Protein AF-0000000082275392 (afdb_homodimer)

InterPro domains:
  IPR000866 Alkyl hydroperoxide reductase subunit C/ Thiol specific antioxidant [PF00578] (64-199)
  IPR013766 Thioredoxin domain [PS51352] (62-224)
  IPR019479 Peroxiredoxin, C-terminal [PF10417] (221-253)

Solvent-accessible surface area (backbone atoms only — not comparable to full-atom values): 30926 Å² total; per-residue (Å²): 130,77,73,44,49,56,41,78,91,54,47,28,45,36,74,51,81,48,86,84,43,68,40,50,37,68,38,56,48,104,84,33,74,37,72,40,53,65,84,61,50,49,34,45,43,51,49,73,78,54,58,68,92,59,73,74,65,68,50,32,33,75,53,73,69,33,66,55,80,77,52,74,36,31,24,53,86,40,74,79,37,42,47,61,71,73,40,48,81,26,27,34,39,42,37,35,38,47,51,78,79,34,44,39,52,40,45,37,57,28,49,53,46,71,41,42,63,65,33,49,76,67,44,36,42,61,32,40,33,31,48,46,49,34,68,56,46,52,55,40,49,53,30,24,26,61,72,59,71,41,92,69,77,88,58,52,39,38,38,28,65,84,39,60,62,41,55,61,48,54,37,61,28,82,88,41,55,46,97,86,64,44,61,23,40,42,35,34,37,37,34,27,39,45,87,38,24,26,52,32,40,38,35,38,42,89,45,42,36,58,47,63,66,56,53,52,45,49,48,55,43,52,55,49,37,71,75,37,77,33,25,32,31,42,59,52,52,97,88,48,67,27,27,48,34,65,89,46,36,49,68,53,42,31,71,73,49,36,80,83,42,50,44,77,61,83,41,70,88,55,60,96,56,94,63,70,51,71,46,42,29,40,29,66,80,128,129,75,72,42,49,56,42,78,91,54,49,29,45,36,73,51,80,47,86,82,39,68,38,50,37,69,36,56,48,103,84,32,75,36,71,40,54,62,83,62,51,52,34,46,43,52,48,74,78,55,59,70,92,57,75,73,64,68,50,34,33,75,53,73,69,32,66,56,80,77,52,74,37,31,24,52,86,40,72,78,38,44,48,61,71,73,41,47,80,27,25,34,39,41,35,35,37,48,53,78,79,33,43,39,53,39,45,36,57,28,48,54,47,72,42,43,65,65,33,49,76,65,46,36,44,60,33,40,35,31,48,46,49,34,68,56,46,52,57,37,48,53,30,25,26,61,72,58,71,40,93,70,78,90,58,52,39,39,36,29,66,84,39,60,63,41,56,63,47,54,37,61,28,83,88,41,54,46,99,86,64,44,60,23,40,42,34,34,36,37,33,27,40,46,85,39,23,25,53,30,40,39,36,38,41,88,46,40,37,59,46,64,67,58,54,52,44,49,48,54,44,52,56,49,36,71,76,37,78,33,25,30,31,42,58,51,52,95,88,48,67,25,27,49,33,66,89,46,36,49,67,53,42,30,72,73,49,35,81,81,40,50,44,76,61,84,41,69,86,54,63,97,56,92,65,70,51,69,46,42,28,39,27,66,80,128

Organism: NCBI:txid303405

pLDDT: mean 81.28, std 25.78, range [17.98, 98.81]

Nearest PDB structures (foldseek):
  2v41-assembly4_H  TM=9.540E-01  e=2.635E-28  Arenicola marina
  1xcc-assembly2_D  TM=9.421E-01  e=9.466E-27  Plasmodium yoelii
  5b6n-assembly2_C  TM=9.238E-01  e=1.724E-25  Homo sapiens
  5b6m-assembly2_C  TM=9.276E-01  e=5.146E-24  Homo sapiens
  6khx-assembly1_G  TM=8.912E-01  e=1.013E-16  Akkermansia muciniphila

Radius of gyration: 25.39 Å; Cα contacts (8 Å, |Δi|>4): 1184; chains: 2; bounding box: 51×71×68 Å

Structure (mmCIF, N/CA/C/O backbone):
data_AF-0000000082275392-model_v1
#
loop_
_entity.id
_entity.type
_entity.pdbx_description
1 polymer Peroxiredoxin
#
loop_
_atom_site.group_PDB
_atom_site.id
_atom_site.type_symbol
_atom_site.label_atom_id
_atom_site.label_alt_id
_atom_site.label_comp_id
_atom_site.label_asym_id
_atom_site.label_entity_id
_atom_site.label_seq_id
_atom_site.pdbx_PDB_ins_code
_atom_site.Cartn_x
_atom_site.Cartn_y
_atom_site.Cartn_z
_atom_site.occupancy
_atom_site.B_iso_or_equiv
_atom_site.auth_seq_id
_atom_site.auth_comp_id
_atom_site.auth_asym_id
_atom_site.auth_atom_id
_atom_site.pdbx_PDB_model_num
ATOM 1 N N . MET A 1 1 ? -6.953 32.812 -28.406 1 18.11 1 MET A N 1
ATOM 2 C CA . MET A 1 1 ? -5.754 32.406 -27.688 1 18.11 1 MET A CA 1
ATOM 3 C C . MET A 1 1 ? -5.938 31.031 -27.062 1 18.11 1 MET A C 1
ATOM 5 O O . MET A 1 1 ? -6.77 30.844 -26.172 1 18.11 1 MET A O 1
ATOM 9 N N . SER A 1 2 ? -6 30.031 -27.938 1 22.34 2 SER A N 1
ATOM 10 C CA . SER A 1 2 ? -6.359 28.672 -27.516 1 22.34 2 SER A CA 1
ATOM 11 C C . SER A 1 2 ? -5.395 28.141 -26.469 1 22.34 2 SER A C 1
ATOM 13 O O . SER A 1 2 ? -4.176 28.281 -26.609 1 22.34 2 SER A O 1
ATOM 15 N N . VAL A 1 3 ? -5.734 28.328 -25.25 1 22.66 3 VAL A N 1
ATOM 16 C CA . VAL A 1 3 ? -4.961 28 -24.047 1 22.66 3 VAL A CA 1
ATOM 17 C C . VAL A 1 3 ? -4.688 26.5 -24.016 1 22.66 3 VAL A C 1
ATOM 19 O O . VAL A 1 3 ? -5.609 25.688 -24.172 1 22.66 3 VAL A O 1
ATOM 22 N N . ALA A 1 4 ? -3.715 26.062 -24.828 1 26.61 4 ALA A N 1
ATOM 23 C CA . ALA A 1 4 ? -3.152 24.75 -24.531 1 26.61 4 ALA A CA 1
ATOM 24 C C . ALA A 1 4 ? -3.033 24.531 -23.016 1 26.61 4 ALA A C 1
ATOM 26 O O . ALA A 1 4 ? -2.604 25.422 -22.281 1 26.61 4 ALA A O 1
ATOM 27 N N . LEU A 1 5 ? -4.051 24.062 -22.547 1 26.11 5 LEU A N 1
ATOM 28 C CA . LEU A 1 5 ? -3.916 23.781 -21.125 1 26.11 5 LEU A CA 1
ATOM 29 C C . LEU A 1 5 ? -2.738 22.859 -20.859 1 26.11 5 LEU A C 1
ATOM 31 O O . LEU A 1 5 ? -2.617 21.797 -21.484 1 26.11 5 LEU A O 1
ATOM 35 N N . CYS A 1 6 ? -1.593 23.516 -20.891 1 27.19 6 CYS A N 1
ATOM 36 C CA . CYS A 1 6 ? -0.41 22.859 -20.359 1 27.19 6 CYS A CA 1
ATOM 37 C C . CYS A 1 6 ? -0.767 22 -19.141 1 27.19 6 CYS A C 1
ATOM 39 O O . CYS A 1 6 ? -1.114 22.516 -18.094 1 27.19 6 CYS A O 1
ATOM 41 N N . TYR A 1 7 ? -1.688 21.062 -19.609 1 27.59 7 TYR A N 1
ATOM 42 C CA . TYR A 1 7 ? -1.779 20.125 -18.5 1 27.59 7 TYR A CA 1
ATOM 43 C C . TYR A 1 7 ? -0.447 19.422 -18.266 1 27.59 7 TYR A C 1
ATOM 45 O O . TYR A 1 7 ? 0.31 19.188 -19.219 1 27.59 7 TYR A O 1
ATOM 53 N N . TYR A 1 8 ? 0.046 19.297 -16.922 1 29.41 8 TYR A N 1
ATOM 54 C CA . TYR A 1 8 ? 1.116 18.922 -16.016 1 29.41 8 TYR A CA 1
ATOM 55 C C . TYR A 1 8 ? 2.461 18.891 -16.734 1 29.41 8 TYR A C 1
ATOM 57 O O . TYR A 1 8 ? 2.906 17.828 -17.172 1 29.41 8 TYR A O 1
ATOM 65 N N . HIS A 1 9 ? 3.021 20.062 -17.094 1 31.81 9 HIS A N 1
ATOM 66 C CA . HIS A 1 9 ? 4.297 20.578 -17.562 1 31.81 9 HIS A CA 1
ATOM 67 C C . HIS A 1 9 ? 4.891 19.688 -18.656 1 31.81 9 HIS A C 1
ATOM 69 O O . HIS A 1 9 ? 5.863 20.078 -19.312 1 31.81 9 HIS A O 1
ATOM 75 N N . SER A 1 10 ? 4.598 18.406 -18.562 1 31.31 10 SER A N 1
ATOM 76 C CA . SER A 1 10 ? 5.254 17.625 -19.594 1 31.31 10 SER A CA 1
ATOM 77 C C . SER A 1 10 ? 4.336 17.406 -20.797 1 31.31 10 SER A C 1
ATOM 79 O O . SER A 1 10 ? 4.809 17.188 -21.922 1 31.31 10 SER A O 1
ATOM 81 N N . ILE A 1 11 ? 3.117 16.906 -20.562 1 32.47 11 ILE A N 1
ATOM 82 C CA . ILE A 1 11 ? 2.227 16.641 -21.672 1 32.47 11 ILE A CA 1
ATOM 83 C C . ILE A 1 11 ? 1.263 17.812 -21.859 1 32.47 11 ILE A C 1
ATOM 85 O O . ILE A 1 11 ? 0.572 18.203 -20.922 1 32.47 11 ILE A O 1
ATOM 89 N N . CYS A 1 12 ? 1.662 18.703 -22.703 1 31.09 12 CYS A N 1
ATOM 90 C CA . CYS A 1 12 ? 0.673 19.688 -23.141 1 31.09 12 CYS A CA 1
ATOM 91 C C . CYS A 1 12 ? -0.321 19.062 -24.109 1 31.09 12 CYS A C 1
ATOM 93 O O . CYS A 1 12 ? 0.074 18.5 -25.141 1 31.09 12 CYS A O 1
ATOM 95 N N . ILE A 1 13 ? -1.403 18.469 -23.5 1 32.94 13 ILE A N 1
ATOM 96 C CA . ILE A 1 13 ? -2.465 17.969 -24.359 1 32.94 13 ILE A CA 1
ATOM 97 C C . ILE A 1 13 ? -3.242 19.141 -24.953 1 32.94 13 ILE A C 1
ATOM 99 O O . ILE A 1 13 ? -3.758 19.984 -24.234 1 32.94 13 ILE A O 1
ATOM 103 N N . LEU A 1 14 ? -2.848 19.469 -26.047 1 30.66 14 LEU A N 1
ATOM 104 C CA . LEU A 1 14 ? -3.691 20.422 -26.766 1 30.66 14 LEU A CA 1
ATOM 105 C C . LEU A 1 14 ? -4.996 19.766 -27.203 1 30.66 14 LEU A C 1
ATOM 107 O O . LEU A 1 14 ? -4.984 18.688 -27.812 1 30.66 14 LEU A O 1
ATOM 111 N N . HIS A 1 15 ? -6.02 19.922 -26.281 1 31.3 15 HIS A N 1
ATOM 112 C CA . HIS A 1 15 ? -7.371 19.547 -26.672 1 31.3 15 HIS A CA 1
ATOM 113 C C . HIS A 1 15 ? -7.891 20.438 -27.797 1 31.3 15 HIS A C 1
ATOM 115 O O . HIS A 1 15 ? -7.902 21.672 -27.656 1 31.3 15 HIS A O 1
ATOM 121 N N . THR A 1 16 ? -7.703 19.969 -28.922 1 30.66 16 THR A N 1
ATOM 122 C CA . THR A 1 16 ? -8.25 20.719 -30.047 1 30.66 16 THR A CA 1
ATOM 123 C C . THR A 1 16 ? -9.758 20.547 -30.125 1 30.66 16 THR A C 1
ATOM 125 O O . THR A 1 16 ? -10.383 20.969 -31.109 1 30.66 16 THR A O 1
ATOM 128 N N . SER A 1 17 ? -10.43 19.844 -29.266 1 30.77 17 SER A N 1
ATOM 129 C CA . SER A 1 17 ? -11.844 19.812 -29.641 1 30.77 17 SER A CA 1
ATOM 130 C C . SER A 1 17 ? -12.484 21.188 -29.531 1 30.77 17 SER A C 1
ATOM 132 O O . SER A 1 17 ? -13.711 21.312 -29.578 1 30.77 17 SER A O 1
ATOM 134 N N . PHE A 1 18 ? -11.703 22.203 -29.188 1 30.88 18 PHE A N 1
ATOM 135 C CA . PHE A 1 18 ? -12.516 23.406 -29.25 1 30.88 18 PHE A CA 1
ATOM 136 C C . PHE A 1 18 ? -12.844 23.75 -30.703 1 30.88 18 PHE A C 1
ATOM 138 O O . PHE A 1 18 ? -12 23.625 -31.578 1 30.88 18 PHE A O 1
ATOM 145 N N . PRO A 1 19 ? -14.133 23.766 -31 1 32.78 19 PRO A N 1
ATOM 146 C CA . PRO A 1 19 ? -14.57 24.125 -32.344 1 32.78 19 PRO A CA 1
ATOM 147 C C . PRO A 1 19 ? -13.602 25.094 -33.031 1 32.78 19 PRO A C 1
ATOM 149 O O . PRO A 1 19 ? -13.398 25 -34.25 1 32.78 19 PRO A O 1
ATOM 152 N N . ASN A 1 20 ? -13.406 26.203 -32.438 1 32.78 20 ASN A N 1
ATOM 153 C CA . ASN A 1 20 ? -12.695 27.328 -33.062 1 32.78 20 ASN A CA 1
ATOM 154 C C . ASN A 1 20 ? -11.188 27.219 -32.844 1 32.78 20 ASN A C 1
ATOM 156 O O . ASN A 1 20 ? -10.5 28.219 -32.688 1 32.78 20 ASN A O 1
ATOM 160 N N . PHE A 1 21 ? -10.766 25.984 -32.5 1 37.31 21 PHE A N 1
ATOM 161 C CA . PHE A 1 21 ? -9.32 25.938 -32.344 1 37.31 21 PHE A CA 1
ATOM 162 C C . PHE A 1 21 ? -8.617 26.062 -33.688 1 37.31 21 PHE A C 1
ATOM 164 O O . PHE A 1 21 ? -9.047 25.453 -34.688 1 37.31 21 PHE A O 1
ATOM 171 N N . PRO A 1 22 ? -7.828 27.031 -33.812 1 37.31 22 PRO A N 1
ATOM 172 C CA . PRO A 1 22 ? -7.18 27.219 -35.125 1 37.31 22 PRO A CA 1
ATOM 173 C C . PRO A 1 22 ? -6.516 25.938 -35.625 1 37.31 22 PRO A C 1
ATOM 175 O O . PRO A 1 22 ? -6.066 25.109 -34.844 1 37.31 22 PRO A O 1
ATOM 178 N N . THR A 1 23 ? -6.934 25.328 -36.812 1 44.19 23 THR A N 1
ATOM 179 C CA . THR A 1 23 ? -6.453 24.172 -37.531 1 44.19 23 THR A CA 1
ATOM 180 C C . THR A 1 23 ? -4.926 24.141 -37.562 1 44.19 23 THR A C 1
ATOM 182 O O . THR A 1 23 ? -4.328 23.125 -37.906 1 44.19 23 THR A O 1
ATOM 185 N N . THR A 1 24 ? -4.359 25.219 -37.562 1 43.75 24 THR A N 1
ATOM 186 C CA . THR A 1 24 ? -2.914 25.422 -37.562 1 43.75 24 THR A CA 1
ATOM 187 C C . THR A 1 24 ? -2.529 26.469 -36.5 1 43.75 24 THR A C 1
ATOM 189 O O . THR A 1 24 ? -3.336 27.328 -36.156 1 43.75 24 THR A O 1
ATOM 192 N N . GLY A 1 25 ? -1.854 26.172 -35.531 1 42.88 25 GLY A N 1
ATOM 193 C CA . GLY A 1 25 ? -1.38 27.219 -34.625 1 42.88 25 GLY A CA 1
ATOM 194 C C . GLY A 1 25 ? -0.19 26.812 -33.781 1 42.88 25 GLY A C 1
ATOM 195 O O . GLY A 1 25 ? 0.342 25.703 -33.969 1 42.88 25 GLY A O 1
ATOM 196 N N . VAL A 1 26 ? 0.495 27.734 -33.344 1 40.91 26 VAL A N 1
ATOM 197 C CA . VAL A 1 26 ? 1.631 27.609 -32.438 1 40.91 26 VAL A CA 1
ATOM 198 C C . VAL A 1 26 ? 1.142 27.594 -30.984 1 40.91 26 VAL A C 1
ATOM 200 O O . VAL A 1 26 ? 0.245 28.359 -30.625 1 40.91 26 VAL A O 1
ATOM 203 N N . GLY A 1 27 ? 1.058 26.438 -30.422 1 38.78 27 GLY A N 1
ATOM 204 C CA . GLY A 1 27 ? 0.803 26.422 -28.984 1 38.78 27 GLY A CA 1
ATOM 205 C C . GLY A 1 27 ? 2.07 26.484 -28.156 1 38.78 27 GLY A C 1
ATOM 206 O O . GLY A 1 27 ? 3.158 26.188 -28.641 1 38.78 27 GLY A O 1
ATOM 207 N N . SER A 1 28 ? 2.156 27.375 -27.234 1 35.78 28 SER A N 1
ATOM 208 C CA . SER A 1 28 ? 3.334 27.531 -26.391 1 35.78 28 SER A CA 1
ATOM 209 C C . SER A 1 28 ? 3.008 27.25 -24.922 1 35.78 28 SER A C 1
ATOM 211 O O . SER A 1 28 ? 1.862 27.406 -24.5 1 35.78 28 SER A O 1
ATOM 213 N N . CYS A 1 29 ? 3.637 26.234 -24.453 1 36.38 29 CYS A N 1
ATOM 214 C CA . CYS A 1 29 ? 3.604 26.219 -23 1 36.38 29 CYS A CA 1
ATOM 215 C C . CYS A 1 29 ? 4.824 26.922 -22.422 1 36.38 29 CYS A C 1
ATOM 217 O O . CYS A 1 29 ? 5.613 27.516 -23.156 1 36.38 29 CYS A O 1
ATOM 219 N N . ASN A 1 30 ? 4.895 27.078 -21.047 1 35.62 30 ASN A N 1
ATOM 220 C CA . ASN A 1 30 ? 5.992 27.844 -20.469 1 35.62 30 ASN A CA 1
ATOM 221 C C . ASN A 1 30 ? 7.344 27.391 -21.016 1 35.62 30 ASN A C 1
ATOM 223 O O . ASN A 1 30 ? 8.359 28.047 -20.812 1 35.62 30 ASN A O 1
ATOM 227 N N . HIS A 1 31 ? 7.352 26.156 -21.641 1 33.5 31 HIS A N 1
ATOM 228 C CA . HIS A 1 31 ? 8.641 25.625 -22.062 1 33.5 31 HIS A CA 1
ATOM 229 C C . HIS A 1 31 ? 8.727 25.516 -23.578 1 33.5 31 HIS A C 1
ATOM 231 O O . HIS A 1 31 ? 9.82 25.547 -24.156 1 33.5 31 HIS A O 1
ATOM 237 N N . CYS A 1 32 ? 7.613 25.172 -24.234 1 35.31 32 CYS A N 1
ATOM 238 C CA . CYS A 1 32 ? 7.746 24.953 -25.656 1 35.31 32 CYS A CA 1
ATOM 239 C C . CYS A 1 32 ? 6.629 25.656 -26.422 1 35.31 32 CYS A C 1
ATOM 241 O O . CYS A 1 32 ? 5.59 25.984 -25.859 1 35.31 32 CYS A O 1
ATOM 243 N N . THR A 1 33 ? 6.957 26.297 -27.484 1 40.44 33 THR A N 1
ATOM 244 C CA . THR A 1 33 ? 6.031 26.828 -28.469 1 40.44 33 THR A CA 1
ATOM 245 C C . THR A 1 33 ? 5.754 25.797 -29.562 1 40.44 33 THR A C 1
ATOM 247 O O . THR A 1 33 ? 6.672 25.125 -30.047 1 40.44 33 THR A O 1
ATOM 250 N N . PHE A 1 34 ? 4.566 25.203 -29.594 1 40.16 34 PHE A N 1
ATOM 251 C CA . PHE A 1 34 ? 4.305 24.234 -30.641 1 40.16 34 PHE A CA 1
ATOM 252 C C . PHE A 1 34 ? 3.334 24.797 -31.672 1 40.16 34 PHE A C 1
ATOM 254 O O . PHE A 1 34 ? 2.518 25.656 -31.359 1 40.16 34 PHE A O 1
ATOM 261 N N . THR A 1 35 ? 3.627 24.609 -32.938 1 39.91 35 THR A N 1
ATOM 262 C CA . THR A 1 35 ? 2.764 24.938 -34.062 1 39.91 35 THR A CA 1
ATOM 263 C C . THR A 1 35 ? 1.892 23.75 -34.438 1 39.91 35 THR A C 1
ATOM 265 O O . THR A 1 35 ? 2.359 22.609 -34.469 1 39.91 35 THR A O 1
ATOM 268 N N . PHE A 1 36 ? 0.624 23.844 -34.094 1 40.62 36 PHE A N 1
ATOM 269 C CA . PHE A 1 36 ? -0.261 22.766 -34.531 1 40.62 36 PHE A CA 1
ATOM 270 C C . PHE A 1 36 ? -0.987 23.141 -35.812 1 40.62 36 PHE A C 1
ATOM 272 O O . PHE A 1 36 ? -1.207 24.312 -36.094 1 40.62 36 PHE A O 1
ATOM 279 N N . GLY A 1 37 ? -0.854 22.25 -36.844 1 33.59 37 GLY A N 1
ATOM 280 C CA . GLY A 1 37 ? -1.638 22.375 -38.062 1 33.59 37 GLY A CA 1
ATOM 281 C C . GLY A 1 37 ? -3.002 21.719 -37.969 1 33.59 37 GLY A C 1
ATOM 282 O O . GLY A 1 37 ? -3.363 21.172 -36.938 1 33.59 37 GLY A O 1
ATOM 283 N N . SER A 1 38 ? -3.621 21.422 -39.188 1 33.91 38 SER A N 1
ATOM 284 C CA . SER A 1 38 ? -5.039 21.125 -39.344 1 33.91 38 SER A CA 1
ATOM 285 C C . SER A 1 38 ? -5.504 20.062 -38.344 1 33.91 38 SER A C 1
ATOM 287 O O . SER A 1 38 ? -6.496 20.266 -37.656 1 33.91 38 SER A O 1
ATOM 289 N N . SER A 1 39 ? -5.617 18.844 -38.844 1 32.53 39 SER A N 1
ATOM 290 C CA . SER A 1 39 ? -6.574 17.844 -38.375 1 32.53 39 SER A CA 1
ATOM 291 C C . SER A 1 39 ? -6.18 17.281 -37 1 32.53 39 SER A C 1
ATOM 293 O O . SER A 1 39 ? -6.879 16.438 -36.438 1 32.53 39 SER A O 1
ATOM 295 N N . PHE A 1 40 ? -4.84 17.078 -36.781 1 32 40 PHE A N 1
ATOM 296 C CA . PHE A 1 40 ? -4.547 16.047 -35.781 1 32 40 PHE A CA 1
ATOM 297 C C . PHE A 1 40 ? -4.438 16.656 -34.375 1 32 40 PHE A C 1
ATOM 299 O O . PHE A 1 40 ? -4.086 17.828 -34.25 1 32 40 PHE A O 1
ATOM 306 N N . ILE A 1 41 ? -5.312 16.344 -33.531 1 33.09 41 ILE A N 1
ATOM 307 C CA . ILE A 1 41 ? -5.086 16.609 -32.125 1 33.09 41 ILE A CA 1
ATOM 308 C C . ILE A 1 41 ? -3.684 16.156 -31.719 1 33.09 41 ILE A C 1
ATOM 310 O O . ILE A 1 41 ? -3.355 14.977 -31.828 1 33.09 41 ILE A O 1
ATOM 314 N N . SER A 1 42 ? -2.619 16.922 -32.094 1 30.88 42 SER A N 1
ATOM 315 C CA . SER A 1 42 ? -1.24 16.641 -31.719 1 30.88 42 SER A CA 1
ATOM 316 C C . SER A 1 42 ? -1.026 16.875 -30.219 1 30.88 42 SER A C 1
ATOM 318 O O . SER A 1 42 ? -1.461 17.891 -29.688 1 30.88 42 SER A O 1
ATOM 320 N N . LEU A 1 43 ? -1.264 15.875 -29.406 1 33.44 43 LEU A N 1
ATOM 321 C CA . LEU A 1 43 ? -0.613 15.977 -28.094 1 33.44 43 LEU A CA 1
ATOM 322 C C . LEU A 1 43 ? 0.856 16.359 -28.25 1 33.44 43 LEU A C 1
AT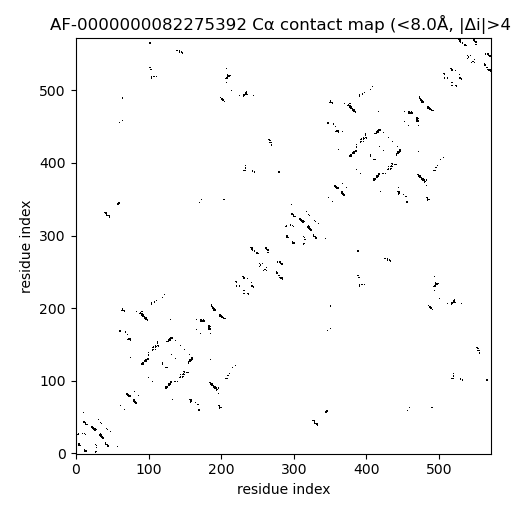OM 324 O O . LEU A 1 43 ? 1.617 15.648 -28.922 1 33.44 43 LEU A O 1
ATOM 328 N N . LEU A 1 44 ? 1.231 17.547 -28.375 1 31.5 44 LEU A N 1
ATOM 329 C CA . LEU A 1 44 ? 2.576 18.109 -28.5 1 31.5 44 LEU A CA 1
ATOM 330 C C . LEU A 1 44 ? 3.363 17.906 -27.203 1 31.5 44 LEU A C 1
ATOM 332 O O . LEU A 1 44 ? 2.9 18.297 -26.125 1 31.5 44 LEU A O 1
ATOM 336 N N . PHE A 1 45 ? 4.059 16.75 -27.172 1 32.25 45 PHE A N 1
ATOM 337 C CA . PHE A 1 45 ? 5.094 16.672 -26.156 1 32.25 45 PHE A CA 1
ATOM 338 C C . PHE A 1 45 ? 6.156 17.75 -26.375 1 32.25 45 PHE A C 1
ATOM 340 O O . PHE A 1 45 ? 6.48 18.078 -27.516 1 32.25 45 PHE A O 1
ATOM 347 N N . CYS A 1 46 ? 6.207 18.703 -25.531 1 29.23 46 CYS A N 1
ATOM 348 C CA . CYS A 1 46 ? 7.352 19.609 -25.609 1 29.23 46 CYS A CA 1
ATOM 349 C C . CYS A 1 46 ? 8.648 18.828 -25.812 1 29.23 46 CYS A C 1
ATOM 351 O O . CYS A 1 46 ? 9.008 17.984 -24.984 1 29.23 46 CYS A O 1
ATOM 353 N N . THR A 1 47 ? 9.023 18.344 -26.969 1 29.75 47 THR A N 1
ATOM 354 C CA . THR A 1 47 ? 10.258 17.688 -27.359 1 29.75 47 THR A CA 1
ATOM 355 C C . THR A 1 47 ? 11.461 18.344 -26.688 1 29.75 47 THR A C 1
ATOM 357 O O . THR A 1 47 ? 12.586 17.828 -26.781 1 29.75 47 THR A O 1
ATOM 360 N N . GLN A 1 48 ? 11.461 19.625 -26.531 1 29.03 48 GLN A N 1
ATOM 361 C CA . GLN A 1 48 ? 12.766 20.094 -26.062 1 29.03 48 GLN A CA 1
ATOM 362 C C . GLN A 1 48 ? 13.211 19.312 -24.828 1 29.03 48 GLN A C 1
ATOM 364 O O . GLN A 1 48 ? 14.406 19.266 -24.516 1 29.03 48 GLN A O 1
ATOM 369 N N . TYR A 1 49 ? 12.289 19.203 -23.938 1 29.28 49 TYR A N 1
ATOM 370 C CA . TYR A 1 49 ? 12.844 18.547 -22.75 1 29.28 49 TYR A CA 1
ATOM 371 C C . TYR A 1 49 ? 13.188 17.094 -23.047 1 29.28 49 TYR A C 1
ATOM 373 O O . TYR A 1 49 ? 13.547 16.328 -22.141 1 29.28 49 TYR A O 1
ATOM 381 N N . LEU A 1 50 ? 12.648 16.516 -24.156 1 30.86 50 LEU A N 1
ATOM 382 C CA . LEU A 1 50 ? 13.18 15.188 -24.438 1 30.86 50 LEU A CA 1
ATOM 383 C C . LEU A 1 50 ? 14.68 15.242 -24.703 1 30.86 50 LEU A C 1
ATOM 385 O O . LEU A 1 50 ? 15.117 15.273 -25.859 1 30.86 50 LEU A O 1
ATOM 389 N N . SER A 1 51 ? 15.336 16.297 -24.328 1 27.75 51 SER A N 1
ATOM 390 C CA . SER A 1 51 ? 16.75 16.047 -24.562 1 27.75 51 SER A CA 1
ATOM 391 C C . SER A 1 51 ? 17.109 14.594 -24.297 1 27.75 51 SER A C 1
ATOM 393 O O . SER A 1 51 ? 17.625 13.906 -25.188 1 27.75 51 SER A O 1
ATOM 395 N N . SER A 1 52 ? 18.281 14.453 -23.453 1 26.62 52 SER A N 1
ATOM 396 C CA . SER A 1 52 ? 19.031 13.25 -23.094 1 26.62 52 SER A CA 1
ATOM 397 C C . SER A 1 52 ? 18.094 12.117 -22.703 1 26.62 52 SER A C 1
ATOM 399 O O . SER A 1 52 ? 16.891 12.344 -22.5 1 26.62 52 SER A O 1
ATOM 401 N N . ASN A 1 53 ? 18.688 10.961 -22.125 1 28.36 53 ASN A N 1
ATOM 402 C CA . ASN A 1 53 ? 18.344 9.641 -21.594 1 28.36 53 ASN A CA 1
ATOM 403 C C . ASN A 1 53 ? 17.094 9.703 -20.719 1 28.36 53 ASN A C 1
ATOM 405 O O . ASN A 1 53 ? 16.875 8.812 -19.891 1 28.36 53 ASN A O 1
ATOM 409 N N . ASN A 1 54 ? 16.578 10.898 -20.703 1 27.84 54 ASN A N 1
ATOM 410 C CA . ASN A 1 54 ? 15.555 10.844 -19.672 1 27.84 54 ASN A CA 1
ATOM 411 C C . ASN A 1 54 ? 14.25 10.25 -20.188 1 27.84 54 ASN A C 1
ATOM 413 O O . ASN A 1 54 ? 13.68 10.75 -21.156 1 27.84 54 ASN A O 1
ATOM 417 N N . VAL A 1 55 ? 14.039 8.93 -20.25 1 28.78 55 VAL A N 1
ATOM 418 C CA . VAL A 1 55 ? 12.789 8.203 -20.453 1 28.78 55 VAL A CA 1
ATOM 419 C C . VAL A 1 55 ? 11.617 9.008 -19.891 1 28.78 55 VAL A C 1
ATOM 421 O O . VAL A 1 55 ? 11.672 9.469 -18.75 1 28.78 55 VAL A O 1
AT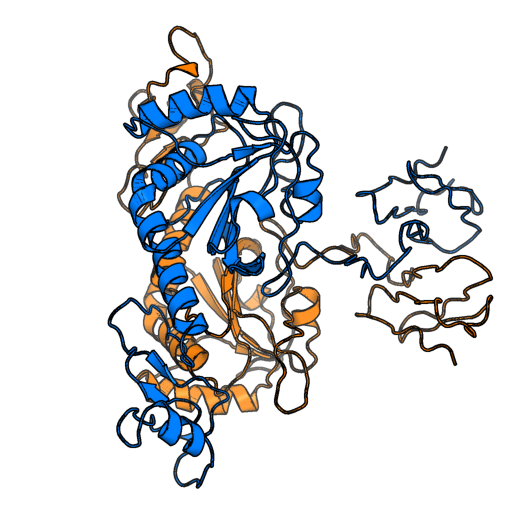OM 424 N N . ILE A 1 56 ? 11.164 9.984 -20.703 1 31.3 56 ILE A N 1
ATOM 425 C CA . ILE A 1 56 ? 9.922 10.609 -20.266 1 31.3 56 ILE A CA 1
ATOM 426 C C . ILE A 1 56 ? 8.961 9.539 -19.75 1 31.3 56 ILE A C 1
ATOM 428 O O . ILE A 1 56 ? 8.562 8.641 -20.5 1 31.3 56 ILE A O 1
ATOM 432 N N . ASN A 1 57 ? 9.195 9.18 -18.641 1 32.16 57 ASN A N 1
ATOM 433 C CA . ASN A 1 57 ? 8.164 8.336 -18.047 1 32.16 57 ASN A CA 1
ATOM 434 C C . ASN A 1 57 ? 6.785 8.984 -18.125 1 32.16 57 ASN A C 1
ATOM 436 O O . ASN A 1 57 ? 6.512 9.961 -17.438 1 32.16 57 ASN A O 1
ATOM 440 N N . ILE A 1 58 ? 6.387 9.414 -19.359 1 38.38 58 ILE A N 1
ATOM 441 C CA . ILE A 1 58 ? 5.02 9.898 -19.547 1 38.38 58 ILE A CA 1
ATOM 442 C C . ILE A 1 58 ? 4.102 9.266 -18.5 1 38.38 58 ILE A C 1
ATOM 444 O O . ILE A 1 58 ? 2.971 9.719 -18.312 1 38.38 58 ILE A O 1
ATOM 448 N N . MET A 1 59 ? 4.531 8.047 -18.172 1 41.62 59 MET A N 1
ATOM 449 C CA . MET A 1 59 ? 3.646 7.219 -17.359 1 41.62 59 MET A CA 1
ATOM 450 C C . MET A 1 59 ? 3.475 7.816 -15.969 1 41.62 59 MET A C 1
ATOM 452 O O . MET A 1 59 ? 4.246 8.688 -15.562 1 41.62 59 MET A O 1
ATOM 456 N N . GLY A 1 60 ? 2.531 7.336 -15.242 1 54.88 60 GLY A N 1
ATOM 457 C CA . GLY A 1 60 ? 2.115 7.301 -13.852 1 54.88 60 GLY A CA 1
ATOM 458 C C . GLY A 1 60 ? 3.273 7.434 -12.875 1 54.88 60 GLY A C 1
ATOM 459 O O . GLY A 1 60 ? 4.418 7.625 -13.289 1 54.88 60 GLY A O 1
ATOM 460 N N . GLY A 1 61 ? 3.186 7.906 -11.602 1 67.81 61 GLY A N 1
ATOM 461 C CA . GLY A 1 61 ? 4.156 7.891 -10.523 1 67.81 61 GLY A CA 1
ATOM 462 C C . GLY A 1 61 ? 5.055 6.668 -10.547 1 67.81 61 GLY A C 1
ATOM 463 O O . GLY A 1 61 ? 4.836 5.746 -11.328 1 67.81 61 GLY A O 1
ATOM 464 N N . PRO A 1 62 ? 6.211 6.73 -9.953 1 82.69 62 PRO A N 1
ATOM 465 C CA . PRO A 1 62 ? 7.129 5.594 -9.875 1 82.69 62 PRO A CA 1
ATOM 466 C C . PRO A 1 62 ? 6.473 4.34 -9.305 1 82.69 62 PRO A C 1
ATOM 468 O O . PRO A 1 62 ? 5.48 4.434 -8.578 1 82.69 62 PRO A O 1
ATOM 471 N N . SER A 1 63 ? 6.988 3.189 -9.789 1 83.94 63 SER A N 1
ATOM 472 C CA . SER A 1 63 ? 6.547 1.894 -9.281 1 83.94 63 SER A CA 1
ATOM 473 C C . SER A 1 63 ? 7.66 1.19 -8.523 1 83.94 63 SER A C 1
ATOM 475 O O . SER A 1 63 ? 8.781 1.698 -8.438 1 83.94 63 SER A O 1
ATOM 477 N N . ILE A 1 64 ? 7.363 0.1 -7.988 1 90.56 64 ILE A N 1
ATOM 478 C CA . ILE A 1 64 ? 8.359 -0.677 -7.262 1 90.56 64 ILE A CA 1
ATOM 479 C C . ILE A 1 64 ? 9.57 -0.928 -8.156 1 90.56 64 ILE A C 1
ATOM 481 O O . ILE A 1 64 ? 9.422 -1.184 -9.352 1 90.56 64 ILE A O 1
ATOM 485 N N . ASN A 1 65 ? 10.75 -0.841 -7.602 1 89.19 65 ASN A N 1
ATOM 486 C CA . ASN A 1 65 ? 12.055 -1.07 -8.211 1 89.19 65 ASN A CA 1
ATOM 487 C C . ASN A 1 65 ? 12.516 0.138 -9.023 1 89.19 65 ASN A C 1
ATOM 489 O O . ASN A 1 65 ? 13.68 0.222 -9.414 1 89.19 65 ASN A O 1
ATOM 493 N N . ASP A 1 66 ? 11.625 1.098 -9.297 1 86.44 66 ASP A N 1
ATOM 494 C CA . ASP A 1 66 ? 12.062 2.371 -9.859 1 86.44 66 ASP A CA 1
ATOM 495 C C . ASP A 1 66 ? 12.836 3.189 -8.828 1 86.44 66 ASP A C 1
ATOM 497 O O . ASP A 1 66 ? 12.664 3.004 -7.621 1 86.44 66 ASP A O 1
ATOM 501 N N . LYS A 1 67 ? 13.633 4.055 -9.383 1 91.81 67 LYS A N 1
ATOM 502 C CA . LYS A 1 67 ? 14.25 5.027 -8.492 1 91.81 67 LYS A CA 1
ATOM 503 C C . LYS A 1 67 ? 13.234 6.059 -8.016 1 91.81 67 LYS A C 1
ATOM 505 O O . LYS A 1 67 ? 12.477 6.605 -8.812 1 91.81 67 LYS A O 1
ATOM 510 N N . PHE A 1 68 ? 13.219 6.223 -6.711 1 95.44 68 PHE A N 1
ATOM 511 C CA . PHE A 1 68 ? 12.391 7.297 -6.172 1 95.44 68 PHE A CA 1
ATOM 512 C C . PHE A 1 68 ? 12.961 8.656 -6.547 1 95.44 68 PHE A C 1
ATOM 514 O O . PHE A 1 68 ? 14.164 8.898 -6.398 1 95.44 68 PHE A O 1
ATOM 521 N N . PRO A 1 69 ? 12.148 9.539 -7.059 1 92.75 69 PRO A N 1
ATOM 522 C CA . PRO A 1 69 ? 12.68 10.859 -7.402 1 92.75 69 PRO A CA 1
ATOM 523 C C . PRO A 1 69 ? 13.312 11.57 -6.207 1 92.75 69 PRO A C 1
ATOM 525 O O . PRO A 1 69 ? 12.766 11.531 -5.102 1 92.75 69 PRO A O 1
ATOM 528 N N . ASN A 1 70 ? 14.438 12.172 -6.5 1 96.56 70 ASN A N 1
ATOM 529 C CA . ASN A 1 70 ? 15.07 12.922 -5.418 1 96.56 70 ASN A CA 1
ATOM 530 C C . ASN A 1 70 ? 14.234 14.125 -5.004 1 96.56 70 ASN A C 1
ATOM 532 O O . ASN A 1 70 ? 13.562 14.734 -5.836 1 96.56 70 ASN A O 1
ATOM 536 N N . LEU A 1 71 ? 14.242 14.445 -3.75 1 97.56 71 LEU A N 1
ATOM 537 C CA . LEU A 1 71 ? 13.57 15.625 -3.211 1 97.56 71 LEU A CA 1
ATOM 538 C C . LEU A 1 71 ? 14.586 16.703 -2.836 1 97.56 71 LEU A C 1
ATOM 540 O O . LEU A 1 71 ? 15.219 16.625 -1.779 1 97.56 71 LEU A O 1
ATOM 544 N N . ILE A 1 72 ? 14.656 17.609 -3.684 1 96.88 72 ILE A N 1
ATOM 545 C CA . ILE A 1 72 ? 15.531 18.75 -3.443 1 96.88 72 ILE A CA 1
ATOM 546 C C . ILE A 1 72 ? 14.695 19.984 -3.139 1 96.88 72 ILE A C 1
ATOM 548 O O . ILE A 1 72 ? 13.812 20.359 -3.918 1 96.88 72 ILE A O 1
ATOM 552 N N . GLY A 1 73 ? 14.969 20.547 -1.969 1 96.88 73 GLY A N 1
ATOM 553 C CA . GLY A 1 73 ? 14.188 21.703 -1.568 1 96.88 73 GLY A CA 1
ATOM 554 C C . GLY A 1 73 ? 14.336 22.047 -0.098 1 96.88 73 GLY A C 1
ATOM 555 O O . GLY A 1 73 ? 15.453 22.094 0.42 1 96.88 73 GLY A O 1
ATOM 556 N N . SER A 1 74 ? 13.125 22.312 0.549 1 98.06 74 SER A N 1
ATOM 557 C CA . SER A 1 74 ? 13.172 22.766 1.936 1 98.06 74 SER A CA 1
ATOM 558 C C . SER A 1 74 ? 12.406 21.812 2.852 1 98.06 74 SER A C 1
ATOM 560 O O . SER A 1 74 ? 11.57 21.031 2.389 1 98.06 74 SER A O 1
ATOM 562 N N . THR A 1 75 ? 12.805 21.797 4.133 1 98.38 75 THR A N 1
ATOM 563 C CA . THR A 1 75 ? 12.07 21.188 5.234 1 98.38 75 THR A CA 1
ATOM 564 C C . THR A 1 75 ? 11.758 22.219 6.316 1 98.38 75 THR A C 1
ATOM 566 O O . THR A 1 75 ? 11.977 23.422 6.113 1 98.38 75 THR A O 1
ATOM 569 N N . GLN A 1 76 ? 11.227 21.75 7.371 1 97.5 76 GLN A N 1
ATOM 570 C CA . GLN A 1 76 ? 10.945 22.656 8.477 1 97.5 76 GLN A CA 1
ATOM 571 C C . GLN A 1 76 ? 12.234 23.25 9.047 1 97.5 76 GLN A C 1
ATOM 573 O O . GLN A 1 76 ? 12.227 24.344 9.609 1 97.5 76 GLN A O 1
ATOM 578 N N . ASP A 1 77 ? 13.336 22.625 8.805 1 96.56 77 ASP A N 1
ATOM 579 C CA . ASP A 1 77 ? 14.547 23.016 9.508 1 96.56 77 ASP A CA 1
ATOM 580 C C . ASP A 1 77 ? 15.578 23.609 8.547 1 96.56 77 ASP A C 1
ATOM 582 O O . ASP A 1 77 ? 16.547 24.25 8.969 1 96.56 77 ASP A O 1
ATOM 586 N N . THR A 1 78 ? 15.461 23.359 7.25 1 97.44 78 THR A N 1
ATOM 587 C CA . THR A 1 78 ? 16.484 23.812 6.312 1 97.44 78 THR A CA 1
ATOM 588 C C . THR A 1 78 ? 15.867 24.156 4.961 1 97.44 78 THR A C 1
ATOM 590 O O . THR A 1 78 ? 14.852 23.578 4.57 1 97.44 78 THR A O 1
ATOM 593 N N . ASP A 1 79 ? 16.531 25.047 4.266 1 96.38 79 ASP A N 1
ATOM 594 C CA . ASP A 1 79 ? 16.141 25.406 2.914 1 96.38 79 ASP A CA 1
ATOM 595 C C . ASP A 1 79 ? 16.953 24.656 1.869 1 96.38 79 ASP A C 1
ATOM 597 O O . ASP A 1 79 ? 16.734 24.812 0.667 1 96.38 79 ASP A O 1
ATOM 601 N N . SER A 1 80 ? 17.859 23.922 2.311 1 97.19 80 SER A N 1
ATOM 602 C CA . SER A 1 80 ? 18.75 23.172 1.436 1 97.19 80 SER A CA 1
ATOM 603 C C . SER A 1 80 ? 18.719 21.672 1.764 1 97.19 80 SER A C 1
ATOM 605 O O . SER A 1 80 ? 19.719 21.109 2.211 1 97.19 80 SER A O 1
ATOM 607 N N . PHE A 1 81 ? 17.672 21.141 1.508 1 98.12 81 PHE A N 1
ATOM 608 C CA . PHE A 1 81 ? 17.469 19.734 1.775 1 98.12 81 PHE A CA 1
ATOM 609 C C . PHE A 1 81 ? 17.656 18.906 0.506 1 98.12 81 PHE A C 1
ATOM 611 O O . PHE A 1 81 ? 17.234 19.312 -0.575 1 98.12 81 PHE A O 1
ATOM 618 N N . ASP A 1 82 ? 18.344 17.781 0.616 1 98.56 82 ASP A N 1
ATOM 619 C CA . ASP A 1 82 ? 18.531 16.734 -0.39 1 98.56 82 ASP A CA 1
ATOM 620 C C . ASP A 1 82 ? 18.25 15.359 0.194 1 98.56 82 ASP A C 1
ATOM 622 O O . ASP A 1 82 ? 19.016 14.859 1.02 1 98.56 82 ASP A O 1
ATOM 626 N N . LEU A 1 83 ? 17.219 14.719 -0.271 1 98.69 83 LEU A N 1
ATOM 627 C CA . LEU A 1 83 ? 16.797 13.445 0.303 1 98.69 83 LEU A CA 1
ATOM 628 C C . LEU A 1 83 ? 17.891 12.398 0.193 1 98.69 83 LEU A C 1
ATOM 630 O O . LEU A 1 83 ? 18.109 11.625 1.13 1 98.69 83 LEU A O 1
ATOM 634 N N . TYR A 1 84 ? 18.453 12.312 -0.958 1 98.56 84 TYR A N 1
ATOM 635 C CA . TYR A 1 84 ? 19.469 11.305 -1.178 1 98.56 84 TYR A CA 1
ATOM 636 C C . TYR A 1 84 ? 20.641 11.492 -0.221 1 98.56 84 TYR A C 1
ATOM 638 O O . TYR A 1 84 ? 21.172 10.523 0.323 1 98.56 84 TYR A O 1
ATOM 646 N N . ASP A 1 85 ? 20.984 12.773 -0.02 1 98.44 85 ASP A N 1
ATOM 647 C CA . ASP A 1 85 ? 22.062 13.078 0.927 1 98.44 85 ASP A CA 1
ATOM 648 C C . ASP A 1 85 ? 21.641 12.742 2.355 1 98.44 85 ASP A C 1
ATOM 650 O O . ASP A 1 85 ? 22.453 12.281 3.154 1 98.44 85 ASP A O 1
ATOM 654 N N . TYR A 1 86 ? 20.5 13.039 2.693 1 98.62 86 TYR A N 1
ATOM 655 C CA . TYR A 1 86 ? 19.969 12.758 4.02 1 98.62 86 TYR A CA 1
ATOM 656 C C . TYR A 1 86 ? 19.953 11.266 4.301 1 98.62 86 TYR A C 1
ATOM 658 O O . TYR A 1 86 ? 20.344 10.82 5.383 1 98.62 86 TYR A O 1
ATOM 666 N N . LEU A 1 87 ? 19.5 10.422 3.326 1 98.62 87 LEU A N 1
ATOM 667 C CA . LEU A 1 87 ? 19.344 8.984 3.52 1 98.62 87 LEU A CA 1
ATOM 668 C C . LEU A 1 87 ? 20.703 8.289 3.5 1 98.62 87 LEU A C 1
ATOM 670 O O . LEU A 1 87 ? 20.922 7.316 4.227 1 98.62 87 LEU A O 1
ATOM 674 N N . GLN A 1 88 ? 21.562 8.719 2.537 1 98.12 88 GLN A N 1
ATOM 675 C CA . GLN A 1 88 ? 22.859 8.078 2.352 1 98.12 88 GLN A CA 1
ATOM 676 C C . GLN A 1 88 ? 22.703 6.57 2.158 1 98.12 88 GLN A C 1
ATOM 678 O O . GLN A 1 88 ? 21.984 6.129 1.255 1 98.12 88 GLN A O 1
ATOM 683 N N . ASP A 1 89 ? 23.25 5.777 3.117 1 98.06 89 ASP A N 1
ATOM 684 C CA . ASP A 1 89 ? 23.219 4.328 2.938 1 98.06 89 ASP A CA 1
ATOM 685 C C . ASP A 1 89 ? 22.094 3.699 3.758 1 98.06 89 ASP A C 1
ATOM 687 O O . ASP A 1 89 ? 22.016 2.475 3.873 1 98.06 89 ASP A O 1
ATOM 691 N N . SER A 1 90 ? 21.234 4.496 4.254 1 98.69 90 SER A N 1
ATOM 692 C CA . SER A 1 90 ? 20.109 3.994 5.051 1 98.69 90 SER A CA 1
ATOM 693 C C . SER A 1 90 ? 18.938 3.615 4.168 1 98.69 90 SER A C 1
ATOM 695 O O . SER A 1 90 ? 18.828 4.074 3.027 1 98.69 90 SER A O 1
ATOM 697 N N . TRP A 1 91 ? 18.156 2.717 4.711 1 98.81 91 TRP A N 1
ATOM 698 C CA . TRP A 1 91 ? 16.812 2.621 4.172 1 98.81 91 TRP A CA 1
ATOM 699 C C . TRP A 1 91 ? 16.016 3.881 4.488 1 98.81 91 TRP A C 1
ATOM 701 O O . TRP A 1 91 ? 16.375 4.652 5.375 1 98.81 91 TRP A O 1
ATOM 711 N N . GLY A 1 92 ? 14.953 4.094 3.717 1 98.81 92 GLY A N 1
ATOM 712 C CA . GLY A 1 92 ? 14.117 5.262 3.938 1 98.81 92 GLY A CA 1
ATOM 713 C C . GLY A 1 92 ? 12.633 4.938 3.941 1 98.81 92 GLY A C 1
ATOM 714 O O . GLY A 1 92 ? 12.18 4.051 3.213 1 98.81 92 GLY A O 1
ATOM 715 N N . VAL A 1 93 ? 11.898 5.586 4.75 1 98.81 93 VAL A N 1
ATOM 716 C CA . VAL A 1 93 ? 10.445 5.633 4.664 1 98.81 93 VAL A CA 1
ATOM 717 C C . VAL A 1 93 ? 9.984 7.062 4.391 1 98.81 93 VAL A C 1
ATOM 719 O O . VAL A 1 93 ? 10.203 7.957 5.207 1 98.81 93 VAL A O 1
ATOM 722 N N . VAL A 1 94 ? 9.414 7.27 3.232 1 98.62 94 VAL A N 1
ATOM 723 C CA . VAL A 1 94 ? 8.844 8.562 2.863 1 98.62 94 VAL A CA 1
ATOM 724 C C . VAL A 1 94 ? 7.32 8.477 2.869 1 98.62 94 VAL A C 1
ATOM 726 O O . VAL A 1 94 ? 6.738 7.629 2.18 1 98.62 94 VAL A O 1
ATOM 729 N N . PHE A 1 95 ? 6.727 9.281 3.668 1 97.75 95 PHE A N 1
ATOM 730 C CA . PHE A 1 95 ? 5.273 9.188 3.756 1 97.75 95 PHE A CA 1
ATOM 731 C C . PHE A 1 95 ? 4.637 10.57 3.639 1 97.75 95 PHE A C 1
ATOM 733 O O . PHE A 1 95 ? 5.164 11.547 4.16 1 97.75 95 PHE A O 1
ATOM 740 N N . MET A 1 96 ? 3.555 10.625 2.951 1 96.44 96 MET A N 1
ATOM 741 C CA . MET A 1 96 ? 2.883 11.875 2.605 1 96.44 96 MET A CA 1
ATOM 742 C C . MET A 1 96 ? 1.649 12.086 3.477 1 96.44 96 MET A C 1
ATOM 744 O O . MET A 1 96 ? 0.997 11.125 3.885 1 96.44 96 MET A O 1
ATOM 748 N N . HIS A 1 97 ? 1.427 13.266 3.795 1 95.44 97 HIS A N 1
ATOM 749 C CA . HIS A 1 97 ? 0.164 13.648 4.418 1 95.44 97 HIS A CA 1
ATOM 750 C C . HIS A 1 97 ? -0.491 14.805 3.68 1 95.44 97 HIS A C 1
ATOM 752 O O . HIS A 1 97 ? 0.201 15.672 3.143 1 95.44 97 HIS A O 1
ATOM 758 N N . PRO A 1 98 ? -1.809 14.844 3.637 1 92.38 98 PRO A N 1
ATOM 759 C CA . PRO A 1 98 ? -2.52 15.844 2.84 1 92.38 98 PRO A CA 1
ATOM 760 C C . PRO A 1 98 ? -2.25 17.266 3.309 1 92.38 98 PRO A C 1
ATOM 762 O O . PRO A 1 98 ? -2.066 18.172 2.486 1 92.38 98 PRO A O 1
ATOM 765 N N . GLY A 1 99 ? -2.229 17.453 4.633 1 93 99 GLY A N 1
ATOM 766 C CA . GLY A 1 99 ? -2.041 18.797 5.137 1 93 99 GLY A CA 1
ATOM 767 C C . GLY A 1 99 ? -1.69 18.844 6.613 1 93 99 GLY A C 1
ATOM 768 O O . GLY A 1 99 ? -2.045 17.938 7.367 1 93 99 GLY A O 1
ATOM 769 N N . ASP A 1 100 ? -1.061 19.906 6.938 1 95.88 100 ASP A N 1
ATOM 770 C CA . ASP A 1 100 ? -0.821 20.188 8.352 1 95.88 100 ASP A CA 1
ATOM 771 C C . ASP A 1 100 ? -2.127 20.484 9.086 1 95.88 100 ASP A C 1
ATOM 773 O O . ASP A 1 100 ? -3.123 20.859 8.453 1 95.88 100 ASP A O 1
ATOM 777 N N . TYR A 1 101 ? -2.088 20.188 10.414 1 95.38 101 TYR A N 1
ATOM 778 C CA . TYR A 1 101 ? -3.234 20.484 11.266 1 95.38 101 TYR A CA 1
ATOM 779 C C . TYR A 1 101 ? -4.461 19.688 10.828 1 95.38 101 TYR A C 1
ATOM 781 O O . TYR A 1 101 ? -5.559 20.25 10.727 1 95.38 101 TYR A O 1
ATOM 789 N N . THR A 1 102 ? -4.148 18.5 10.422 1 92.62 102 THR A N 1
ATOM 790 C CA . THR A 1 102 ? -5.191 17.516 10.141 1 92.62 102 THR A CA 1
ATOM 791 C C . THR A 1 102 ? -5.156 16.391 11.172 1 92.62 102 THR A C 1
ATOM 793 O O . THR A 1 102 ? -4.09 16.047 11.695 1 92.62 102 THR A O 1
ATOM 796 N N . PRO A 1 103 ? -6.266 15.875 11.469 1 95.12 103 PRO A N 1
ATOM 797 C CA . PRO A 1 103 ? -6.383 15.047 12.672 1 95.12 103 PRO A CA 1
ATOM 798 C C . PRO A 1 103 ? -5.633 13.727 12.555 1 95.12 103 PRO A C 1
ATOM 800 O O . PRO A 1 103 ? -4.73 13.445 13.344 1 95.12 103 PRO A O 1
ATOM 803 N N . VAL A 1 104 ? -5.938 12.93 11.539 1 95.75 104 VAL A N 1
ATOM 804 C CA . VAL A 1 104 ? -5.355 11.602 11.414 1 95.75 104 VAL A CA 1
ATOM 805 C C . VAL A 1 104 ? -3.84 11.719 11.242 1 95.75 104 VAL A C 1
ATOM 807 O O . VAL A 1 104 ? -3.08 10.992 11.891 1 95.75 104 VAL A O 1
ATOM 810 N N . CYS A 1 105 ? -3.447 12.656 10.477 1 96.12 105 CYS A N 1
ATOM 811 C CA . CYS A 1 105 ? -2.027 12.836 10.195 1 96.12 105 CYS A CA 1
ATOM 812 C C . CYS A 1 105 ? -1.262 13.211 11.461 1 96.12 105 CYS A C 1
ATOM 814 O O . CYS A 1 105 ? -0.096 12.844 11.617 1 96.12 105 CYS A O 1
ATOM 816 N N . THR A 1 106 ? -1.889 13.984 12.305 1 97.75 106 THR A N 1
ATOM 817 C CA . THR A 1 106 ? -1.264 14.344 13.57 1 97.75 106 THR A CA 1
ATOM 818 C C . THR A 1 106 ? -0.9 13.094 14.367 1 97.75 106 THR A C 1
ATOM 820 O O . THR A 1 106 ? 0.212 12.992 14.891 1 97.75 106 THR A O 1
ATOM 823 N N . THR A 1 107 ? -1.824 12.156 14.406 1 97.69 107 THR A N 1
ATOM 824 C CA . THR A 1 107 ? -1.564 10.906 15.117 1 97.69 107 THR A CA 1
ATOM 825 C C . THR A 1 107 ? -0.468 10.109 14.43 1 97.69 107 THR A C 1
ATOM 827 O O . THR A 1 107 ? 0.358 9.477 15.086 1 97.69 107 THR A O 1
ATOM 830 N N . GLU A 1 108 ? -0.433 10.109 13.172 1 97.88 108 GLU A N 1
ATOM 831 C CA . GLU A 1 108 ? 0.498 9.297 12.391 1 97.88 108 GLU A CA 1
ATOM 832 C C . GLU A 1 108 ? 1.928 9.812 12.531 1 97.88 108 GLU A C 1
ATOM 834 O O . GLU A 1 108 ? 2.854 9.039 12.766 1 97.88 108 GLU A O 1
ATOM 839 N N . LEU A 1 109 ? 2.104 11.141 12.32 1 98.31 109 LEU A N 1
ATOM 840 C CA . LEU A 1 109 ? 3.449 11.695 12.422 1 98.31 109 LEU A CA 1
ATOM 841 C C . LEU A 1 109 ? 3.977 11.578 13.844 1 98.31 109 LEU A C 1
ATOM 843 O O . LEU A 1 109 ? 5.176 11.391 14.055 1 98.31 109 LEU A O 1
ATOM 847 N N . GLY A 1 110 ? 3.045 11.711 14.773 1 98.38 110 GLY A N 1
ATOM 848 C CA . GLY A 1 110 ? 3.432 11.461 16.156 1 98.38 110 GLY A CA 1
ATOM 849 C C . GLY A 1 110 ? 3.881 10.031 16.391 1 98.38 110 GLY A C 1
ATOM 850 O O . GLY A 1 110 ? 4.871 9.797 17.094 1 98.38 110 GLY A O 1
ATOM 851 N N . GLU A 1 111 ? 3.176 9.109 15.836 1 98.25 111 GLU A N 1
ATOM 852 C CA . GLU A 1 111 ? 3.535 7.699 15.977 1 98.25 111 GLU A CA 1
ATOM 853 C C . GLU A 1 111 ? 4.902 7.414 15.359 1 98.25 111 GLU A C 1
ATOM 855 O O . GLU A 1 111 ? 5.707 6.68 15.938 1 98.25 111 GLU A O 1
ATOM 860 N N . ALA A 1 112 ? 5.152 7.961 14.234 1 98.19 112 ALA A N 1
ATOM 861 C CA . ALA A 1 112 ? 6.453 7.816 13.586 1 98.19 112 ALA A CA 1
ATOM 862 C C . ALA A 1 112 ? 7.57 8.344 14.484 1 98.19 112 ALA A C 1
ATOM 864 O O . ALA A 1 112 ? 8.625 7.715 14.609 1 98.19 112 ALA A O 1
ATOM 865 N N . ALA A 1 113 ? 7.309 9.461 15.047 1 98.12 113 ALA A N 1
ATOM 866 C CA . ALA A 1 113 ? 8.305 10.07 15.93 1 98.12 113 ALA A CA 1
ATOM 867 C C . ALA A 1 113 ? 8.508 9.227 17.188 1 98.12 113 ALA A C 1
ATOM 869 O O . ALA A 1 113 ? 9.641 9.094 17.672 1 98.12 113 ALA A O 1
ATOM 870 N N . LYS A 1 114 ? 7.48 8.688 17.688 1 97.44 114 LYS A N 1
ATOM 871 C CA . LYS A 1 114 ? 7.543 7.848 18.891 1 97.44 114 LYS A CA 1
ATOM 872 C C . LYS A 1 114 ? 8.383 6.598 18.641 1 97.44 114 LYS A C 1
ATOM 874 O O . LYS A 1 114 ? 9.07 6.117 19.547 1 97.44 114 LYS A O 1
ATOM 879 N N . ARG A 1 115 ? 8.336 6.141 17.438 1 97.25 115 ARG A N 1
ATOM 880 C CA . ARG A 1 115 ? 8.984 4.879 17.109 1 97.25 115 ARG A CA 1
ATOM 881 C C . ARG A 1 115 ? 10.352 5.117 16.469 1 97.25 115 ARG A C 1
ATOM 883 O O . ARG A 1 115 ? 10.883 4.242 15.781 1 97.25 115 ARG A O 1
ATOM 890 N N . LYS A 1 116 ? 10.891 6.238 16.672 1 95.19 116 LYS A N 1
ATOM 891 C CA . LYS A 1 116 ? 12.148 6.633 16.062 1 95.19 116 LYS A CA 1
ATOM 892 C C . LYS A 1 116 ? 13.25 5.621 16.359 1 95.19 116 LYS A C 1
ATOM 894 O O . LYS A 1 116 ? 14.07 5.305 15.492 1 95.19 116 LYS A O 1
ATOM 899 N N . GLU A 1 117 ? 13.328 5.117 17.562 1 96.44 117 GLU A N 1
ATOM 900 C CA . GLU A 1 117 ? 14.367 4.176 17.953 1 96.44 117 GLU A CA 1
ATOM 901 C C . GLU A 1 117 ? 14.211 2.848 17.203 1 96.44 117 GLU A C 1
ATOM 903 O O . GLU A 1 117 ? 15.203 2.203 16.859 1 96.44 117 GLU A O 1
ATOM 908 N N . GLU A 1 118 ? 12.969 2.449 17.031 1 97.69 118 GLU A N 1
ATOM 909 C CA . GLU A 1 118 ? 12.711 1.223 16.281 1 97.69 118 GLU A CA 1
ATOM 910 C C . GLU A 1 118 ? 13.219 1.335 14.852 1 97.69 118 GLU A C 1
ATOM 912 O O . GLU A 1 118 ? 13.789 0.385 14.312 1 97.69 118 GLU A O 1
ATOM 917 N N . PHE A 1 119 ? 13.016 2.447 14.273 1 98.5 119 PHE A N 1
ATOM 918 C CA . PHE A 1 119 ? 13.492 2.676 12.922 1 98.5 119 PHE A CA 1
ATOM 919 C C . PHE A 1 119 ? 15.016 2.775 12.891 1 98.5 119 PHE A C 1
ATOM 921 O O . PHE A 1 119 ? 15.656 2.211 12.008 1 98.5 119 PHE A O 1
ATOM 928 N N . ALA A 1 120 ? 15.547 3.451 13.852 1 97.81 120 ALA A N 1
ATOM 929 C CA . ALA A 1 120 ? 17 3.621 13.93 1 97.81 120 ALA A CA 1
ATOM 930 C C . ALA A 1 120 ? 17.703 2.275 14.078 1 97.81 120 ALA A C 1
ATOM 932 O O . ALA A 1 120 ? 18.75 2.041 13.461 1 97.81 120 ALA A O 1
ATOM 933 N N . LYS A 1 121 ? 17.172 1.437 14.883 1 98.12 121 LYS A N 1
ATOM 934 C CA . LYS A 1 121 ? 17.719 0.104 15.086 1 98.12 121 LYS A CA 1
ATOM 935 C C . LYS A 1 121 ? 17.797 -0.673 13.773 1 98.12 121 LYS A C 1
ATOM 937 O O . LYS A 1 121 ? 18.641 -1.546 13.609 1 98.12 121 LYS A O 1
ATOM 942 N N . ARG A 1 122 ? 16.969 -0.318 12.875 1 98.38 122 ARG A N 1
ATOM 943 C CA . ARG A 1 122 ? 16.875 -0.999 11.586 1 98.38 122 ARG A CA 1
ATOM 944 C C . ARG A 1 122 ? 17.609 -0.219 10.508 1 98.38 122 ARG A C 1
ATOM 946 O O . ARG A 1 122 ? 17.516 -0.55 9.32 1 98.38 122 ARG A O 1
ATOM 953 N N . ASN A 1 123 ? 18.234 0.833 10.898 1 98.56 123 ASN A N 1
ATOM 954 C CA . ASN A 1 123 ? 18.922 1.723 9.969 1 98.56 123 ASN A CA 1
ATOM 955 C C . ASN A 1 123 ? 17.969 2.291 8.93 1 98.56 123 ASN A C 1
ATOM 957 O O . ASN A 1 123 ? 18.266 2.26 7.73 1 98.56 123 ASN A O 1
ATOM 961 N N . VAL A 1 124 ? 16.859 2.725 9.43 1 98.81 124 VAL A N 1
ATOM 962 C CA . VAL A 1 124 ? 15.836 3.336 8.586 1 98.81 124 VAL A CA 1
ATOM 963 C C . VAL A 1 124 ? 15.641 4.797 8.984 1 98.81 124 VAL A C 1
ATOM 965 O O . VAL A 1 124 ? 15.461 5.105 10.172 1 98.81 124 VAL A O 1
ATOM 968 N N . LYS A 1 125 ? 15.641 5.676 8.039 1 98.81 125 LYS A N 1
ATOM 969 C CA . LYS A 1 125 ? 15.359 7.086 8.273 1 98.81 125 LYS A CA 1
ATOM 970 C C . LYS A 1 125 ? 13.977 7.461 7.754 1 98.81 125 LYS A C 1
ATOM 972 O O . LYS A 1 125 ? 13.547 6.973 6.707 1 98.81 125 LYS A O 1
ATOM 977 N N . LEU A 1 126 ? 13.344 8.344 8.492 1 98.69 126 LEU A N 1
ATOM 978 C CA . LEU A 1 126 ? 12 8.789 8.156 1 98.69 126 LEU A CA 1
ATOM 979 C C . LEU A 1 126 ? 12.031 10.164 7.492 1 98.69 126 LEU A C 1
ATOM 981 O O . LEU A 1 126 ? 12.875 10.992 7.816 1 98.69 126 LEU A O 1
ATOM 985 N N . CYS A 1 127 ? 11.109 10.375 6.566 1 98.75 127 CYS A N 1
ATOM 986 C CA . CYS A 1 127 ? 10.906 11.688 5.949 1 98.75 127 CYS A CA 1
ATOM 987 C C . CYS A 1 127 ? 9.43 11.922 5.641 1 98.75 127 CYS A C 1
ATOM 989 O O . CYS A 1 127 ? 8.828 11.18 4.871 1 98.75 127 CYS A O 1
ATOM 991 N N . GLY A 1 128 ? 8.898 12.922 6.273 1 98.44 128 GLY A N 1
ATOM 992 C CA . GLY A 1 128 ? 7.559 13.352 5.906 1 98.44 128 GLY A CA 1
ATOM 993 C C . GLY A 1 128 ? 7.523 14.203 4.652 1 98.44 128 GLY A C 1
ATOM 994 O O . GLY A 1 128 ? 8.562 14.656 4.176 1 98.44 128 GLY A O 1
ATOM 995 N N . PHE A 1 129 ? 6.328 14.383 4.102 1 98.06 129 PHE A N 1
ATOM 996 C CA . PHE A 1 129 ? 6.148 15.117 2.852 1 98.06 129 PHE A CA 1
ATOM 997 C C . PHE A 1 129 ? 4.742 15.688 2.758 1 98.06 129 PHE A C 1
ATOM 999 O O . PHE A 1 129 ? 3.758 14.977 2.961 1 98.06 129 PHE A O 1
ATOM 1006 N N . SER A 1 130 ? 4.605 16.953 2.539 1 96.5 130 SER A N 1
ATOM 1007 C CA . SER A 1 130 ? 3.322 17.547 2.191 1 96.5 130 SER A CA 1
ATOM 1008 C C . SER A 1 130 ? 3.506 18.812 1.349 1 96.5 130 SER A C 1
ATOM 1010 O O . SER A 1 130 ? 4.637 19.203 1.066 1 96.5 130 SER A O 1
ATOM 1012 N N . CYS A 1 131 ? 2.389 19.375 0.979 1 93.38 131 CYS A N 1
ATOM 1013 C CA . CYS A 1 131 ? 2.424 20.547 0.121 1 93.38 131 CYS A CA 1
ATOM 1014 C C . CYS A 1 131 ? 2.408 21.828 0.95 1 93.38 131 CYS A C 1
ATOM 1016 O O . CYS A 1 131 ? 2.178 22.922 0.417 1 93.38 131 CYS A O 1
ATOM 1018 N N . ASN A 1 132 ? 2.637 21.703 2.248 1 95.25 132 ASN A N 1
ATOM 1019 C CA . ASN A 1 132 ? 2.75 22.875 3.123 1 95.25 132 ASN A CA 1
ATOM 1020 C C . ASN A 1 132 ? 4.172 23.422 3.145 1 95.25 132 ASN A C 1
ATOM 1022 O O . ASN A 1 132 ? 5.082 22.828 2.566 1 95.25 132 ASN A O 1
ATOM 1026 N N . ASN A 1 133 ? 4.316 24.594 3.768 1 95.12 133 ASN A N 1
ATOM 1027 C CA . ASN A 1 133 ? 5.637 25.203 3.859 1 95.12 133 ASN A CA 1
ATOM 1028 C C . ASN A 1 133 ? 6.27 24.969 5.227 1 95.12 133 ASN A C 1
ATOM 1030 O O . ASN A 1 133 ? 5.648 24.375 6.109 1 95.12 133 ASN A O 1
ATOM 1034 N N . GLY A 1 134 ? 7.516 25.406 5.375 1 97.12 134 GLY A N 1
ATOM 1035 C CA . GLY A 1 134 ? 8.305 25.125 6.566 1 97.12 134 GLY A CA 1
ATOM 1036 C C . GLY A 1 134 ? 7.703 25.719 7.828 1 97.12 134 GLY A C 1
ATOM 1037 O O . GLY A 1 134 ? 7.695 25.094 8.883 1 97.12 134 GLY A O 1
ATOM 1038 N N . ASP A 1 135 ? 7.188 26.906 7.754 1 97.12 135 ASP A N 1
ATOM 1039 C CA . ASP A 1 135 ? 6.59 27.562 8.906 1 97.12 135 ASP A CA 1
ATOM 1040 C C . ASP A 1 135 ? 5.359 26.797 9.398 1 97.12 135 ASP A C 1
ATOM 1042 O O . ASP A 1 135 ? 5.156 26.656 10.609 1 97.12 135 ASP A O 1
ATOM 1046 N N . SER A 1 136 ? 4.613 26.391 8.469 1 96.75 136 SER A N 1
ATOM 1047 C CA . SER A 1 136 ? 3.453 25.578 8.82 1 96.75 136 SER A CA 1
ATOM 1048 C C . SER A 1 136 ? 3.871 24.297 9.531 1 96.75 136 SER A C 1
ATOM 1050 O O . SER A 1 136 ? 3.281 23.922 10.555 1 96.75 136 SER A O 1
ATOM 1052 N N . HIS A 1 137 ? 4.875 23.656 9.008 1 98.12 137 HIS A N 1
ATOM 1053 C CA . HIS A 1 137 ? 5.375 22.422 9.633 1 98.12 137 HIS A CA 1
ATOM 1054 C C . HIS A 1 137 ? 5.82 22.688 11.07 1 98.12 137 HIS A C 1
ATOM 1056 O O . HIS A 1 137 ? 5.461 21.922 11.977 1 98.12 137 HIS A O 1
ATOM 1062 N N . LYS A 1 138 ? 6.543 23.703 11.25 1 97.75 138 LYS A N 1
ATOM 1063 C CA . LYS A 1 138 ? 7.078 24.016 12.57 1 97.75 138 LYS A CA 1
ATOM 1064 C C . LYS A 1 138 ? 5.957 24.234 13.586 1 97.75 138 LYS A C 1
ATOM 1066 O O . LYS A 1 138 ? 6.02 23.703 14.703 1 97.75 138 LYS A O 1
ATOM 1071 N N . GLY A 1 139 ? 5.016 25.031 13.172 1 97.75 139 GLY A N 1
ATOM 1072 C CA . GLY A 1 139 ? 3.871 25.25 14.047 1 97.75 139 GLY A CA 1
ATOM 1073 C C . GLY A 1 139 ? 3.109 23.969 14.352 1 97.75 139 GLY A C 1
ATOM 1074 O O . GLY A 1 139 ? 2.75 23.719 15.508 1 97.75 139 GLY A O 1
ATOM 1075 N N . TRP A 1 140 ? 2.898 23.156 13.375 1 98.38 140 TRP A N 1
ATOM 1076 C CA . TRP A 1 140 ? 2.123 21.938 13.508 1 98.38 140 TRP A CA 1
ATOM 1077 C C . TRP A 1 140 ? 2.863 20.906 14.367 1 98.38 140 TRP A C 1
ATOM 1079 O O . TRP A 1 140 ? 2.24 20.156 15.117 1 98.38 140 TRP A O 1
ATOM 1089 N N . ILE A 1 141 ? 4.176 20.859 14.273 1 98.5 141 ILE A N 1
ATOM 1090 C CA . ILE A 1 141 ? 5.004 19.938 15.039 1 98.5 141 ILE A CA 1
ATOM 1091 C C . ILE A 1 141 ? 4.773 20.156 16.531 1 98.5 141 ILE A C 1
ATOM 1093 O O . ILE A 1 141 ? 4.773 19.203 17.312 1 98.5 141 ILE A O 1
ATOM 1097 N N . GLU A 1 142 ? 4.52 21.406 16.906 1 98.19 142 GLU A N 1
ATOM 1098 C CA . GLU A 1 142 ? 4.223 21.672 18.312 1 98.19 142 GLU A CA 1
ATOM 1099 C C . GLU A 1 142 ? 2.928 20.984 18.734 1 98.19 142 GLU A C 1
ATOM 1101 O O . GLU A 1 142 ? 2.824 20.5 19.859 1 98.19 142 GLU A O 1
ATOM 1106 N N . ASP A 1 143 ? 1.925 20.984 17.875 1 98.5 143 ASP A N 1
ATOM 1107 C CA . ASP A 1 143 ? 0.7 20.25 18.156 1 98.5 143 ASP A CA 1
ATOM 1108 C C . ASP A 1 143 ? 0.979 18.75 18.281 1 98.5 143 ASP A C 1
ATOM 1110 O O . ASP A 1 143 ? 0.465 18.094 19.188 1 98.5 143 ASP A O 1
ATOM 1114 N N . ILE A 1 144 ? 1.791 18.219 17.391 1 98.5 144 ILE A N 1
ATOM 1115 C CA . ILE A 1 144 ? 2.107 16.797 17.359 1 98.5 144 ILE A CA 1
ATOM 1116 C C . ILE A 1 144 ? 2.795 16.391 18.656 1 98.5 144 ILE A C 1
ATOM 1118 O O . ILE A 1 144 ? 2.42 15.398 19.281 1 98.5 144 ILE A O 1
ATOM 1122 N N . LYS A 1 145 ? 3.773 17.203 19.016 1 98.38 145 LYS A N 1
ATOM 1123 C CA . LYS A 1 145 ? 4.496 16.906 20.25 1 98.38 145 LYS A CA 1
ATOM 1124 C C . LYS A 1 145 ? 3.557 16.906 21.453 1 98.38 145 LYS A C 1
ATOM 1126 O O . LYS A 1 145 ? 3.654 16.031 22.312 1 98.38 145 LYS A O 1
ATOM 1131 N N . HIS A 1 146 ? 2.715 17.828 21.469 1 98 146 HIS A N 1
ATOM 1132 C CA . HIS A 1 146 ? 1.774 17.953 22.578 1 98 146 HIS A CA 1
ATOM 1133 C C . HIS A 1 146 ? 0.814 16.766 22.625 1 98 146 HIS A C 1
ATOM 1135 O O . HIS A 1 146 ? 0.646 16.141 23.672 1 98 146 HIS A O 1
ATOM 1141 N N . VAL A 1 147 ? 0.189 16.438 21.531 1 97.44 147 VAL A N 1
ATOM 1142 C CA . VAL A 1 147 ? -0.844 15.406 21.438 1 97.44 147 VAL A CA 1
ATOM 1143 C C . VAL A 1 147 ? -0.235 14.031 21.719 1 97.44 147 VAL A C 1
ATOM 1145 O O . VAL A 1 147 ? -0.846 13.203 22.406 1 97.44 147 VAL A O 1
ATOM 1148 N N . CYS A 1 148 ? 0.952 13.852 21.219 1 97.44 148 CYS A N 1
ATOM 1149 C CA . CYS A 1 148 ? 1.559 12.531 21.281 1 97.44 148 CYS A CA 1
ATOM 1150 C C . CYS A 1 148 ? 2.557 12.445 22.438 1 97.44 148 CYS A C 1
ATOM 1152 O O . CYS A 1 148 ? 3.277 11.453 22.562 1 97.44 148 CYS A O 1
ATOM 1154 N N . LYS A 1 149 ? 2.668 13.508 23.234 1 97.06 149 LYS A N 1
ATOM 1155 C CA . LYS A 1 149 ? 3.525 13.562 24.406 1 97.06 149 LYS A CA 1
ATOM 1156 C C . LYS A 1 149 ? 4.973 13.242 24.047 1 97.06 149 LYS A C 1
ATOM 1158 O O . LYS A 1 149 ? 5.586 12.359 24.641 1 97.06 149 LYS A O 1
ATOM 1163 N N . LEU A 1 150 ? 5.418 13.984 23.109 1 97.56 150 LEU A N 1
ATOM 1164 C CA . LEU A 1 150 ? 6.789 13.828 22.641 1 97.56 150 LEU A CA 1
ATOM 1165 C C . LEU A 1 150 ? 7.66 14.992 23.094 1 97.56 150 LEU A C 1
ATOM 1167 O O . LEU A 1 150 ? 7.211 16.141 23.125 1 97.56 150 LEU A O 1
ATOM 1171 N N . AS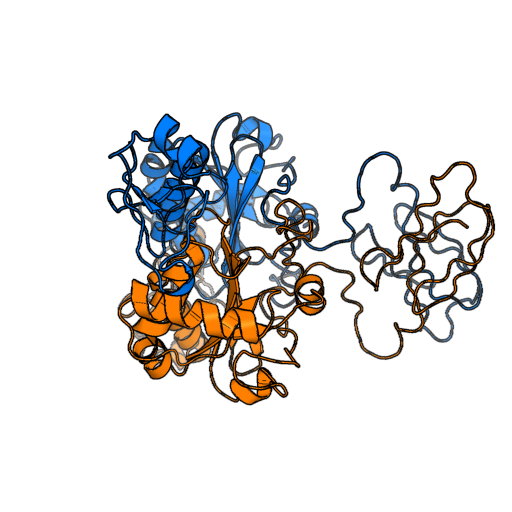P A 1 151 ? 8.852 14.664 23.344 1 95.31 151 ASP A N 1
ATOM 1172 C CA . ASP A 1 151 ? 9.812 15.703 23.703 1 95.31 151 ASP A CA 1
ATOM 1173 C C . ASP A 1 151 ? 10.477 16.297 22.469 1 95.31 151 ASP A C 1
ATOM 1175 O O . ASP A 1 151 ? 10.844 17.469 22.453 1 95.31 151 ASP A O 1
ATOM 1179 N N . THR A 1 152 ? 10.633 15.438 21.5 1 95.56 152 THR A N 1
ATOM 1180 C CA . THR A 1 152 ? 11.328 15.859 20.297 1 95.56 152 THR A CA 1
ATOM 1181 C C . THR A 1 152 ? 10.625 15.328 19.047 1 95.56 152 THR A C 1
ATOM 1183 O O . THR A 1 152 ? 9.766 14.453 19.141 1 95.56 152 THR A O 1
ATOM 1186 N N . PHE A 1 153 ? 10.852 15.961 18 1 97.19 153 PHE A N 1
ATOM 1187 C CA . PHE A 1 153 ? 10.477 15.562 16.656 1 97.19 153 PHE A CA 1
ATOM 1188 C C . PHE A 1 153 ? 11.711 15.5 15.75 1 97.19 153 PHE A C 1
ATOM 1190 O O . PHE A 1 153 ? 12.242 16.531 15.344 1 97.19 153 PHE A O 1
ATOM 1197 N N . ASP A 1 154 ? 12.102 14.289 15.273 1 94.69 154 ASP A N 1
ATOM 1198 C CA . ASP A 1 154 ? 13.492 14.109 14.883 1 94.69 154 ASP A CA 1
ATOM 1199 C C . ASP A 1 154 ? 13.602 13.695 13.414 1 94.69 154 ASP A C 1
ATOM 1201 O O . ASP A 1 154 ? 14.555 13.023 13.023 1 94.69 154 ASP A O 1
ATOM 1205 N N . TYR A 1 155 ? 12.672 13.922 12.617 1 98.25 155 TYR A N 1
ATOM 1206 C CA . TYR A 1 155 ? 12.812 13.648 11.195 1 98.25 155 TYR A CA 1
ATOM 1207 C C . TYR A 1 155 ? 12.273 14.805 10.359 1 98.25 155 TYR A C 1
ATOM 1209 O O . TYR A 1 155 ? 11.422 15.57 10.82 1 98.25 155 TYR A O 1
ATOM 1217 N N . PRO A 1 156 ? 12.805 15 9.172 1 98.69 156 PRO A N 1
ATOM 1218 C CA . PRO A 1 156 ? 12.383 16.109 8.32 1 98.69 156 PRO A CA 1
ATOM 1219 C C . PRO A 1 156 ? 11.023 15.883 7.676 1 98.69 156 PRO A C 1
ATOM 1221 O O . PRO A 1 156 ? 10.664 14.742 7.379 1 98.69 156 PRO A O 1
ATOM 1224 N N . ILE A 1 157 ? 10.352 16.984 7.531 1 98.75 157 ILE A N 1
ATOM 1225 C CA . ILE A 1 157 ? 9.18 17.031 6.672 1 98.75 157 ILE A CA 1
ATOM 1226 C C . ILE A 1 157 ? 9.469 17.875 5.438 1 98.75 157 ILE A C 1
ATOM 1228 O O . ILE A 1 157 ? 9.68 19.078 5.547 1 98.75 157 ILE A O 1
ATOM 1232 N N . PHE A 1 158 ? 9.477 17.25 4.273 1 98.69 158 PHE A N 1
ATOM 1233 C CA . PHE A 1 158 ? 9.766 17.938 3.021 1 98.69 158 PHE A CA 1
ATOM 1234 C C . PHE A 1 158 ? 8.625 18.875 2.648 1 98.69 158 PHE A C 1
ATOM 1236 O O . PHE A 1 158 ? 7.449 18.516 2.752 1 98.69 158 PHE A O 1
ATOM 1243 N N . CYS A 1 159 ? 8.938 20.062 2.197 1 97.88 159 CYS A N 1
ATOM 1244 C CA . CYS A 1 159 ? 7.984 21.078 1.779 1 97.88 159 CYS A CA 1
ATOM 1245 C C . CYS A 1 159 ? 7.824 21.078 0.264 1 97.88 159 CYS A C 1
ATOM 1247 O O . CYS A 1 159 ? 8.789 21.312 -0.467 1 97.88 159 CYS A O 1
ATOM 1249 N N . ASP A 1 160 ? 6.59 20.891 -0.174 1 95 160 ASP A N 1
ATOM 1250 C CA . ASP A 1 160 ? 6.301 20.953 -1.604 1 95 160 ASP A CA 1
ATOM 1251 C C . ASP A 1 160 ? 5.168 21.922 -1.894 1 95 160 ASP A C 1
ATOM 1253 O O . ASP A 1 160 ? 4.172 21.562 -2.521 1 95 160 ASP A O 1
ATOM 1257 N N . PRO A 1 161 ? 5.332 23.172 -1.576 1 91.31 161 PRO A N 1
ATOM 1258 C CA . PRO A 1 161 ? 4.227 24.141 -1.685 1 91.31 161 PRO A CA 1
ATOM 1259 C C . PRO A 1 161 ? 3.738 24.312 -3.119 1 91.31 161 PRO A C 1
ATOM 1261 O O . PRO A 1 161 ? 2.57 24.641 -3.34 1 91.31 161 PRO A O 1
ATOM 1264 N N . ASN A 1 162 ? 4.555 24.094 -4.109 1 85.25 162 ASN A N 1
ATOM 1265 C CA . ASN A 1 162 ? 4.172 24.281 -5.508 1 85.25 162 ASN A CA 1
ATOM 1266 C C . ASN A 1 162 ? 3.627 22.984 -6.109 1 85.25 162 ASN A C 1
ATOM 1268 O O . ASN A 1 162 ? 3.162 22.984 -7.254 1 85.25 162 ASN A O 1
ATOM 1272 N N . ARG A 1 163 ? 3.717 21.859 -5.395 1 86.31 163 ARG A N 1
ATOM 1273 C CA . ARG A 1 163 ? 3.127 20.562 -5.738 1 86.31 163 ARG A CA 1
ATOM 1274 C C . ARG A 1 163 ? 3.867 19.906 -6.898 1 86.31 163 ARG A C 1
ATOM 1276 O O . ARG A 1 163 ? 3.346 19 -7.543 1 86.31 163 ARG A O 1
ATOM 1283 N N . ASP A 1 164 ? 5.043 20.422 -7.184 1 82.06 164 ASP A N 1
ATOM 1284 C CA . ASP A 1 164 ? 5.812 19.875 -8.305 1 82.06 164 ASP A CA 1
ATOM 1285 C C . ASP A 1 164 ? 6.172 18.422 -8.07 1 82.06 164 ASP A C 1
ATOM 1287 O O . ASP A 1 164 ? 5.988 17.578 -8.953 1 82.06 164 ASP A O 1
ATOM 1291 N N . LYS A 1 165 ? 6.695 18.172 -6.875 1 88.69 165 LYS A N 1
ATOM 1292 C CA . LYS A 1 165 ? 7.113 16.797 -6.57 1 88.69 165 LYS A CA 1
ATOM 1293 C C . LYS A 1 165 ? 5.91 15.875 -6.414 1 88.69 165 LYS A C 1
ATOM 1295 O O . LYS A 1 165 ? 5.969 14.703 -6.785 1 88.69 165 LYS A O 1
ATOM 1300 N N . ALA A 1 166 ? 4.832 16.391 -5.836 1 87.25 166 ALA A N 1
ATOM 1301 C CA . ALA A 1 166 ? 3.605 15.609 -5.715 1 87.25 166 ALA A CA 1
ATOM 1302 C C . ALA A 1 166 ? 3.092 15.18 -7.086 1 87.25 166 ALA A C 1
ATOM 1304 O O . ALA A 1 166 ? 2.645 14.039 -7.262 1 87.25 166 ALA A O 1
ATOM 1305 N N . VAL A 1 167 ? 3.166 16.062 -8.008 1 79 167 VAL A N 1
ATOM 1306 C CA . VAL A 1 167 ? 2.742 15.773 -9.383 1 79 167 VAL A CA 1
ATOM 1307 C C . VAL A 1 167 ? 3.668 14.734 -10 1 79 167 VAL A C 1
ATOM 1309 O O . VAL A 1 167 ? 3.203 13.789 -10.641 1 79 167 VAL A O 1
ATOM 1312 N N . GLU A 1 168 ? 4.91 14.898 -9.766 1 79.5 168 GLU A N 1
ATOM 1313 C CA . GLU A 1 168 ? 5.902 13.961 -10.281 1 79.5 168 GLU A CA 1
ATOM 1314 C C . GLU A 1 168 ? 5.672 12.555 -9.742 1 79.5 168 GLU A C 1
ATOM 1316 O O . GLU A 1 168 ? 5.871 11.57 -10.453 1 79.5 168 GLU A O 1
ATOM 1321 N N . LEU A 1 169 ? 5.238 12.516 -8.5 1 85.62 169 LEU A N 1
ATOM 1322 C CA . LEU A 1 169 ? 5.035 11.234 -7.836 1 85.62 169 LEU A CA 1
ATOM 1323 C C . LEU A 1 169 ? 3.652 10.672 -8.148 1 85.62 169 LEU A C 1
ATOM 1325 O O . LEU A 1 169 ? 3.361 9.516 -7.836 1 85.62 169 LEU A O 1
ATOM 1329 N N . GLY A 1 170 ? 2.826 11.461 -8.789 1 78.25 170 GLY A N 1
ATOM 1330 C CA . GLY A 1 170 ? 1.479 11.016 -9.109 1 78.25 170 GLY A CA 1
ATOM 1331 C C . GLY A 1 170 ? 0.61 10.812 -7.887 1 78.25 170 GLY A C 1
ATOM 1332 O O . GLY A 1 170 ? -0.212 9.898 -7.848 1 78.25 170 GLY A O 1
ATOM 1333 N N . ILE A 1 171 ? 0.815 11.625 -6.848 1 83.69 171 ILE A N 1
ATOM 1334 C CA . ILE A 1 171 ? 0.135 11.359 -5.586 1 83.69 171 ILE A CA 1
ATOM 1335 C C . ILE A 1 171 ? -0.838 12.5 -5.273 1 83.69 171 ILE A C 1
ATOM 1337 O O . ILE A 1 171 ? -1.205 12.711 -4.117 1 83.69 171 ILE A O 1
ATOM 1341 N N . ILE A 1 172 ? -1.191 13.234 -6.258 1 78.69 172 ILE A N 1
ATOM 1342 C CA . ILE A 1 172 ? -2.164 14.305 -6.07 1 78.69 172 ILE A CA 1
ATOM 1343 C C . ILE A 1 172 ? -3.578 13.734 -6.113 1 78.69 172 ILE A C 1
ATOM 1345 O O . ILE A 1 172 ? -3.893 12.906 -6.969 1 78.69 172 ILE A O 1
ATOM 1349 N N . ASP A 1 173 ? -4.332 14.023 -5.16 1 75.94 173 ASP A N 1
ATOM 1350 C CA . ASP A 1 173 ? -5.75 13.695 -5.102 1 75.94 173 ASP A CA 1
ATOM 1351 C C . ASP A 1 173 ? -6.609 14.875 -5.547 1 75.94 173 ASP A C 1
ATOM 1353 O O . ASP A 1 173 ? -6.867 15.789 -4.762 1 75.94 173 ASP A O 1
ATOM 1357 N N . ALA A 1 174 ? -7.188 14.758 -6.707 1 66.94 174 ALA A N 1
ATOM 1358 C CA . ALA A 1 174 ? -7.945 15.875 -7.273 1 66.94 174 ALA A CA 1
ATOM 1359 C C . ALA A 1 174 ? -9.258 16.078 -6.52 1 66.94 174 ALA A C 1
ATOM 1361 O O . ALA A 1 174 ? -9.836 17.172 -6.551 1 66.94 174 ALA A O 1
ATOM 1362 N N . SER A 1 175 ? -9.641 15.062 -5.789 1 69.75 175 SER A N 1
ATOM 1363 C CA . SER A 1 175 ? -10.93 15.125 -5.113 1 69.75 175 SER A CA 1
ATOM 1364 C C . SER A 1 175 ? -10.805 15.773 -3.736 1 69.75 175 SER A C 1
ATOM 1366 O O . SER A 1 175 ? -11.812 16.156 -3.129 1 69.75 175 SER A O 1
ATOM 1368 N N . ASN A 1 176 ? -9.641 15.812 -3.256 1 74.88 176 ASN A N 1
ATOM 1369 C CA . ASN A 1 176 ? -9.359 16.438 -1.964 1 74.88 176 ASN A CA 1
ATOM 1370 C C . ASN A 1 176 ? -8.602 17.75 -2.123 1 74.88 176 ASN A C 1
ATOM 1372 O O . ASN A 1 176 ? -7.488 17.766 -2.643 1 74.88 176 ASN A O 1
ATOM 1376 N N . LYS A 1 177 ? -9.281 18.906 -1.634 1 74.69 177 LYS A N 1
ATOM 1377 C CA . LYS A 1 177 ? -8.719 20.219 -1.876 1 74.69 177 LYS A CA 1
ATOM 1378 C C . LYS A 1 177 ? -8.508 20.984 -0.567 1 74.69 177 LYS A C 1
ATOM 1380 O O . LYS A 1 177 ? -9.234 20.766 0.407 1 74.69 177 LYS A O 1
ATOM 1385 N N . ASP A 1 178 ? -7.523 21.703 -0.598 1 68.88 178 ASP A N 1
ATOM 1386 C CA . ASP A 1 178 ? -7.281 22.547 0.568 1 68.88 178 ASP A CA 1
ATOM 1387 C C . ASP A 1 178 ? -8.211 23.766 0.576 1 68.88 178 ASP A C 1
ATOM 1389 O O . ASP A 1 178 ? -9.148 23.828 -0.223 1 68.88 178 ASP A O 1
ATOM 1393 N N . ALA A 1 179 ? -7.934 24.625 1.599 1 67.94 179 ALA A N 1
ATOM 1394 C CA . ALA A 1 179 ? -8.797 25.781 1.792 1 67.94 179 ALA A CA 1
ATOM 1395 C C . ALA A 1 179 ? -8.773 26.688 0.568 1 67.94 179 ALA A C 1
ATOM 1397 O O . ALA A 1 179 ? -9.734 27.422 0.307 1 67.94 179 ALA A O 1
ATOM 1398 N N . GLN A 1 180 ? -7.762 26.656 -0.166 1 68.12 180 GLN A N 1
ATOM 1399 C CA . GLN A 1 180 ? -7.613 27.516 -1.345 1 68.12 180 GLN A CA 1
ATOM 1400 C C . GLN A 1 180 ? -8.102 26.797 -2.602 1 68.12 180 GLN A C 1
ATOM 1402 O O . GLN A 1 180 ? -7.984 27.328 -3.709 1 68.12 180 GLN A O 1
ATOM 1407 N N . GLY A 1 181 ? -8.523 25.594 -2.447 1 73.88 181 GLY A N 1
ATOM 1408 C CA . GLY A 1 181 ? -9.055 24.844 -3.572 1 73.88 181 GLY A CA 1
ATOM 1409 C C . GLY A 1 181 ? -8 24.047 -4.316 1 73.88 181 GLY A C 1
ATOM 1410 O O . GLY A 1 181 ? -8.273 23.5 -5.387 1 73.88 181 GLY A O 1
ATOM 1411 N N . LEU A 1 182 ? -6.852 24.016 -3.766 1 72.62 182 LEU A N 1
ATOM 1412 C CA . LEU A 1 182 ? -5.777 23.266 -4.406 1 72.62 182 LEU A CA 1
ATOM 1413 C C . LEU A 1 182 ? -5.785 21.812 -3.941 1 72.62 182 LEU A C 1
ATOM 1415 O O . LEU A 1 182 ? -6.027 21.531 -2.766 1 72.62 182 LEU A O 1
ATOM 1419 N N . PRO A 1 183 ? -5.516 20.938 -4.918 1 78.12 183 PRO A N 1
ATOM 1420 C CA . PRO A 1 183 ? -5.535 19.516 -4.562 1 78.12 183 PRO A CA 1
ATOM 1421 C C . PRO A 1 183 ? -4.469 19.156 -3.531 1 78.12 183 PRO A C 1
ATOM 1423 O O . PRO A 1 183 ? -3.406 19.781 -3.488 1 78.12 183 PRO A O 1
ATOM 1426 N N . LEU A 1 184 ? -4.785 18.188 -2.727 1 83.56 184 LEU A N 1
ATOM 1427 C CA . LEU A 1 184 ? -3.879 17.672 -1.704 1 83.56 184 LEU A CA 1
ATOM 1428 C C . LEU A 1 184 ? -3.332 16.312 -2.092 1 83.56 184 LEU A C 1
ATOM 1430 O O . LEU A 1 184 ? -3.783 15.711 -3.074 1 83.56 184 LEU A O 1
ATOM 1434 N N . THR A 1 185 ? -2.344 15.914 -1.331 1 85.94 185 THR A N 1
ATOM 1435 C CA . THR A 1 185 ? -1.744 14.617 -1.61 1 85.94 185 THR A CA 1
ATOM 1436 C C . THR A 1 185 ? -2.566 13.5 -0.981 1 85.94 185 THR A C 1
ATOM 1438 O O . THR A 1 185 ? -3.26 13.711 0.014 1 85.94 185 THR A O 1
ATOM 1441 N N . VAL A 1 186 ? -2.471 12.328 -1.628 1 87.69 186 VAL A N 1
ATOM 1442 C CA . VAL A 1 186 ? -2.934 11.109 -0.972 1 87.69 186 VAL A CA 1
ATOM 1443 C C . VAL A 1 186 ? -1.961 10.719 0.139 1 87.69 186 VAL A C 1
ATOM 1445 O O . VAL A 1 186 ? -0.872 11.289 0.248 1 87.69 186 VAL A O 1
ATOM 1448 N N . ARG A 1 187 ? -2.43 9.781 0.949 1 93.56 187 ARG A N 1
ATOM 1449 C CA . ARG A 1 187 ? -1.59 9.281 2.031 1 93.56 187 ARG A CA 1
ATOM 1450 C C . ARG A 1 187 ? -0.763 8.078 1.574 1 93.56 187 ARG A C 1
ATOM 1452 O O . ARG A 1 187 ? -1.035 6.945 1.967 1 93.56 187 ARG A O 1
ATOM 1459 N N . SER A 1 188 ? 0.269 8.359 0.896 1 95.56 188 SER A N 1
ATOM 1460 C CA . SER A 1 188 ? 1.142 7.316 0.37 1 95.56 188 SER A CA 1
ATOM 1461 C C . SER A 1 188 ? 2.357 7.109 1.266 1 95.56 188 SER A C 1
ATOM 1463 O O . SER A 1 188 ? 2.822 8.047 1.919 1 95.56 188 SER A O 1
ATOM 1465 N N . VAL A 1 189 ? 2.852 5.898 1.277 1 97.81 189 VAL A N 1
ATOM 1466 C CA . VAL A 1 189 ? 4.09 5.504 1.941 1 97.81 189 VAL A CA 1
ATOM 1467 C C . VAL A 1 189 ? 5.012 4.809 0.944 1 97.81 189 VAL A C 1
ATOM 1469 O O . VAL A 1 189 ? 4.586 3.908 0.215 1 97.81 189 VAL A O 1
ATOM 1472 N N . TYR A 1 190 ? 6.215 5.254 0.884 1 98.19 190 TYR A N 1
ATOM 1473 C CA . TYR A 1 190 ? 7.266 4.602 0.107 1 98.19 190 TYR A CA 1
ATOM 1474 C C . TYR A 1 190 ? 8.367 4.082 1.015 1 98.19 190 TYR A C 1
ATOM 1476 O O . TYR A 1 190 ? 8.914 4.824 1.836 1 98.19 190 TYR A O 1
ATOM 1484 N N . ILE A 1 191 ? 8.664 2.885 0.887 1 98.81 191 ILE A N 1
ATOM 1485 C CA . ILE A 1 191 ? 9.852 2.334 1.533 1 98.81 191 ILE A CA 1
ATOM 1486 C C . ILE A 1 191 ? 10.977 2.203 0.515 1 98.81 191 ILE A C 1
ATOM 1488 O O . ILE A 1 191 ? 10.82 1.553 -0.521 1 98.81 191 ILE A O 1
ATOM 1492 N N . LEU A 1 192 ? 12.055 2.818 0.853 1 98.75 192 LEU A N 1
ATOM 1493 C CA . LEU A 1 192 ? 13.164 2.928 -0.088 1 98.75 192 LEU A CA 1
ATOM 1494 C C . LEU A 1 192 ? 14.352 2.08 0.367 1 98.75 192 LEU A C 1
ATOM 1496 O O . LEU A 1 192 ? 14.695 2.068 1.552 1 98.75 192 LEU A O 1
ATOM 1500 N N . LYS A 1 193 ? 15.023 1.449 -0.557 1 98.38 193 LYS A N 1
ATOM 1501 C CA . LYS A 1 193 ? 16.297 0.776 -0.323 1 98.38 193 LYS A CA 1
ATOM 1502 C C . LYS A 1 193 ? 17.438 1.78 -0.249 1 98.38 193 LYS A C 1
ATOM 1504 O O . LYS A 1 193 ? 17.266 2.953 -0.588 1 98.38 193 LYS A O 1
ATOM 1509 N N . PRO A 1 194 ? 18.562 1.337 0.176 1 98.5 194 PRO A N 1
ATOM 1510 C CA . PRO A 1 194 ? 19.719 2.232 0.239 1 98.5 194 PRO A CA 1
ATOM 1511 C C . PRO A 1 194 ? 20.109 2.789 -1.128 1 98.5 194 PRO A C 1
ATOM 1513 O O . PRO A 1 194 ? 20.656 3.887 -1.215 1 98.5 194 PRO A O 1
ATOM 1516 N N . ASP A 1 195 ? 19.781 2.113 -2.172 1 97.81 195 ASP A N 1
ATOM 1517 C CA . ASP A 1 195 ? 20.094 2.602 -3.51 1 97.81 195 ASP A CA 1
ATOM 1518 C C . ASP A 1 195 ? 19 3.521 -4.035 1 97.81 195 ASP A C 1
ATOM 1520 O O . ASP A 1 195 ? 19 3.898 -5.207 1 97.81 195 ASP A O 1
ATOM 1524 N N . LYS A 1 196 ? 17.984 3.793 -3.258 1 98.12 196 LYS A N 1
ATOM 1525 C CA . LYS A 1 196 ? 16.906 4.754 -3.471 1 98.12 196 LYS A CA 1
ATOM 1526 C C . LYS A 1 196 ? 15.836 4.184 -4.402 1 98.12 196 LYS A C 1
ATOM 1528 O O . LYS A 1 196 ? 14.961 4.91 -4.867 1 98.12 196 LYS A O 1
ATOM 1533 N N . SER A 1 197 ? 15.93 2.918 -4.641 1 96.25 197 SER A N 1
ATOM 1534 C CA . SER A 1 197 ? 14.828 2.281 -5.355 1 96.25 197 SER A CA 1
ATOM 1535 C C . SER A 1 197 ? 13.656 1.999 -4.422 1 96.25 197 SER A C 1
ATOM 1537 O O . SER A 1 197 ? 13.852 1.743 -3.23 1 96.25 197 SER A O 1
ATOM 1539 N N . ILE A 1 198 ? 12.484 2.012 -4.957 1 96.25 198 ILE A N 1
ATOM 1540 C CA . ILE A 1 198 ? 11.273 1.774 -4.184 1 96.25 198 ILE A CA 1
ATOM 1541 C C . ILE A 1 198 ? 11.102 0.277 -3.936 1 96.25 198 ILE A C 1
ATOM 1543 O O . ILE A 1 198 ? 11.039 -0.512 -4.879 1 96.25 198 ILE A O 1
ATOM 1547 N N . ALA A 1 199 ? 11.039 -0.053 -2.674 1 97.56 199 ALA A N 1
ATOM 1548 C CA . ALA A 1 199 ? 10.891 -1.456 -2.299 1 97.56 199 ALA A CA 1
ATOM 1549 C C . ALA A 1 199 ? 9.414 -1.816 -2.105 1 97.56 199 ALA A C 1
ATOM 1551 O O . ALA A 1 199 ? 9.016 -2.957 -2.344 1 97.56 199 ALA A O 1
ATOM 1552 N N . LEU A 1 200 ? 8.664 -0.915 -1.651 1 97.62 200 LEU A N 1
ATOM 1553 C CA . LEU A 1 200 ? 7.258 -1.138 -1.328 1 97.62 200 LEU A CA 1
ATOM 1554 C C . LEU A 1 200 ? 6.492 0.18 -1.298 1 97.62 200 LEU A C 1
ATOM 1556 O O . LEU A 1 200 ? 7.043 1.216 -0.918 1 97.62 200 LEU A O 1
ATOM 1560 N N . MET A 1 201 ? 5.188 0.118 -1.637 1 96.44 201 MET A N 1
ATOM 1561 C CA . MET A 1 201 ? 4.316 1.29 -1.615 1 96.44 201 MET A CA 1
ATOM 1562 C C . MET A 1 201 ? 2.949 0.944 -1.036 1 96.44 201 MET A C 1
ATOM 1564 O O . MET A 1 201 ? 2.402 -0.123 -1.319 1 96.44 201 MET A O 1
ATOM 1568 N N . MET A 1 202 ? 2.406 1.863 -0.264 1 97.12 202 MET A N 1
ATOM 1569 C CA . MET A 1 202 ? 1.04 1.781 0.246 1 97.12 202 MET A CA 1
ATOM 1570 C C . MET A 1 202 ? 0.335 3.129 0.133 1 97.12 202 MET A C 1
ATOM 1572 O O . MET A 1 202 ? 0.944 4.176 0.368 1 97.12 202 MET A O 1
ATOM 1576 N N . THR A 1 203 ? -0.864 3.117 -0.255 1 95.88 203 THR A N 1
ATOM 1577 C CA . THR A 1 203 ? -1.648 4.344 -0.326 1 95.88 203 THR A CA 1
ATOM 1578 C C . THR A 1 203 ? -2.986 4.176 0.389 1 95.88 203 THR A C 1
ATOM 1580 O O . THR A 1 203 ? -3.773 3.291 0.044 1 95.88 203 THR A O 1
ATOM 1583 N N . TYR A 1 204 ? -3.186 4.961 1.409 1 96.19 204 TYR A N 1
ATOM 1584 C CA . TYR A 1 204 ? -4.391 4.973 2.23 1 96.19 204 TYR A CA 1
ATOM 1585 C C . TYR A 1 204 ? -5.238 6.203 1.932 1 96.19 204 TYR A C 1
ATOM 1587 O O . TYR A 1 204 ? -4.723 7.227 1.478 1 96.19 204 TYR A O 1
ATOM 1595 N N . PRO A 1 205 ? -6.527 6.098 2.17 1 93.44 205 PRO A N 1
ATOM 1596 C CA . PRO A 1 205 ? -7.344 7.312 2.096 1 93.44 205 PRO A CA 1
ATOM 1597 C C . PRO A 1 205 ? -7.172 8.211 3.316 1 93.44 205 PRO A C 1
ATOM 1599 O O . PRO A 1 205 ? -6.559 7.809 4.309 1 93.44 205 PRO A O 1
ATOM 1602 N N . ALA A 1 206 ? -7.723 9.383 3.238 1 89.06 206 ALA A N 1
ATOM 1603 C CA . ALA A 1 206 ? -7.582 10.367 4.305 1 89.06 206 ALA A CA 1
ATOM 1604 C C . ALA A 1 206 ? -8.266 9.891 5.586 1 89.06 206 ALA A C 1
ATOM 1606 O O . ALA A 1 206 ? -7.875 10.297 6.688 1 89.06 206 ALA A O 1
ATOM 1607 N N . SER A 1 207 ? -9.18 8.992 5.461 1 92.75 207 SER A N 1
ATOM 1608 C CA . SER A 1 207 ? -10.039 8.625 6.586 1 92.75 207 SER A CA 1
ATOM 1609 C C . SER A 1 207 ? -9.461 7.441 7.355 1 92.75 207 SER A C 1
ATOM 1611 O O . SER A 1 207 ? -9.953 7.09 8.43 1 92.75 207 SER A O 1
ATOM 1613 N N . THR A 1 208 ? -8.422 6.844 6.816 1 96.69 208 THR A N 1
ATOM 1614 C CA . THR A 1 208 ? -7.898 5.621 7.406 1 96.69 208 THR A CA 1
ATOM 1615 C C . THR A 1 208 ? -6.438 5.797 7.805 1 96.69 208 THR A C 1
ATOM 1617 O O . THR A 1 208 ? -5.574 5.992 6.945 1 96.69 208 THR A O 1
ATOM 1620 N N . GLY A 1 209 ? -6.203 5.688 9.078 1 97.69 209 GLY A N 1
ATOM 1621 C CA . GLY A 1 209 ? -4.84 5.816 9.562 1 97.69 209 GLY A CA 1
ATOM 1622 C C . GLY A 1 209 ? -3.949 4.66 9.148 1 97.69 209 GLY A C 1
ATOM 1623 O O . GLY A 1 209 ? -4.391 3.508 9.125 1 97.69 209 GLY A O 1
ATOM 1624 N N . ARG A 1 210 ? -2.773 4.953 8.859 1 98.06 210 ARG A N 1
ATOM 1625 C CA . ARG A 1 210 ? -1.78 3.939 8.523 1 98.06 210 ARG A CA 1
ATOM 1626 C C . ARG A 1 210 ? -1.467 3.062 9.734 1 98.06 210 ARG A C 1
ATOM 1628 O O . ARG A 1 210 ? -1.835 3.396 10.859 1 98.06 210 ARG A O 1
ATOM 1635 N N . ASN A 1 211 ? -0.863 1.952 9.445 1 98.06 211 ASN A N 1
ATOM 1636 C CA . ASN A 1 211 ? -0.436 0.995 10.461 1 98.06 211 ASN A CA 1
ATOM 1637 C C . ASN A 1 211 ? 1.085 0.886 10.523 1 98.06 211 ASN A C 1
ATOM 1639 O O . ASN A 1 211 ? 1.699 0.218 9.688 1 98.06 211 ASN A O 1
ATOM 1643 N N . PHE A 1 212 ? 1.684 1.431 11.547 1 98.06 212 PHE A N 1
ATOM 1644 C CA . PHE A 1 212 ? 3.139 1.458 11.641 1 98.06 212 PHE A CA 1
ATOM 1645 C C . PHE A 1 212 ? 3.682 0.091 12.039 1 98.06 212 PHE A C 1
ATOM 1647 O O . PHE A 1 212 ? 4.859 -0.205 11.812 1 98.06 212 PHE A O 1
ATOM 1654 N N . ASP A 1 213 ? 2.857 -0.749 12.625 1 97.62 213 ASP A N 1
ATOM 1655 C CA . ASP A 1 213 ? 3.277 -2.131 12.836 1 97.62 213 ASP A CA 1
ATOM 1656 C C . ASP A 1 213 ? 3.51 -2.846 11.508 1 97.62 213 ASP A C 1
ATOM 1658 O O . ASP A 1 213 ? 4.461 -3.621 11.375 1 97.62 213 ASP A O 1
ATOM 1662 N N . GLU A 1 214 ? 2.605 -2.639 10.625 1 98 214 GLU A N 1
ATOM 1663 C CA . GLU A 1 214 ? 2.766 -3.244 9.305 1 98 214 GLU A CA 1
ATOM 1664 C C . GLU A 1 214 ? 3.986 -2.68 8.586 1 98 214 GLU A C 1
ATOM 1666 O O . GLU A 1 214 ? 4.707 -3.412 7.91 1 98 214 GLU A O 1
ATOM 1671 N N . ILE A 1 215 ? 4.199 -1.396 8.703 1 98.38 215 ILE A N 1
ATOM 1672 C CA . ILE A 1 215 ? 5.352 -0.761 8.078 1 98.38 215 ILE A CA 1
ATOM 1673 C C . ILE A 1 215 ?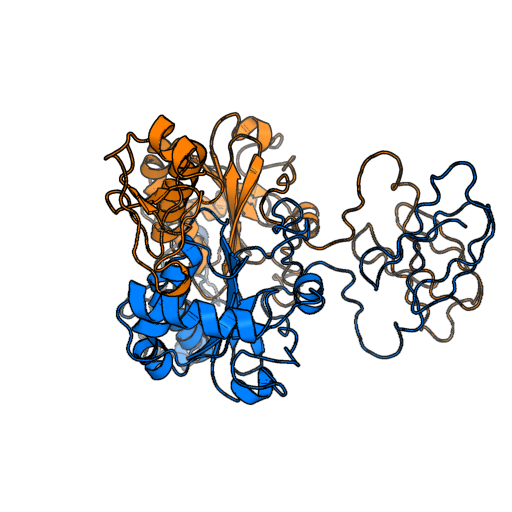 6.641 -1.379 8.617 1 98.38 215 ILE A C 1
ATOM 1675 O O . ILE A 1 215 ? 7.539 -1.728 7.848 1 98.38 215 ILE A O 1
ATOM 1679 N N . ILE A 1 216 ? 6.711 -1.564 9.914 1 98.44 216 ILE A N 1
ATOM 1680 C CA . ILE A 1 216 ? 7.895 -2.156 10.531 1 98.44 216 ILE A CA 1
ATOM 1681 C C . ILE A 1 216 ? 8.023 -3.615 10.102 1 98.44 216 ILE A C 1
ATOM 1683 O O . ILE A 1 216 ? 9.125 -4.082 9.797 1 98.44 216 ILE A O 1
ATOM 1687 N N . ARG A 1 217 ? 6.918 -4.328 10.055 1 98.19 217 ARG A N 1
ATOM 1688 C CA . ARG A 1 217 ? 6.922 -5.727 9.641 1 98.19 217 ARG A CA 1
ATOM 1689 C C . ARG A 1 217 ? 7.504 -5.875 8.242 1 98.19 217 ARG A C 1
ATOM 1691 O O . ARG A 1 217 ? 8.336 -6.75 7.996 1 98.19 217 ARG A O 1
ATOM 1698 N N . VAL A 1 218 ? 7.086 -5.066 7.359 1 98.31 218 VAL A N 1
ATOM 1699 C CA . VAL A 1 218 ? 7.531 -5.203 5.977 1 98.31 218 VAL A CA 1
ATOM 1700 C C . VAL A 1 218 ? 8.992 -4.77 5.859 1 98.31 218 VAL A C 1
ATOM 1702 O O . VAL A 1 218 ? 9.742 -5.316 5.051 1 98.31 218 VAL A O 1
ATOM 1705 N N . ILE A 1 219 ? 9.398 -3.787 6.621 1 98.69 219 ILE A N 1
ATOM 1706 C CA . ILE A 1 219 ? 10.805 -3.398 6.629 1 98.69 219 ILE A CA 1
ATOM 1707 C C . ILE A 1 219 ? 11.664 -4.594 7.016 1 98.69 219 ILE A C 1
ATOM 1709 O O . ILE A 1 219 ? 12.672 -4.879 6.359 1 98.69 219 ILE A O 1
ATOM 1713 N N . ASP A 1 220 ? 11.289 -5.316 8.039 1 98.38 220 ASP A N 1
ATOM 1714 C CA . ASP A 1 220 ? 12.023 -6.504 8.461 1 98.38 220 ASP A CA 1
ATOM 1715 C C . ASP A 1 220 ? 12.117 -7.523 7.328 1 98.38 220 ASP A C 1
ATOM 1717 O O . ASP A 1 220 ? 13.18 -8.102 7.094 1 98.38 220 ASP A O 1
ATOM 1721 N N . SER A 1 221 ? 11.055 -7.727 6.707 1 98.25 221 SER A N 1
ATOM 1722 C CA . SER A 1 221 ? 11.031 -8.664 5.594 1 98.25 221 SER A CA 1
ATOM 1723 C C . SER A 1 221 ? 11.922 -8.195 4.449 1 98.25 221 SER A C 1
ATOM 1725 O O . SER A 1 221 ? 12.734 -8.961 3.928 1 98.25 221 SER A O 1
ATOM 1727 N N . LEU A 1 222 ? 11.734 -6.926 4.07 1 98.31 222 LEU A N 1
ATOM 1728 C CA . LEU A 1 222 ? 12.477 -6.344 2.961 1 98.31 222 LEU A CA 1
ATOM 1729 C C . LEU A 1 222 ? 13.984 -6.43 3.215 1 98.31 222 LEU A C 1
ATOM 1731 O O . LEU A 1 222 ? 14.742 -6.797 2.32 1 98.31 222 LEU A O 1
ATOM 1735 N N . GLN A 1 223 ? 14.383 -6.098 4.379 1 98.06 223 GLN A N 1
ATOM 1736 C CA . GLN A 1 223 ? 15.805 -6.109 4.711 1 98.06 223 GLN A CA 1
ATOM 1737 C C . GLN A 1 223 ? 16.359 -7.531 4.742 1 98.06 223 GLN A C 1
ATOM 1739 O O . GLN A 1 223 ? 17.469 -7.785 4.266 1 98.06 223 GLN A O 1
ATOM 1744 N N . LEU A 1 224 ? 15.594 -8.469 5.277 1 97.44 224 LEU A N 1
ATOM 1745 C CA . LEU A 1 224 ? 16 -9.867 5.312 1 97.44 224 LEU A CA 1
ATOM 1746 C C . LEU A 1 224 ? 16.188 -10.414 3.9 1 97.44 224 LEU A C 1
ATOM 1748 O O . LEU A 1 224 ? 17.219 -11.039 3.605 1 97.44 224 LEU A O 1
ATOM 1752 N N . THR A 1 225 ? 15.242 -10.133 3.047 1 96.19 225 THR A N 1
ATOM 1753 C CA . THR A 1 225 ? 15.242 -10.711 1.705 1 96.19 225 THR A CA 1
ATOM 1754 C C . THR A 1 225 ? 16.25 -9.992 0.815 1 96.19 225 THR A C 1
ATOM 1756 O O . THR A 1 225 ? 16.656 -10.516 -0.225 1 96.19 225 THR A O 1
ATOM 1759 N N . ALA A 1 226 ? 16.625 -8.82 1.177 1 94.5 226 ALA A N 1
ATOM 1760 C CA . ALA A 1 226 ? 17.688 -8.102 0.469 1 94.5 226 ALA A CA 1
ATOM 1761 C C . ALA A 1 226 ? 19.062 -8.688 0.806 1 94.5 226 ALA A C 1
ATOM 1763 O O . ALA A 1 226 ? 19.984 -8.641 -0.016 1 94.5 226 ALA A O 1
ATOM 1764 N N . LYS A 1 227 ? 19.203 -9.297 1.952 1 93.12 227 LYS A N 1
ATOM 1765 C CA . LYS A 1 227 ? 20.484 -9.773 2.441 1 93.12 227 LYS A CA 1
ATOM 1766 C C . LYS A 1 227 ? 20.672 -11.258 2.133 1 93.12 227 LYS A C 1
ATOM 1768 O O . LYS A 1 227 ? 21.797 -11.727 1.971 1 93.12 227 LYS A O 1
ATOM 1773 N N . GLN A 1 228 ? 19.547 -11.922 2.164 1 92.75 228 GLN A N 1
ATOM 1774 C CA . GLN A 1 228 ? 19.578 -13.367 1.964 1 92.75 228 GLN A CA 1
ATOM 1775 C C . GLN A 1 228 ? 18.703 -13.781 0.784 1 92.75 228 GLN A C 1
ATOM 1777 O O . GLN A 1 228 ? 17.719 -13.094 0.462 1 92.75 228 GLN A O 1
ATOM 1782 N N . SER A 1 229 ? 19.047 -14.867 0.171 1 92 229 SER A N 1
ATOM 1783 C CA . SER A 1 229 ? 18.281 -15.367 -0.963 1 92 229 SER A CA 1
ATOM 1784 C C . SER A 1 229 ? 17.047 -16.141 -0.497 1 92 229 SER A C 1
ATOM 1786 O O . SER A 1 229 ? 16.906 -17.328 -0.761 1 92 229 SER A O 1
ATOM 1788 N N . LEU A 1 230 ? 16.203 -15.375 0.14 1 95.69 230 LEU A N 1
ATOM 1789 C CA . LEU A 1 230 ? 14.961 -15.953 0.655 1 95.69 230 LEU A CA 1
ATOM 1790 C C . LEU A 1 230 ? 13.781 -15.016 0.408 1 95.69 230 LEU A C 1
ATOM 1792 O O . LEU A 1 230 ? 13.969 -13.867 0.016 1 95.69 230 LEU A O 1
ATOM 1796 N N . ALA A 1 231 ? 12.641 -15.539 0.546 1 96.69 231 ALA A N 1
ATOM 1797 C CA . ALA A 1 231 ? 11.375 -14.805 0.552 1 96.69 231 ALA A CA 1
ATOM 1798 C C . ALA A 1 231 ? 10.586 -15.086 1.824 1 96.69 231 ALA A C 1
ATOM 1800 O O . ALA A 1 231 ? 10.883 -16.031 2.551 1 96.69 231 ALA A O 1
ATOM 1801 N N . THR A 1 232 ? 9.727 -14.195 2.168 1 98.19 232 THR A N 1
ATOM 1802 C CA . THR A 1 232 ? 8.898 -14.367 3.357 1 98.19 232 THR A CA 1
ATOM 1803 C C . THR A 1 232 ? 7.449 -14.641 2.973 1 98.19 232 THR A C 1
ATOM 1805 O O . THR A 1 232 ? 6.883 -13.945 2.129 1 98.19 232 THR A O 1
ATOM 1808 N N . PRO A 1 233 ? 6.895 -15.703 3.527 1 98.06 233 PRO A N 1
ATOM 1809 C CA . PRO A 1 233 ? 5.52 -16.062 3.176 1 98.06 233 PRO A CA 1
ATOM 1810 C C . PRO A 1 233 ? 4.488 -15.086 3.729 1 98.06 233 PRO A C 1
ATOM 1812 O O . PRO A 1 233 ? 4.855 -14.07 4.324 1 98.06 233 PRO A O 1
ATOM 1815 N N . VAL A 1 234 ? 3.275 -15.375 3.465 1 98.19 234 VAL A N 1
ATOM 1816 C CA . VAL A 1 234 ? 2.127 -14.578 3.887 1 98.19 234 VAL A CA 1
ATOM 1817 C C . VAL A 1 234 ? 2.195 -14.328 5.395 1 98.19 234 VAL A C 1
ATOM 1819 O O . VAL A 1 234 ? 2.562 -15.227 6.16 1 98.19 234 VAL A O 1
ATOM 1822 N N . ASN A 1 235 ? 1.955 -13.125 5.812 1 97.56 235 ASN A N 1
ATOM 1823 C CA . ASN A 1 235 ? 1.814 -12.727 7.211 1 97.56 235 ASN A CA 1
ATOM 1824 C C . ASN A 1 235 ? 3.111 -12.938 7.984 1 97.56 235 ASN A C 1
ATOM 1826 O O . ASN A 1 235 ? 3.109 -12.93 9.219 1 97.56 235 ASN A O 1
ATOM 1830 N N . TRP A 1 236 ? 4.195 -13.109 7.352 1 98.12 236 TRP A N 1
ATOM 1831 C CA . TRP A 1 236 ? 5.473 -13.469 7.961 1 98.12 236 TRP A CA 1
ATOM 1832 C C . TRP A 1 236 ? 5.898 -12.43 8.992 1 98.12 236 TRP A C 1
ATOM 1834 O O . TRP A 1 236 ? 5.746 -11.227 8.766 1 98.12 236 TRP A O 1
ATOM 1844 N N . LYS A 1 237 ? 6.434 -12.844 10.094 1 96.62 237 LYS A N 1
ATOM 1845 C CA . LYS A 1 237 ? 7.098 -12.047 11.117 1 96.62 237 LYS A CA 1
ATOM 1846 C C . LYS A 1 237 ? 8.469 -12.625 11.453 1 96.62 237 LYS A C 1
ATOM 1848 O O . LYS A 1 237 ? 8.742 -13.797 11.195 1 96.62 237 LYS A O 1
ATOM 1853 N N . PRO A 1 238 ? 9.297 -11.758 12 1 96.25 238 PRO A N 1
ATOM 1854 C CA . PRO A 1 238 ? 10.602 -12.289 12.406 1 96.25 238 PRO A CA 1
ATOM 1855 C C . PRO A 1 238 ? 10.492 -13.523 13.297 1 96.25 238 PRO A C 1
ATOM 1857 O O . PRO A 1 238 ? 9.75 -13.508 14.281 1 96.25 238 PRO A O 1
ATOM 1860 N N . GLY A 1 239 ? 11.172 -14.531 12.906 1 95.75 239 GLY A N 1
ATOM 1861 C CA . GLY A 1 239 ? 11.117 -15.781 13.648 1 95.75 239 GLY A CA 1
ATOM 1862 C C . GLY A 1 239 ? 10.352 -16.875 12.938 1 95.75 239 GLY A C 1
ATOM 1863 O O . GLY A 1 239 ? 10.531 -18.062 13.227 1 95.75 239 GLY A O 1
ATOM 1864 N N . ASP A 1 240 ? 9.5 -16.562 12.016 1 97.25 240 ASP A N 1
ATOM 1865 C CA . ASP A 1 240 ? 8.742 -17.531 11.234 1 97.25 240 ASP A CA 1
ATOM 1866 C C . ASP A 1 240 ? 9.625 -18.188 10.172 1 97.25 240 ASP A C 1
ATOM 1868 O O . ASP A 1 240 ? 10.703 -17.688 9.859 1 97.25 240 ASP A O 1
ATOM 1872 N N . GLU A 1 241 ? 9.102 -19.219 9.625 1 97.12 241 GLU A N 1
ATOM 1873 C CA . GLU A 1 241 ? 9.797 -19.844 8.508 1 97.12 241 GLU A CA 1
ATOM 1874 C C . GLU A 1 241 ? 9.773 -18.953 7.27 1 97.12 241 GLU A C 1
ATOM 1876 O O . GLU A 1 241 ? 8.836 -18.188 7.07 1 97.12 241 GLU A O 1
ATOM 1881 N N . CYS A 1 242 ? 10.82 -19.172 6.527 1 98.06 242 CYS A N 1
ATOM 1882 C CA . CYS A 1 242 ? 10.977 -18.453 5.262 1 98.06 242 CYS A CA 1
ATOM 1883 C C . CYS A 1 242 ? 10.898 -19.422 4.086 1 98.06 242 CYS A C 1
ATOM 1885 O O . CYS A 1 242 ? 10.586 -20.594 4.262 1 98.06 242 CYS A O 1
ATOM 1887 N N . ILE A 1 243 ? 11.062 -18.859 2.932 1 97.81 243 ILE A N 1
ATOM 1888 C CA . ILE A 1 243 ? 11.016 -19.641 1.693 1 97.81 243 ILE A CA 1
ATOM 1889 C C . ILE A 1 243 ? 12.305 -19.438 0.909 1 97.81 243 ILE A C 1
ATOM 1891 O O . ILE A 1 243 ? 12.797 -18.312 0.79 1 97.81 243 ILE A O 1
ATOM 1895 N N . VAL A 1 244 ? 12.852 -20.562 0.441 1 96.19 244 VAL A N 1
ATOM 1896 C CA . VAL A 1 244 ? 14 -20.453 -0.453 1 96.19 244 VAL A CA 1
ATOM 1897 C C . VAL A 1 244 ? 13.617 -19.625 -1.686 1 96.19 244 VAL A C 1
ATOM 1899 O O . VAL A 1 244 ? 12.555 -19.844 -2.271 1 96.19 244 VAL A O 1
ATOM 1902 N N . ASN A 1 245 ? 14.469 -18.75 -2.018 1 94.38 245 ASN A N 1
ATOM 1903 C CA . ASN A 1 245 ? 14.188 -17.891 -3.152 1 94.38 245 ASN A CA 1
ATOM 1904 C C . ASN A 1 245 ? 13.867 -18.688 -4.41 1 94.38 245 ASN A C 1
ATOM 1906 O O . ASN A 1 245 ? 14.586 -19.625 -4.75 1 94.38 245 ASN A O 1
ATOM 1910 N N . PHE A 1 246 ? 12.922 -18.297 -5.129 1 91.69 246 PHE A N 1
ATOM 1911 C CA . PHE A 1 246 ? 12.305 -19.047 -6.219 1 91.69 246 PHE A CA 1
ATOM 1912 C C . PHE A 1 246 ? 13.312 -19.297 -7.332 1 91.69 246 PHE A C 1
ATOM 1914 O O . PHE A 1 246 ? 13.352 -20.406 -7.895 1 91.69 246 PHE A O 1
ATOM 1921 N N . PRO A 1 247 ? 14.164 -18.422 -7.711 1 89.81 247 PRO A N 1
ATOM 1922 C CA . PRO A 1 247 ? 15.047 -18.625 -8.859 1 89.81 247 PRO A CA 1
ATOM 1923 C C . PRO A 1 247 ? 16.109 -19.688 -8.602 1 89.81 247 PRO A C 1
ATOM 1925 O O . PRO A 1 247 ? 16.734 -20.188 -9.547 1 89.81 247 PRO A O 1
ATOM 1928 N N . LEU A 1 248 ? 16.359 -20.031 -7.434 1 93.44 248 LEU A N 1
ATOM 1929 C CA . LEU A 1 248 ? 17.391 -21 -7.105 1 93.44 248 LEU A CA 1
ATOM 1930 C C . LEU A 1 248 ? 16.969 -22.4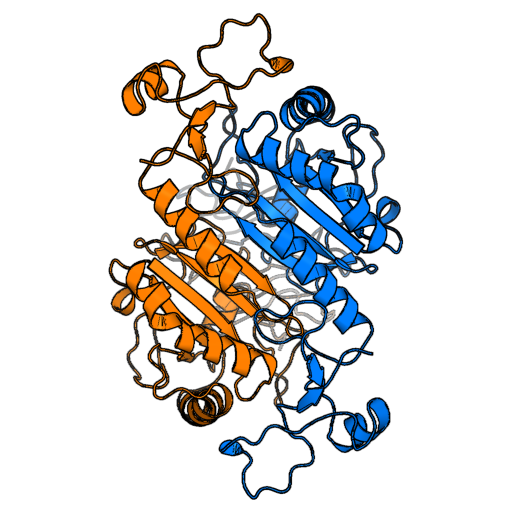06 -7.496 1 93.44 248 LEU A C 1
ATOM 1932 O O . LEU A 1 248 ? 15.844 -22.828 -7.215 1 93.44 248 LEU A O 1
ATOM 1936 N N . THR A 1 249 ? 17.891 -23.094 -8.07 1 95.62 249 THR A N 1
ATOM 1937 C CA . THR A 1 249 ? 17.688 -24.531 -8.273 1 95.62 249 THR A CA 1
ATOM 1938 C C . THR A 1 249 ? 17.891 -25.297 -6.969 1 95.62 249 THR A C 1
ATOM 1940 O O . THR A 1 249 ? 18.391 -24.734 -5.988 1 95.62 249 THR A O 1
ATOM 1943 N N . ASP A 1 250 ? 17.469 -26.547 -7 1 96.19 250 ASP A N 1
ATOM 1944 C CA . ASP A 1 250 ? 17.703 -27.375 -5.816 1 96.19 250 ASP A CA 1
ATOM 1945 C C . ASP A 1 250 ? 19.203 -27.5 -5.523 1 96.19 250 ASP A C 1
ATOM 1947 O O . ASP A 1 250 ? 19.609 -27.469 -4.363 1 96.19 250 ASP A O 1
ATOM 1951 N N . ALA A 1 251 ? 19.984 -27.594 -6.566 1 96.5 251 ALA A N 1
ATOM 1952 C CA . ALA A 1 251 ? 21.438 -27.672 -6.398 1 96.5 251 ALA A CA 1
ATOM 1953 C C . ALA A 1 251 ? 21.984 -26.391 -5.777 1 96.5 251 ALA A C 1
ATOM 1955 O O . ALA A 1 251 ? 22.828 -26.453 -4.883 1 96.5 251 ALA A O 1
ATOM 1956 N N . GLN A 1 252 ? 21.547 -25.297 -6.219 1 95.94 252 GLN A N 1
ATOM 1957 C CA . GLN A 1 252 ? 21.953 -24.016 -5.672 1 95.94 252 GLN A CA 1
ATOM 1958 C C . GLN A 1 252 ? 21.516 -23.859 -4.223 1 95.94 252 GLN A C 1
ATOM 1960 O O . GLN A 1 252 ? 22.234 -23.312 -3.396 1 95.94 252 GLN A O 1
ATOM 1965 N N . ALA A 1 253 ? 20.328 -24.328 -3.953 1 95.56 253 ALA A N 1
ATOM 1966 C CA . ALA A 1 253 ? 19.828 -24.297 -2.584 1 95.56 253 ALA A CA 1
ATOM 1967 C C . ALA A 1 253 ? 20.672 -25.156 -1.662 1 95.56 253 ALA A C 1
ATOM 1969 O O . ALA A 1 253 ? 20.969 -24.766 -0.527 1 95.56 253 ALA A O 1
ATOM 1970 N N . ASP A 1 254 ? 21.062 -26.266 -2.166 1 95.94 254 ASP A N 1
ATOM 1971 C CA . ASP A 1 254 ? 21.953 -27.125 -1.407 1 95.94 254 ASP A CA 1
ATOM 1972 C C . ASP A 1 254 ? 23.25 -26.406 -1.06 1 95.94 254 ASP A C 1
ATOM 1974 O O . ASP A 1 254 ? 23.766 -26.547 0.055 1 95.94 254 ASP A O 1
ATOM 1978 N N . GLU A 1 255 ? 23.75 -25.688 -1.984 1 95.44 255 GLU A N 1
ATOM 1979 C CA . GLU A 1 255 ? 25.016 -24.969 -1.796 1 95.44 255 GLU A CA 1
ATOM 1980 C C . GLU A 1 255 ? 24.859 -23.828 -0.79 1 95.44 255 GLU A C 1
ATOM 1982 O O . GLU A 1 255 ? 25.75 -23.594 0.031 1 95.44 255 GLU A O 1
ATOM 1987 N N . MET A 1 256 ? 23.797 -23.234 -0.834 1 93.44 256 MET A N 1
ATOM 1988 C CA . MET A 1 256 ? 23.609 -22.016 -0.059 1 93.44 256 MET A CA 1
ATOM 1989 C C . MET A 1 256 ? 23.109 -22.344 1.345 1 93.44 256 MET A C 1
ATOM 1991 O O . MET A 1 256 ? 23.484 -21.672 2.312 1 93.44 256 MET A O 1
ATOM 1995 N N . PHE A 1 257 ? 22.219 -23.297 1.435 1 94.38 257 PHE A N 1
ATOM 1996 C CA . PHE A 1 257 ? 21.531 -23.531 2.703 1 94.38 257 PHE A CA 1
ATOM 1997 C C . PHE A 1 257 ? 22 -24.844 3.326 1 94.38 257 PHE A C 1
ATOM 1999 O O . PHE A 1 257 ? 21.734 -25.109 4.5 1 94.38 257 PHE A O 1
ATOM 2006 N N . GLY A 1 258 ? 22.656 -25.641 2.602 1 93.06 258 GLY A N 1
ATOM 2007 C CA . GLY A 1 258 ? 22.984 -26.984 3.035 1 93.06 258 GLY A CA 1
ATOM 2008 C C . GLY A 1 258 ? 21.922 -28 2.676 1 93.06 258 GLY A C 1
ATOM 2009 O O . GLY A 1 258 ? 20.719 -27.688 2.648 1 93.06 258 GLY A O 1
ATOM 2010 N N . LYS A 1 259 ? 22.297 -29.188 2.451 1 90.25 259 LYS A N 1
ATOM 2011 C CA . LYS A 1 259 ? 21.406 -30.25 2.006 1 90.25 259 LYS A CA 1
ATOM 2012 C C . LYS A 1 259 ? 20.234 -30.422 2.959 1 90.25 259 LYS A C 1
ATOM 2014 O O . LYS A 1 259 ? 19.125 -30.75 2.531 1 90.25 259 LYS A O 1
ATOM 2019 N N . TYR A 1 260 ? 20.438 -30.141 4.172 1 91.12 260 TYR A N 1
ATOM 2020 C CA . TYR A 1 260 ? 19.375 -30.312 5.168 1 91.12 260 TYR A CA 1
ATOM 2021 C C . TYR A 1 260 ? 18.938 -28.969 5.73 1 91.12 260 TYR A C 1
ATOM 2023 O O . TYR A 1 260 ? 18.312 -28.906 6.797 1 91.12 260 TYR A O 1
ATOM 2031 N N . GLY A 1 261 ? 19.281 -27.891 4.969 1 93.94 261 GLY A N 1
ATOM 2032 C CA . GLY A 1 261 ? 19 -26.547 5.445 1 93.94 261 GLY A CA 1
ATOM 2033 C C . GLY A 1 261 ? 17.641 -26.031 4.984 1 93.94 261 GLY A C 1
ATOM 2034 O O . GLY A 1 261 ? 17.281 -24.891 5.273 1 93.94 261 GLY A O 1
ATOM 2035 N N . TYR A 1 262 ? 16.938 -26.906 4.203 1 96.12 262 TYR A N 1
ATOM 2036 C CA . TYR A 1 262 ? 15.594 -26.531 3.756 1 96.12 262 TYR A CA 1
ATOM 2037 C C . TYR A 1 262 ? 14.742 -27.781 3.521 1 96.12 262 TYR A C 1
ATOM 2039 O O . TYR A 1 262 ? 15.258 -28.891 3.473 1 96.12 262 TYR A O 1
ATOM 2047 N N . ARG A 1 263 ? 13.453 -27.578 3.484 1 96.56 263 ARG A N 1
ATOM 2048 C CA . ARG A 1 263 ? 12.484 -28.641 3.254 1 96.56 263 ARG A CA 1
ATOM 2049 C C . ARG A 1 263 ? 11.664 -28.375 1.999 1 96.56 263 ARG A C 1
ATOM 2051 O O . ARG A 1 263 ? 11.133 -27.266 1.823 1 96.56 263 ARG A O 1
ATOM 2058 N N . ILE A 1 264 ? 11.625 -29.359 1.178 1 96.25 264 ILE A N 1
ATOM 2059 C CA . ILE A 1 264 ? 10.812 -29.266 -0.03 1 96.25 264 ILE A CA 1
ATOM 2060 C C . ILE A 1 264 ? 9.352 -29.594 0.298 1 96.25 264 ILE A C 1
ATOM 2062 O O . ILE A 1 264 ? 9.07 -30.609 0.913 1 96.25 264 ILE A O 1
ATOM 2066 N N . GLU A 1 265 ? 8.508 -28.703 -0.058 1 96.81 265 GLU A N 1
ATOM 2067 C CA . GLU A 1 265 ? 7.078 -28.953 0.121 1 96.81 265 GLU A CA 1
ATOM 2068 C C . GLU A 1 265 ? 6.551 -29.922 -0.934 1 96.81 265 GLU A C 1
ATOM 2070 O O . GLU A 1 265 ? 6.805 -29.75 -2.127 1 96.81 265 GLU A O 1
ATOM 2075 N N . ASP A 1 266 ? 5.824 -30.875 -0.476 1 95.25 266 ASP A N 1
ATOM 2076 C CA . ASP A 1 266 ? 5.176 -31.797 -1.411 1 95.25 266 ASP A CA 1
ATOM 2077 C C . ASP A 1 266 ? 3.924 -31.156 -2.018 1 95.25 266 ASP A C 1
ATOM 2079 O O . ASP A 1 266 ? 3.018 -30.75 -1.291 1 95.25 266 ASP A O 1
ATOM 2083 N N . VAL A 1 267 ? 3.916 -31.078 -3.289 1 97.12 267 VAL A N 1
ATOM 2084 C CA . VAL A 1 267 ? 2.748 -30.516 -3.961 1 97.12 267 VAL A CA 1
ATOM 2085 C C . VAL A 1 267 ? 2.299 -31.453 -5.082 1 97.12 267 VAL A C 1
ATOM 2087 O O . VAL A 1 267 ? 3.123 -32.125 -5.715 1 97.12 267 VAL A O 1
ATOM 2090 N N . PRO A 1 268 ? 1.043 -31.484 -5.406 1 97.31 268 PRO A N 1
ATOM 2091 C CA . PRO A 1 268 ? 0.488 -32.375 -6.434 1 97.31 268 PRO A CA 1
ATOM 2092 C C . PRO A 1 268 ? 1.116 -32.156 -7.805 1 97.31 268 PRO A C 1
ATOM 2094 O O . PRO A 1 268 ? 1.365 -33.094 -8.539 1 97.31 268 PRO A O 1
ATOM 2097 N N . SER A 1 269 ? 1.368 -30.969 -8.156 1 96.38 269 SER A N 1
ATOM 2098 C CA . SER A 1 269 ? 1.826 -30.641 -9.5 1 96.38 269 SER A CA 1
ATOM 2099 C C . SER A 1 269 ? 3.225 -31.188 -9.758 1 96.38 269 SER A C 1
ATOM 2101 O O . SER A 1 269 ? 3.641 -31.328 -10.914 1 96.38 269 SER A O 1
ATOM 2103 N N . GLU A 1 270 ? 3.945 -31.469 -8.672 1 95.94 270 GLU A N 1
ATOM 2104 C CA . GLU A 1 270 ? 5.332 -31.906 -8.82 1 95.94 270 GLU A CA 1
ATOM 2105 C C . GLU A 1 270 ? 5.496 -33.375 -8.453 1 95.94 270 GLU A C 1
ATOM 2107 O O . GLU A 1 270 ? 6.594 -33.938 -8.562 1 95.94 270 GLU A O 1
ATOM 2112 N N . LYS A 1 271 ? 4.484 -34.031 -8.117 1 93.75 271 LYS A N 1
ATOM 2113 C CA . LYS A 1 271 ? 4.547 -35.406 -7.66 1 93.75 271 LYS A CA 1
ATOM 2114 C C . LYS A 1 271 ? 5.059 -36.344 -8.758 1 93.75 271 LYS A C 1
ATOM 2116 O O . LYS A 1 271 ? 4.574 -36.281 -9.891 1 93.75 271 LYS A O 1
ATOM 2121 N N . GLY A 1 272 ? 6.059 -37.125 -8.367 1 91.19 272 GLY A N 1
ATOM 2122 C CA . GLY A 1 272 ? 6.578 -38.156 -9.266 1 91.19 272 GLY A CA 1
ATOM 2123 C C . GLY A 1 272 ? 7.48 -37.594 -10.344 1 91.19 272 GLY A C 1
ATOM 2124 O O . GLY A 1 272 ? 7.867 -38.312 -11.273 1 91.19 272 GLY A O 1
ATOM 2125 N N . LYS A 1 273 ? 7.738 -36.344 -10.289 1 93.06 273 LYS A N 1
ATOM 2126 C CA . LYS A 1 273 ? 8.578 -35.719 -11.32 1 93.06 273 LYS A CA 1
ATOM 2127 C C . LYS A 1 273 ? 10 -35.5 -10.812 1 93.06 273 LYS A C 1
ATOM 2129 O O . LYS A 1 273 ? 10.195 -35.188 -9.633 1 93.06 273 LYS A O 1
ATOM 2134 N N . ASP A 1 274 ? 10.891 -35.75 -11.641 1 90.12 274 ASP A N 1
ATOM 2135 C CA . ASP A 1 274 ? 12.281 -35.375 -11.383 1 90.12 274 ASP A CA 1
ATOM 2136 C C . ASP A 1 274 ? 12.578 -33.969 -11.867 1 90.12 274 ASP A C 1
ATOM 2138 O O . ASP A 1 274 ? 12.766 -33.75 -13.062 1 90.12 274 ASP A O 1
ATOM 2142 N N . LEU A 1 275 ? 12.57 -33.062 -10.906 1 93.38 275 LEU A N 1
ATOM 2143 C CA . LEU A 1 275 ? 12.703 -31.656 -11.266 1 93.38 275 LEU A CA 1
ATOM 2144 C C . LEU A 1 275 ? 14.023 -31.094 -10.758 1 93.38 275 LEU A C 1
ATOM 2146 O O . LEU A 1 275 ? 14.477 -31.438 -9.664 1 93.38 275 LEU A O 1
ATOM 2150 N N . PRO A 1 276 ? 14.625 -30.266 -11.523 1 94.56 276 PRO A N 1
ATOM 2151 C CA . PRO A 1 276 ? 15.836 -29.594 -11.055 1 94.56 276 PRO A CA 1
ATOM 2152 C C . PRO A 1 276 ? 15.555 -28.531 -10.008 1 94.56 276 PRO A C 1
ATOM 2154 O O . PRO A 1 276 ? 16.469 -28.078 -9.312 1 94.56 276 PRO A O 1
ATOM 2157 N N . LYS A 1 277 ? 14.281 -28.141 -9.961 1 94.81 277 LYS A N 1
ATOM 2158 C CA . LYS A 1 277 ? 13.867 -27.094 -9.039 1 94.81 277 LYS A CA 1
ATOM 2159 C C . LYS A 1 277 ? 12.438 -27.312 -8.555 1 94.81 277 LYS A C 1
ATOM 2161 O O . LYS A 1 277 ? 11.516 -27.438 -9.359 1 94.81 277 LYS A O 1
ATOM 2166 N N . HIS A 1 278 ? 12.336 -27.406 -7.262 1 96.38 278 HIS A N 1
ATOM 2167 C CA . HIS A 1 278 ? 11.023 -27.359 -6.633 1 96.38 278 HIS A CA 1
ATOM 2168 C C . HIS A 1 278 ? 10.656 -25.922 -6.238 1 96.38 278 HIS A C 1
ATOM 2170 O O . HIS A 1 278 ? 11.5 -25.172 -5.746 1 96.38 278 HIS A O 1
ATOM 2176 N N . TYR A 1 279 ? 9.375 -25.5 -6.402 1 95.69 279 TYR A N 1
ATOM 2177 C CA . TYR A 1 279 ? 9.102 -24.078 -6.336 1 95.69 279 TYR A CA 1
ATOM 2178 C C . TYR A 1 279 ? 8.82 -23.641 -4.902 1 95.69 279 TYR A C 1
ATOM 2180 O O . TYR A 1 279 ? 8.969 -22.469 -4.562 1 95.69 279 TYR A O 1
ATOM 2188 N N . LEU A 1 280 ? 8.375 -24.609 -4.086 1 97.5 280 LEU A N 1
ATOM 2189 C CA . LEU A 1 280 ? 8.07 -24.266 -2.705 1 97.5 280 LEU A CA 1
ATOM 2190 C C . LEU A 1 280 ? 8.977 -25.016 -1.74 1 97.5 280 LEU A C 1
ATOM 2192 O O . LEU A 1 280 ? 8.781 -26.219 -1.515 1 97.5 280 LEU A O 1
ATOM 2196 N N . ARG A 1 281 ? 9.969 -24.328 -1.188 1 97.75 281 ARG A N 1
ATOM 2197 C CA . ARG A 1 281 ? 10.961 -24.875 -0.265 1 97.75 281 ARG A CA 1
ATOM 2198 C C . ARG A 1 281 ? 11.07 -24.016 0.991 1 97.75 281 ARG A C 1
ATOM 2200 O O . ARG A 1 281 ? 11.32 -22.812 0.906 1 97.75 281 ARG A O 1
ATOM 2207 N N . TRP A 1 282 ? 10.844 -24.625 2.105 1 97.81 282 TRP A N 1
ATOM 2208 C CA . TRP A 1 282 ? 10.82 -23.906 3.383 1 97.81 282 TRP A CA 1
ATOM 2209 C C . TRP A 1 282 ? 12.203 -23.938 4.039 1 97.81 282 TRP A C 1
ATOM 2211 O O . TRP A 1 282 ? 12.906 -24.938 3.992 1 97.81 282 TRP A O 1
ATOM 2221 N N . THR A 1 283 ? 12.57 -22.812 4.582 1 97 283 THR A N 1
ATOM 2222 C CA . THR A 1 283 ? 13.844 -22.703 5.289 1 97 283 THR A CA 1
ATOM 2223 C C . THR A 1 283 ? 13.727 -21.719 6.449 1 97 283 THR A C 1
ATOM 2225 O O . THR A 1 283 ? 12.641 -21.188 6.711 1 97 283 THR A O 1
ATOM 2228 N N . LYS A 1 284 ? 14.828 -21.609 7.211 1 93.12 284 LYS A N 1
ATOM 2229 C CA . LYS A 1 284 ? 14.891 -20.641 8.297 1 93.12 284 LYS A CA 1
ATOM 2230 C C . LYS A 1 284 ? 15.898 -19.531 7.996 1 93.12 284 LYS A C 1
ATOM 2232 O O . LYS A 1 284 ? 16.891 -19.766 7.32 1 93.12 284 LYS A O 1
ATOM 2237 N N . ALA A 1 285 ? 15.453 -18.328 8.438 1 88.75 285 ALA A N 1
ATOM 2238 C CA . ALA A 1 285 ? 16.406 -17.234 8.289 1 88.75 285 ALA A CA 1
ATOM 2239 C C . ALA A 1 285 ? 17.609 -17.422 9.188 1 88.75 285 ALA A C 1
ATOM 2241 O O . ALA A 1 285 ? 17.484 -17.938 10.305 1 88.75 285 ALA A O 1
ATOM 2242 N N . THR A 1 286 ? 18.844 -17.203 8.641 1 73.5 286 THR A N 1
ATOM 2243 C CA . THR A 1 286 ? 20.047 -17.344 9.43 1 73.5 286 THR A CA 1
ATOM 2244 C C . THR A 1 286 ? 20.484 -15.992 10.008 1 73.5 286 THR A C 1
ATOM 2246 O O . THR A 1 286 ? 20.234 -14.945 9.391 1 73.5 286 THR A O 1
ATOM 2249 N N . MET B 1 1 ? 11.766 1.182 -42.531 1 17.98 1 MET B N 1
ATOM 2250 C CA . MET B 1 1 ? 10.477 0.934 -41.875 1 17.98 1 MET B CA 1
ATOM 2251 C C . MET B 1 1 ? 10.508 1.32 -40.406 1 17.98 1 MET B C 1
ATOM 2253 O O . MET B 1 1 ? 11.242 0.718 -39.625 1 17.98 1 MET B O 1
ATOM 2257 N N . SER B 1 2 ? 10.594 2.611 -40.188 1 22.05 2 SER B N 1
ATOM 2258 C CA . SER B 1 2 ? 10.82 3.125 -38.844 1 22.05 2 SER B CA 1
ATOM 2259 C C . SER B 1 2 ? 9.719 2.67 -37.875 1 22.05 2 SER B C 1
ATOM 2261 O O . SER B 1 2 ? 8.539 2.73 -38.219 1 22.05 2 SER B O 1
ATOM 2263 N N . VAL B 1 3 ? 9.953 1.591 -37.219 1 22.58 3 VAL B N 1
ATOM 2264 C CA . VAL B 1 3 ? 9.055 0.893 -36.312 1 22.58 3 VAL B CA 1
ATOM 2265 C C . VAL B 1 3 ? 8.688 1.81 -35.156 1 22.58 3 VAL B C 1
ATOM 2267 O O . VAL B 1 3 ? 9.562 2.408 -34.5 1 22.58 3 VAL B O 1
ATOM 2270 N N . ALA B 1 4 ? 7.773 2.752 -35.406 1 26.44 4 ALA B N 1
ATOM 2271 C CA . ALA B 1 4 ? 7.098 3.352 -34.25 1 26.44 4 ALA B CA 1
ATOM 2272 C C . ALA B 1 4 ? 6.812 2.307 -33.188 1 26.44 4 ALA B C 1
ATOM 2274 O O . ALA B 1 4 ? 6.355 1.202 -33.469 1 26.44 4 ALA B O 1
ATOM 2275 N N . LEU B 1 5 ? 7.742 2.176 -32.406 1 25.98 5 LEU B N 1
ATOM 2276 C CA . LEU B 1 5 ? 7.445 1.228 -31.344 1 25.98 5 LEU B CA 1
ATOM 2277 C C . LEU B 1 5 ? 6.199 1.646 -30.562 1 25.98 5 LEU B C 1
ATOM 2279 O O . LEU B 1 5 ? 6.086 2.799 -30.141 1 25.98 5 LEU B O 1
ATOM 2283 N N . CYS B 1 6 ? 5.109 1.307 -31.203 1 27.17 6 CYS B N 1
ATOM 2284 C CA . CYS B 1 6 ? 3.85 1.354 -30.469 1 27.17 6 CYS B CA 1
ATOM 2285 C C . CYS B 1 6 ? 4.043 0.918 -29.031 1 27.17 6 CYS B C 1
ATOM 2287 O O . CYS B 1 6 ? 4.32 -0.253 -28.75 1 27.17 6 CYS B O 1
ATOM 2289 N N . TYR B 1 7 ? 4.945 1.808 -28.484 1 27.41 7 TYR B N 1
ATOM 2290 C CA . TYR B 1 7 ? 4.891 1.506 -27.047 1 27.41 7 TYR B CA 1
ATOM 2291 C C . TYR B 1 7 ? 3.51 1.811 -26.484 1 27.41 7 TYR B C 1
ATOM 2293 O O . TYR B 1 7 ? 2.855 2.768 -26.906 1 27.41 7 TYR B O 1
ATOM 2301 N N . TYR B 1 8 ? 2.855 0.82 -25.672 1 29.12 8 TYR B N 1
ATOM 2302 C CA . TYR B 1 8 ? 1.692 0.363 -24.922 1 29.12 8 TYR B CA 1
ATOM 2303 C C . TYR B 1 8 ? 0.414 1.002 -25.453 1 29.12 8 TYR B C 1
ATOM 2305 O O . TYR B 1 8 ? -0.052 2.01 -24.906 1 29.12 8 TYR B O 1
ATOM 2313 N N . HIS B 1 9 ? -0.04 0.615 -26.672 1 31.7 9 HIS B N 1
ATOM 2314 C CA . HIS B 1 9 ? -1.249 0.713 -27.484 1 31.7 9 HIS B CA 1
ATOM 2315 C C . HIS B 1 9 ? -1.81 2.131 -27.469 1 31.7 9 HIS B C 1
ATOM 2317 O O . HIS B 1 9 ? -2.725 2.451 -28.234 1 31.7 9 HIS B O 1
ATOM 2323 N N . SER B 1 10 ? -1.525 2.869 -26.391 1 31.17 10 SER B N 1
ATOM 2324 C CA . SER B 1 10 ? -2.121 4.199 -26.469 1 31.17 10 SER B CA 1
ATOM 2325 C C . SER B 1 10 ? -1.116 5.23 -26.969 1 31.17 10 SER B C 1
ATOM 2327 O O . SER B 1 10 ? -1.501 6.25 -27.531 1 31.17 10 SER B O 1
ATOM 2329 N N . ILE B 1 11 ? 0.064 5.309 -26.281 1 32.25 11 ILE B N 1
ATOM 2330 C CA . ILE B 1 11 ? 1.035 6.316 -26.688 1 32.25 11 ILE B CA 1
ATOM 2331 C C . ILE B 1 11 ? 2.078 5.691 -27.609 1 32.25 11 ILE B C 1
ATOM 2333 O O . ILE B 1 11 ? 2.699 4.684 -27.266 1 32.25 11 ILE B O 1
ATOM 2337 N N . CYS B 1 12 ? 1.817 5.809 -28.875 1 31.17 12 CYS B N 1
ATOM 2338 C CA . CYS B 1 12 ? 2.896 5.492 -29.812 1 31.17 12 CYS B CA 1
ATOM 2339 C C . CYS B 1 12 ? 3.945 6.598 -29.828 1 31.17 12 CYS B C 1
ATOM 2341 O O . CYS B 1 12 ? 3.623 7.766 -30.047 1 31.17 12 CYS B O 1
ATOM 2343 N N . ILE B 1 13 ? 4.926 6.438 -28.859 1 32.81 13 ILE B N 1
ATOM 2344 C CA . ILE B 1 13 ? 6.035 7.383 -28.891 1 32.81 13 ILE B CA 1
ATOM 2345 C C . ILE B 1 13 ? 6.941 7.074 -30.078 1 32.81 13 ILE B C 1
ATOM 2347 O O . ILE B 1 13 ? 7.426 5.949 -30.234 1 32.81 13 ILE B O 1
ATOM 2351 N N . LEU B 1 14 ? 6.695 7.73 -31.062 1 30.61 14 LEU B N 1
ATOM 2352 C CA . LEU B 1 14 ? 7.664 7.645 -32.156 1 30.61 14 LEU B CA 1
ATOM 2353 C C . LEU B 1 14 ? 8.977 8.32 -31.781 1 30.61 14 LEU B C 1
ATOM 2355 O O . LEU B 1 14 ? 8.977 9.477 -31.344 1 30.61 14 LEU B O 1
ATOM 2359 N N . HIS B 1 15 ? 9.883 7.449 -31.188 1 31.38 15 HIS B N 1
ATOM 2360 C CA . HIS B 1 15 ? 11.25 7.93 -31 1 31.38 15 HIS B CA 1
ATOM 2361 C C . HIS B 1 15 ? 11.945 8.172 -32.344 1 31.38 15 HIS B C 1
ATOM 2363 O O . HIS B 1 15 ? 12 7.277 -33.188 1 31.38 15 HIS B O 1
ATOM 2369 N N . THR B 1 16 ? 11.867 9.344 -32.719 1 30.53 16 THR B N 1
ATOM 2370 C CA . THR B 1 16 ? 12.578 9.688 -33.938 1 30.53 16 THR B CA 1
ATOM 2371 C C . THR B 1 16 ? 14.078 9.805 -33.688 1 30.53 16 THR B C 1
ATOM 2373 O O . THR B 1 16 ? 14.828 10.266 -34.531 1 30.53 16 THR B O 1
ATOM 2376 N N . SER B 1 17 ? 14.633 9.531 -32.531 1 30.73 17 SER B N 1
ATOM 2377 C CA . SER B 1 17 ? 16.062 9.781 -32.562 1 30.73 17 SER B CA 1
ATOM 2378 C C . SER B 1 17 ? 16.781 8.805 -33.5 1 30.73 17 SER B C 1
ATOM 2380 O O . SER B 1 17 ? 18 8.703 -33.5 1 30.73 17 SER B O 1
ATOM 2382 N N . PHE B 1 18 ? 16.016 7.926 -34.156 1 30.8 18 PHE B N 1
ATOM 2383 C CA . PHE B 1 18 ? 16.906 7.184 -35.031 1 30.8 18 PHE B CA 1
ATOM 2384 C C . PHE B 1 18 ? 17.422 8.078 -36.156 1 30.8 18 PHE B C 1
ATOM 2386 O O . PHE B 1 18 ? 16.672 8.906 -36.688 1 30.8 18 PHE B O 1
ATOM 2393 N N . PRO B 1 19 ? 18.734 8.227 -36.188 1 32.78 19 PRO B N 1
ATOM 2394 C CA . PRO B 1 19 ? 19.344 9.031 -37.25 1 32.78 19 PRO B CA 1
ATOM 2395 C C . PRO B 1 19 ? 18.531 9.023 -38.562 1 32.78 19 PRO B C 1
ATOM 2397 O O . PRO B 1 19 ? 18.469 10.031 -39.25 1 32.78 19 PRO B O 1
ATOM 2400 N N . ASN B 1 20 ? 18.312 7.863 -39.062 1 32.88 20 ASN B N 1
ATOM 2401 C CA . ASN B 1 20 ? 17.75 7.684 -40.375 1 32.88 20 ASN B CA 1
ATOM 2402 C C . ASN B 1 20 ? 16.219 7.668 -40.344 1 32.88 20 ASN B C 1
ATOM 2404 O O . ASN B 1 20 ? 15.586 6.953 -41.125 1 32.88 20 ASN B O 1
ATOM 2408 N N . PHE B 1 21 ? 15.703 8.188 -39.25 1 37.16 21 PHE B N 1
ATOM 2409 C CA . PHE B 1 21 ? 14.25 8.164 -39.281 1 37.16 21 PHE B CA 1
ATOM 2410 C C . PHE B 1 21 ? 13.719 9.195 -40.281 1 37.16 21 PHE B C 1
ATOM 2412 O O . PHE B 1 21 ? 14.219 10.32 -40.344 1 37.16 21 PHE B O 1
ATOM 2419 N N . PRO B 1 22 ? 13 8.75 -41.188 1 37.41 22 PRO B N 1
ATOM 2420 C CA . PRO B 1 22 ? 12.516 9.688 -42.219 1 37.41 22 PRO B CA 1
ATOM 2421 C C . PRO B 1 22 ? 11.844 10.914 -41.594 1 37.41 22 PRO B C 1
ATOM 2423 O O . PRO B 1 22 ? 11.258 10.836 -40.531 1 37.41 22 PRO B O 1
ATOM 2426 N N . THR B 1 23 ? 12.367 12.188 -41.781 1 44.28 23 THR B N 1
ATOM 2427 C CA . THR B 1 23 ? 11.906 13.516 -41.375 1 44.28 23 THR B CA 1
ATOM 2428 C C . THR B 1 23 ? 10.391 13.633 -41.562 1 44.28 23 THR B C 1
ATOM 2430 O O . THR B 1 23 ? 9.773 14.555 -41.031 1 44.28 23 THR B O 1
ATOM 2433 N N . THR B 1 24 ? 9.898 12.984 -42.469 1 44 24 THR B N 1
ATOM 2434 C CA . THR B 1 24 ? 8.477 12.922 -42.781 1 44 24 THR B CA 1
ATOM 2435 C C . THR B 1 24 ? 8.031 11.477 -43 1 44 24 THR B C 1
ATOM 2437 O O . THR B 1 24 ? 8.844 10.617 -43.344 1 44 24 THR B O 1
ATOM 2440 N N . GLY B 1 25 ? 7.234 10.938 -42.219 1 42.78 25 GLY B N 1
ATOM 2441 C CA . GLY B 1 25 ? 6.723 9.617 -42.531 1 42.78 25 GLY B CA 1
ATOM 2442 C C . GLY B 1 25 ? 5.422 9.289 -41.844 1 42.78 25 GLY B C 1
ATOM 2443 O O . GLY B 1 25 ? 4.848 10.133 -41.156 1 42.78 25 GLY B O 1
ATOM 2444 N N . VAL B 1 26 ? 4.758 8.383 -42.344 1 40.88 26 VAL B N 1
ATOM 2445 C CA . VAL B 1 26 ? 3.518 7.832 -41.812 1 40.88 26 VAL B CA 1
ATOM 2446 C C . VAL B 1 26 ? 3.83 6.691 -40.844 1 40.88 26 VAL B C 1
ATOM 2448 O O . VAL B 1 26 ? 4.723 5.879 -41.125 1 40.88 26 VAL B O 1
ATOM 2451 N N . GLY B 1 27 ? 3.764 6.977 -39.594 1 38.75 27 GLY B N 1
ATOM 2452 C CA . GLY B 1 27 ? 3.85 5.863 -38.656 1 38.75 27 GLY B CA 1
ATOM 2453 C C . GLY B 1 27 ? 2.502 5.242 -38.344 1 38.75 27 GLY B C 1
ATOM 2454 O O . GLY B 1 27 ? 1.46 5.867 -38.562 1 38.75 27 GLY B O 1
ATOM 2455 N N . SER B 1 28 ? 2.361 3.969 -38.5 1 35.72 28 SER B N 1
ATOM 2456 C CA . SER B 1 28 ? 1.103 3.277 -38.219 1 35.72 28 SER B CA 1
ATOM 2457 C C . SER B 1 28 ? 1.235 2.303 -37.062 1 35.72 28 SER B C 1
ATOM 2459 O O . SER B 1 28 ? 2.33 1.813 -36.781 1 35.72 28 SER B O 1
ATOM 2461 N N . CYS B 1 29 ? 0.479 2.604 -36.062 1 36.19 29 CYS B N 1
ATOM 2462 C CA . CYS B 1 29 ? 0.339 1.483 -35.125 1 36.19 29 CYS B CA 1
ATOM 2463 C C . CYS B 1 29 ? -0.895 0.653 -35.469 1 36.19 29 CYS B C 1
ATOM 2465 O O . CYS B 1 29 ? -1.545 0.881 -36.469 1 36.19 29 CYS B O 1
ATOM 2467 N N . ASN B 1 30 ? -1.117 -0.506 -34.75 1 35.56 30 ASN B N 1
ATOM 2468 C CA . ASN B 1 30 ? -2.225 -1.382 -35.094 1 35.56 30 ASN B CA 1
ATOM 2469 C C . ASN B 1 30 ? -3.525 -0.602 -35.281 1 35.56 30 ASN B C 1
ATOM 2471 O O . ASN B 1 30 ? -4.512 -1.134 -35.781 1 35.56 30 ASN B O 1
ATOM 2475 N N . HIS B 1 31 ? -3.535 0.65 -34.719 1 33.44 31 HIS B N 1
ATOM 2476 C CA . HIS B 1 31 ? -4.801 1.376 -34.719 1 33.44 31 HIS B CA 1
ATOM 2477 C C . HIS B 1 31 ? -4.719 2.623 -35.594 1 33.44 31 HIS B C 1
ATOM 2479 O O . HIS B 1 31 ? -5.734 3.09 -36.094 1 33.44 31 HIS B O 1
ATOM 2485 N N . CYS B 1 32 ? -3.566 3.291 -35.594 1 35.06 32 CYS B N 1
ATOM 2486 C CA . CYS B 1 32 ? -3.555 4.547 -36.312 1 35.06 32 CYS B CA 1
ATOM 2487 C C . CYS B 1 32 ? -2.316 4.648 -37.219 1 35.06 32 CYS B C 1
ATOM 2489 O O . CYS B 1 32 ? -1.329 3.949 -36.969 1 35.06 32 CYS B O 1
ATOM 2491 N N . THR B 1 33 ? -2.465 5.082 -38.375 1 40.25 33 THR B N 1
ATOM 2492 C CA . THR B 1 33 ? -1.399 5.469 -39.312 1 40.25 33 THR B CA 1
ATOM 2493 C C . THR B 1 33 ? -1.064 6.949 -39.156 1 40.25 33 THR B C 1
ATOM 2495 O O . THR B 1 33 ? -1.963 7.785 -39.031 1 40.25 33 THR B O 1
ATOM 2498 N N . PHE B 1 34 ? 0.084 7.281 -38.562 1 40 34 PHE B N 1
ATOM 2499 C CA . PHE B 1 34 ? 0.398 8.703 -38.438 1 40 34 PHE B CA 1
ATOM 2500 C C . PHE B 1 34 ? 1.518 9.094 -39.375 1 40 34 PHE B C 1
ATOM 2502 O O . PHE B 1 34 ? 2.348 8.258 -39.75 1 40 34 PHE B O 1
ATOM 2509 N N . THR B 1 35 ? 1.369 10.203 -40.062 1 39.81 35 THR B N 1
ATOM 2510 C CA . THR B 1 35 ? 2.377 10.82 -40.906 1 39.81 35 THR B CA 1
ATOM 2511 C C . THR B 1 35 ? 3.219 11.82 -40.125 1 39.81 35 THR B C 1
ATOM 2513 O O . THR B 1 35 ? 2.689 12.578 -39.312 1 39.81 35 THR B O 1
ATOM 2516 N N . PHE B 1 36 ? 4.449 11.422 -39.844 1 40.59 36 PHE B N 1
ATOM 2517 C CA . PHE B 1 36 ? 5.316 12.383 -39.156 1 40.59 36 PHE B CA 1
ATOM 2518 C C . PHE B 1 36 ? 6.203 13.109 -40.156 1 40.59 36 PHE B C 1
ATOM 2520 O O . PHE B 1 36 ? 6.523 12.578 -41.219 1 40.59 36 PHE B O 1
ATOM 2527 N N . GLY B 1 37 ? 6.156 14.477 -40.125 1 33.53 37 GLY B N 1
ATOM 2528 C CA . GLY B 1 37 ? 7.086 15.289 -40.875 1 33.53 37 GLY B CA 1
ATOM 2529 C C . GLY B 1 37 ? 8.391 15.547 -40.156 1 33.53 37 GLY B C 1
ATOM 2530 O O . GLY B 1 37 ? 8.602 15.047 -39.062 1 33.53 37 GLY B O 1
ATOM 2531 N N . SER B 1 38 ? 9.148 16.641 -40.594 1 33.88 38 SER B N 1
ATOM 2532 C CA . SER B 1 38 ? 10.562 16.859 -40.312 1 33.88 38 SER B CA 1
ATOM 2533 C C . SER B 1 38 ? 10.844 16.719 -38.812 1 33.88 38 SER B C 1
ATOM 2535 O O . SER B 1 38 ? 11.758 15.992 -38.406 1 33.88 38 SER B O 1
ATOM 2537 N N . SER B 1 39 ? 10.945 17.859 -38.156 1 32.59 39 SER B N 1
ATOM 2538 C CA . SER B 1 39 ? 11.789 18.062 -36.969 1 32.59 39 SER B CA 1
ATOM 2539 C C . SER B 1 39 ? 11.195 17.375 -35.75 1 32.59 39 SER B C 1
ATOM 2541 O O . SER B 1 39 ? 11.766 17.453 -34.656 1 32.59 39 SER B O 1
ATOM 2543 N N . PHE B 1 40 ? 9.82 17.391 -35.594 1 31.98 40 PHE B N 1
ATOM 2544 C CA . PHE B 1 40 ? 9.344 17.281 -34.219 1 31.98 40 PHE B CA 1
ATOM 2545 C C . PHE B 1 40 ? 9.102 15.836 -33.844 1 31.98 40 PHE B C 1
ATOM 2547 O O . PHE B 1 40 ? 8.789 15.008 -34.719 1 31.98 40 PHE B O 1
ATOM 2554 N N . ILE B 1 41 ? 9.836 15.32 -32.969 1 33.16 41 ILE B N 1
ATOM 2555 C CA . ILE B 1 41 ? 9.453 14.062 -32.344 1 33.16 41 ILE B CA 1
ATOM 2556 C C . ILE B 1 41 ? 7.988 14.133 -31.906 1 33.16 41 ILE B C 1
ATOM 2558 O O . ILE B 1 41 ? 7.613 14.984 -31.094 1 33.16 41 ILE B O 1
ATOM 2562 N N . SER B 1 42 ? 7.02 14.008 -32.844 1 30.83 42 SER B N 1
ATOM 2563 C CA . SER B 1 42 ? 5.59 13.969 -32.562 1 30.83 42 SER B CA 1
ATOM 2564 C C . SER B 1 42 ? 5.203 12.68 -31.844 1 30.83 42 SER B C 1
ATOM 2566 O O . SER B 1 42 ? 5.613 11.594 -32.25 1 30.83 42 SER B O 1
ATOM 2568 N N . LEU B 1 43 ? 5.266 12.672 -30.531 1 33.41 43 LEU B N 1
ATOM 2569 C CA . LEU B 1 43 ? 4.48 11.633 -29.875 1 33.41 43 LEU B CA 1
ATOM 2570 C C . LEU B 1 43 ? 3.061 11.594 -30.438 1 33.41 43 LEU B C 1
ATOM 2572 O O . LEU B 1 43 ? 2.34 12.594 -30.375 1 33.41 43 LEU B O 1
ATOM 2576 N N . LEU B 1 44 ? 2.771 10.945 -31.484 1 31.39 44 LEU B N 1
ATOM 2577 C CA . LEU B 1 44 ? 1.48 10.773 -32.125 1 31.39 44 LEU B CA 1
ATOM 2578 C C . LEU B 1 44 ? 0.546 9.93 -31.266 1 31.39 44 LEU B C 1
ATOM 2580 O O . LEU B 1 44 ? 0.907 8.82 -30.859 1 31.39 44 LEU B O 1
ATOM 2584 N N . PHE B 1 45 ? -0.225 10.656 -30.438 1 32.06 45 PHE B N 1
ATOM 2585 C CA . PHE B 1 45 ? -1.373 9.969 -29.859 1 32.06 45 PHE B CA 1
ATOM 2586 C C . PHE B 1 45 ? -2.338 9.523 -30.953 1 32.06 45 PHE B C 1
ATOM 2588 O O . PHE B 1 45 ? -2.508 10.211 -31.969 1 32.06 45 PHE B O 1
ATOM 2595 N N . CYS B 1 46 ? -2.416 8.266 -31.188 1 29.03 46 CYS B N 1
ATOM 2596 C CA . CYS B 1 46 ? -3.492 7.809 -32.062 1 29.03 46 CYS B CA 1
ATOM 2597 C C . CYS B 1 46 ? -4.801 8.523 -31.734 1 29.03 46 CYS B C 1
ATOM 2599 O O . CYS B 1 46 ? -5.293 8.43 -30.609 1 29.03 46 CYS B O 1
ATOM 2601 N N . THR B 1 47 ? -5.086 9.719 -32.125 1 29.5 47 THR B N 1
ATOM 2602 C CA . THR B 1 47 ? -6.309 10.508 -32.031 1 29.5 47 THR B CA 1
ATOM 2603 C C . THR B 1 47 ? -7.539 9.625 -32.219 1 29.5 47 THR B C 1
ATOM 2605 O O . THR B 1 47 ? -8.672 10.07 -32 1 29.5 47 THR B O 1
ATOM 2608 N N . GLN B 1 48 ? -7.48 8.672 -33.094 1 28.86 48 GLN B N 1
ATOM 2609 C CA . GLN B 1 48 ? -8.797 8.078 -33.312 1 28.86 48 GLN B CA 1
ATOM 2610 C C . GLN B 1 48 ? -9.414 7.648 -31.969 1 28.86 48 GLN B C 1
ATOM 2612 O O . GLN B 1 48 ? -10.641 7.52 -31.859 1 28.86 48 GLN B O 1
ATOM 2617 N N . TYR B 1 49 ? -8.594 6.965 -31.234 1 29.09 49 TYR B N 1
ATOM 2618 C CA . TYR B 1 49 ? -9.305 6.504 -30.047 1 29.09 49 TYR B CA 1
ATOM 2619 C C . TYR B 1 49 ? -9.664 7.672 -29.125 1 29.09 49 TYR B C 1
ATOM 2621 O O . TYR B 1 49 ? -10.156 7.469 -28.016 1 29.09 49 TYR B O 1
ATOM 2629 N N . LEU B 1 50 ? -9.031 8.859 -29.328 1 30.66 50 LEU B N 1
ATOM 2630 C CA . LEU B 1 50 ? -9.578 9.945 -28.531 1 30.66 50 LEU B CA 1
ATOM 2631 C C . LEU B 1 50 ? -11.039 10.203 -28.891 1 30.66 50 LEU B C 1
ATOM 2633 O O . LEU B 1 50 ? -11.336 11.133 -29.641 1 30.66 50 LEU B O 1
ATOM 2637 N N . SER B 1 51 ? -11.664 9.289 -29.562 1 27.47 51 SER B N 1
ATOM 2638 C CA . SER B 1 51 ? -13.055 9.719 -29.688 1 27.47 51 SER B CA 1
ATOM 2639 C C . SER B 1 51 ? -13.523 10.438 -28.422 1 27.47 51 SER B C 1
ATOM 2641 O O . SER B 1 51 ? -13.93 11.602 -28.484 1 27.47 51 SER B O 1
ATOM 2643 N N . SER B 1 52 ? -14.797 9.922 -27.922 1 26.62 52 SER B N 1
ATOM 2644 C CA . SER B 1 52 ? -15.641 10.453 -26.859 1 26.62 52 SER B CA 1
ATOM 2645 C C . SER B 1 52 ? -14.82 10.781 -25.609 1 26.62 52 SER B C 1
ATOM 2647 O O . SER B 1 52 ? -13.641 10.438 -25.531 1 26.62 52 SER B O 1
ATOM 2649 N N . ASN B 1 53 ? -15.562 11.062 -24.422 1 28.28 53 ASN B N 1
ATOM 2650 C CA . ASN B 1 53 ? -15.375 11.438 -23.016 1 28.28 53 ASN B CA 1
ATOM 2651 C C . ASN B 1 53 ? -14.227 10.664 -22.375 1 28.28 53 ASN B C 1
ATOM 2653 O O . ASN B 1 53 ? -14.148 10.562 -21.156 1 28.28 53 ASN B O 1
ATOM 2657 N N . ASN B 1 54 ? -13.641 9.875 -23.234 1 27.72 54 ASN B N 1
ATOM 2658 C CA . ASN B 1 54 ? -12.742 9.047 -22.438 1 27.72 54 ASN B CA 1
ATOM 2659 C C . ASN B 1 54 ? -11.414 9.75 -22.172 1 27.72 54 ASN B C 1
ATOM 2661 O O . ASN B 1 54 ? -10.719 10.148 -23.109 1 27.72 54 ASN B O 1
ATOM 2665 N N . VAL B 1 55 ? -11.242 10.617 -21.156 1 28.77 55 VAL B N 1
ATOM 2666 C CA . VAL B 1 55 ? -10.016 11.164 -20.594 1 28.77 55 VAL B CA 1
ATOM 2667 C C . VAL B 1 55 ? -8.883 10.148 -20.734 1 28.77 55 VAL B C 1
ATOM 2669 O O . VAL B 1 55 ? -9.039 8.977 -20.391 1 28.77 55 VAL B O 1
ATOM 2672 N N . ILE B 1 56 ? -8.297 10.141 -21.953 1 31.39 56 ILE B N 1
ATOM 2673 C CA . ILE B 1 56 ? -7.082 9.336 -22.016 1 31.39 56 ILE B CA 1
ATOM 2674 C C . ILE B 1 56 ? -6.238 9.555 -20.766 1 31.39 56 ILE B C 1
ATOM 2676 O O . ILE B 1 56 ? -5.805 10.68 -20.484 1 31.39 56 ILE B O 1
ATOM 2680 N N . ASN B 1 57 ? -6.613 8.906 -19.828 1 32.16 57 ASN B N 1
ATOM 2681 C CA . ASN B 1 57 ? -5.703 8.914 -18.672 1 32.16 57 ASN B CA 1
ATOM 2682 C C . ASN B 1 57 ? -4.293 8.5 -19.078 1 32.16 57 ASN B C 1
ATOM 2684 O O . ASN B 1 57 ? -4.051 7.332 -19.391 1 32.16 57 ASN B O 1
ATOM 2688 N N . ILE B 1 58 ? -3.73 9.164 -20.125 1 38.22 58 ILE B N 1
ATOM 2689 C CA . ILE B 1 58 ? -2.33 8.922 -20.453 1 38.22 58 ILE B CA 1
ATOM 2690 C C . ILE B 1 58 ? -1.58 8.445 -19.219 1 38.22 58 ILE B C 1
ATOM 2692 O O . ILE B 1 58 ? -0.46 7.941 -19.312 1 38.22 58 ILE B O 1
ATOM 2696 N N . MET B 1 59 ? -2.09 9 -18.125 1 41.44 59 MET B N 1
ATOM 2697 C CA . MET B 1 59 ? -1.348 8.836 -16.875 1 41.44 59 MET B CA 1
ATOM 2698 C C . MET B 1 59 ? -1.299 7.375 -16.453 1 41.44 59 MET B C 1
ATOM 2700 O O . MET B 1 59 ? -2.064 6.555 -16.969 1 41.44 59 MET B O 1
ATOM 2704 N N . GLY B 1 60 ? -0.464 7.062 -15.508 1 54.53 60 GLY B N 1
ATOM 2705 C CA . GLY B 1 60 ? -0.204 5.977 -14.578 1 54.53 60 GLY B CA 1
ATOM 2706 C C . GLY B 1 60 ? -1.451 5.195 -14.211 1 54.53 60 GLY B C 1
ATOM 2707 O O . GLY B 1 60 ? -2.535 5.469 -14.727 1 54.53 60 GLY B O 1
ATOM 2708 N N . GLY B 1 61 ? -1.478 3.877 -13.82 1 67.75 61 GLY B N 1
ATOM 2709 C CA . GLY B 1 61 ? -2.553 3.088 -13.234 1 67.75 61 GLY B CA 1
ATOM 2710 C C . GLY B 1 61 ? -3.502 3.908 -12.383 1 67.75 61 GLY B C 1
ATOM 2711 O O . GLY B 1 61 ? -3.254 5.086 -12.133 1 67.75 61 GLY B O 1
ATOM 2712 N N . PRO B 1 62 ? -4.711 3.465 -12.18 1 82.62 62 PRO B N 1
ATOM 2713 C CA . PRO B 1 62 ? -5.688 4.152 -11.336 1 82.62 62 PRO B CA 1
ATOM 2714 C C . PRO B 1 62 ? -5.152 4.453 -9.938 1 82.62 62 PRO B C 1
ATOM 2716 O O . PRO B 1 62 ? -4.234 3.777 -9.461 1 82.62 62 PRO B O 1
ATOM 2719 N N . SER B 1 63 ? -5.656 5.578 -9.398 1 84.12 63 SER B N 1
ATOM 2720 C CA . SER B 1 63 ? -5.332 5.961 -8.031 1 84.12 63 SER B CA 1
ATOM 2721 C C . SER B 1 63 ? -6.547 5.848 -7.117 1 84.12 63 SER B C 1
ATOM 2723 O O . SER B 1 63 ? -7.645 5.527 -7.574 1 84.12 63 SER B O 1
ATOM 2725 N N . ILE B 1 64 ? -6.359 6.09 -5.906 1 90.81 64 ILE B N 1
ATOM 2726 C CA . ILE B 1 64 ? -7.461 6.047 -4.949 1 90.81 64 ILE B CA 1
ATOM 2727 C C . ILE B 1 64 ? -8.586 6.961 -5.418 1 90.81 64 ILE B C 1
ATOM 2729 O O . ILE B 1 64 ? -8.336 8.047 -5.945 1 90.81 64 ILE B O 1
ATOM 2733 N N . ASN B 1 65 ? -9.805 6.543 -5.254 1 89.25 65 ASN B N 1
ATOM 2734 C CA . ASN B 1 65 ? -11.055 7.223 -5.578 1 89.25 65 ASN B CA 1
ATOM 2735 C C . ASN B 1 65 ? -11.383 7.121 -7.062 1 89.25 65 ASN B C 1
ATOM 2737 O O . ASN B 1 65 ? -12.5 7.418 -7.48 1 89.25 65 ASN B O 1
ATOM 2741 N N . ASP B 1 66 ? -10.422 6.688 -7.898 1 86.56 66 ASP B N 1
ATOM 2742 C CA . ASP B 1 66 ? -10.75 6.355 -9.281 1 86.56 66 ASP B CA 1
ATOM 2743 C C . ASP B 1 66 ? -11.578 5.078 -9.359 1 86.56 66 ASP B C 1
ATOM 2745 O O . ASP B 1 66 ? -11.531 4.242 -8.453 1 86.56 66 ASP B O 1
ATOM 2749 N N . LYS B 1 67 ? -12.273 5.016 -10.453 1 91.81 67 LYS B N 1
ATOM 2750 C CA . LYS B 1 67 ? -12.938 3.742 -10.727 1 91.81 67 LYS B CA 1
ATOM 2751 C C . LYS B 1 67 ? -11.922 2.678 -11.141 1 91.81 67 LYS B C 1
ATOM 2753 O O . LYS B 1 67 ? -11.055 2.932 -11.977 1 91.81 67 LYS B O 1
ATOM 2758 N N . PHE B 1 68 ? -12.023 1.563 -10.469 1 95.56 68 PHE B N 1
ATOM 2759 C CA . PHE B 1 68 ? -11.203 0.434 -10.898 1 95.56 68 PHE B CA 1
ATOM 2760 C C . PHE B 1 68 ? -11.68 -0.089 -12.25 1 95.56 68 PHE B C 1
ATOM 2762 O O . PHE B 1 68 ? -12.875 -0.292 -12.461 1 95.56 68 PHE B O 1
ATOM 2769 N N . PRO B 1 69 ? -10.773 -0.276 -13.172 1 92.81 69 PRO B N 1
ATOM 2770 C CA . PRO B 1 69 ? -11.203 -0.803 -14.469 1 92.81 69 PRO B CA 1
ATOM 2771 C C . PRO B 1 69 ? -11.914 -2.15 -14.352 1 92.81 69 PRO B C 1
ATOM 2773 O O . PRO B 1 69 ? -11.477 -3.016 -13.586 1 92.81 69 PRO B O 1
ATOM 2776 N N . ASN B 1 70 ? -12.984 -2.25 -15.109 1 96.62 70 ASN B N 1
ATOM 2777 C CA . ASN B 1 70 ? -13.68 -3.529 -15.086 1 96.62 70 ASN B CA 1
ATOM 2778 C C . ASN B 1 70 ? -12.836 -4.645 -15.695 1 96.62 70 ASN B C 1
ATOM 2780 O O . ASN B 1 70 ? -12.055 -4.402 -16.625 1 96.62 70 ASN B O 1
ATOM 2784 N N . LEU B 1 71 ? -12.945 -5.82 -15.172 1 97.69 71 LEU B N 1
ATOM 2785 C CA . LEU B 1 71 ? -12.273 -7.004 -15.695 1 97.69 71 LEU B CA 1
ATOM 2786 C C . LEU B 1 71 ? -13.273 -7.922 -16.406 1 97.69 71 LEU B C 1
ATOM 2788 O O . LEU B 1 71 ? -14.008 -8.664 -15.75 1 97.69 71 LEU B O 1
ATOM 2792 N N . ILE B 1 72 ? -13.211 -7.832 -17.641 1 96.94 72 ILE B N 1
ATOM 2793 C CA . ILE B 1 72 ? -14.055 -8.688 -18.469 1 96.94 72 ILE B CA 1
ATOM 2794 C C . ILE B 1 72 ? -13.203 -9.734 -19.172 1 96.94 72 ILE B C 1
ATOM 2796 O O . ILE B 1 72 ? -12.242 -9.391 -19.875 1 96.94 72 ILE B O 1
ATOM 2800 N N . GLY B 1 73 ? -13.547 -10.984 -18.922 1 96.81 73 GLY B N 1
ATOM 2801 C CA . GLY B 1 73 ? -12.758 -12.047 -19.516 1 96.81 73 GLY B CA 1
ATOM 2802 C C . GLY B 1 73 ? -13.016 -13.406 -18.875 1 96.81 73 GLY B C 1
ATOM 2803 O O . GLY B 1 73 ? -14.172 -13.789 -18.688 1 96.81 73 GLY B O 1
ATOM 2804 N N . SER B 1 74 ? -11.859 -14.141 -18.609 1 98.06 74 SER B N 1
ATOM 2805 C CA . SER B 1 74 ? -12.008 -15.508 -18.109 1 98.06 74 SER B CA 1
ATOM 2806 C C . SER B 1 74 ? -11.391 -15.656 -16.734 1 98.06 74 SER B C 1
ATOM 2808 O O . SER B 1 74 ? -10.555 -14.844 -16.312 1 98.06 74 SER B O 1
ATOM 2810 N N . THR B 1 75 ? -11.914 -16.609 -15.953 1 98.38 75 THR B N 1
ATOM 2811 C CA . THR B 1 75 ? -11.32 -17.125 -14.734 1 98.38 75 THR B CA 1
ATOM 2812 C C . THR B 1 75 ? -11.07 -18.625 -14.844 1 98.38 75 THR B C 1
ATOM 2814 O O . THR B 1 75 ? -11.211 -19.203 -15.922 1 98.38 75 THR B O 1
ATOM 2817 N N . GLN B 1 76 ? -10.672 -19.188 -13.773 1 97.56 76 GLN B N 1
ATOM 2818 C CA . GLN B 1 76 ? -10.461 -20.641 -13.781 1 97.56 76 GLN B CA 1
ATOM 2819 C C . GLN B 1 76 ? -11.773 -21.391 -14.008 1 97.56 76 GLN B C 1
ATOM 2821 O O . GLN B 1 76 ? -11.766 -22.516 -14.516 1 97.56 76 GLN B O 1
ATOM 2826 N N . ASP B 1 77 ? -12.875 -20.75 -13.781 1 96.56 77 ASP B N 1
ATOM 2827 C CA . ASP B 1 77 ? -14.133 -21.484 -13.773 1 96.56 77 ASP B CA 1
ATOM 2828 C C . ASP B 1 77 ? -15.039 -21.047 -14.922 1 96.56 77 ASP B C 1
ATOM 2830 O O . ASP B 1 77 ? -16 -21.719 -15.258 1 96.56 77 ASP B O 1
ATOM 2834 N N . THR B 1 78 ? -14.797 -19.891 -15.5 1 97.44 78 THR B N 1
ATOM 2835 C CA . THR B 1 78 ? -15.703 -19.375 -16.531 1 97.44 78 THR B CA 1
ATOM 2836 C C . THR B 1 78 ? -14.93 -18.578 -17.562 1 97.44 78 THR B C 1
ATOM 2838 O O . THR B 1 78 ? -13.898 -17.969 -17.266 1 97.44 78 THR B O 1
ATOM 2841 N N . ASP B 1 79 ? -15.508 -18.516 -18.75 1 96.38 79 ASP B N 1
ATOM 2842 C CA . ASP B 1 79 ? -14.953 -17.719 -19.828 1 96.38 79 ASP B CA 1
ATOM 2843 C C . ASP B 1 79 ? -15.695 -16.391 -19.969 1 96.38 79 ASP B C 1
ATOM 2845 O O . ASP B 1 79 ? -15.336 -15.547 -20.797 1 96.38 79 ASP B O 1
ATOM 2849 N N . SER B 1 80 ? -16.688 -16.234 -19.203 1 97.19 80 SER B N 1
ATOM 2850 C CA . SER B 1 80 ? -17.516 -15.031 -19.25 1 97.19 80 SER B CA 1
ATOM 2851 C C . SER B 1 80 ? -17.594 -14.359 -17.891 1 97.19 80 SER B C 1
ATOM 2853 O O . SER B 1 80 ? -18.672 -14.219 -17.312 1 97.19 80 SER B O 1
ATOM 2855 N N . PHE B 1 81 ? -16.531 -13.953 -17.484 1 98.12 81 PHE B N 1
ATOM 2856 C CA . PHE B 1 81 ? -16.438 -13.281 -16.188 1 98.12 81 PHE B CA 1
ATOM 2857 C C . PHE B 1 81 ? -16.547 -11.773 -16.359 1 98.12 81 PHE B C 1
ATOM 2859 O O . PHE B 1 81 ? -15.992 -11.203 -17.297 1 98.12 81 PHE B O 1
ATOM 2866 N N . ASP B 1 82 ? -17.297 -11.125 -15.484 1 98.56 82 ASP B N 1
ATOM 2867 C CA . ASP B 1 82 ? -17.422 -9.68 -15.305 1 98.56 82 ASP B CA 1
ATOM 2868 C C . ASP B 1 82 ? -17.266 -9.289 -13.836 1 98.56 82 ASP B C 1
ATOM 2870 O O . ASP B 1 82 ? -18.125 -9.586 -13.016 1 98.56 82 ASP B O 1
ATOM 2874 N N . LEU B 1 83 ? -16.234 -8.57 -13.523 1 98.75 83 LEU B N 1
ATOM 2875 C CA . LEU B 1 83 ? -15.922 -8.25 -12.133 1 98.75 83 LEU B CA 1
ATOM 2876 C C . LEU B 1 83 ? -17.047 -7.457 -11.484 1 98.75 83 LEU B C 1
ATOM 2878 O O . LEU B 1 83 ? -17.391 -7.695 -10.328 1 98.75 83 LEU B O 1
ATOM 2882 N N . TYR B 1 84 ? -17.5 -6.48 -12.195 1 98.62 84 TYR B N 1
ATOM 2883 C CA . TYR B 1 84 ? -18.547 -5.629 -11.633 1 98.62 84 TYR B CA 1
ATOM 2884 C C . TYR B 1 84 ? -19.781 -6.441 -11.305 1 98.62 84 TYR B C 1
ATOM 2886 O O . TYR B 1 84 ? -20.406 -6.238 -10.266 1 98.62 84 TYR B O 1
ATOM 2894 N N . ASP B 1 85 ? -20.094 -7.387 -12.211 1 98.44 85 ASP B N 1
ATOM 2895 C CA . ASP B 1 85 ? -21.219 -8.266 -11.969 1 98.44 85 ASP B CA 1
ATOM 2896 C C . ASP B 1 85 ? -20.969 -9.195 -10.781 1 98.44 85 ASP B C 1
ATOM 2898 O O . ASP B 1 85 ? -21.875 -9.484 -10 1 98.44 85 ASP B O 1
ATOM 2902 N N . TYR B 1 86 ? -19.859 -9.703 -10.703 1 98.62 86 TYR B N 1
ATOM 2903 C CA . TYR B 1 86 ? -19.469 -10.594 -9.617 1 98.62 86 TYR B CA 1
ATOM 2904 C C . TYR B 1 86 ? -19.547 -9.883 -8.273 1 98.62 86 TYR B C 1
ATOM 2906 O O . TYR B 1 86 ? -20.062 -10.438 -7.297 1 98.62 86 TYR B O 1
ATOM 2914 N N . LEU B 1 87 ? -19.047 -8.609 -8.18 1 98.62 87 LEU B N 1
ATOM 2915 C CA . LEU B 1 87 ? -18.969 -7.875 -6.918 1 98.62 87 LEU B CA 1
ATOM 2916 C C . LEU B 1 87 ? -20.344 -7.363 -6.516 1 98.62 87 LEU B C 1
ATOM 2918 O O . LEU B 1 87 ? -20.672 -7.324 -5.328 1 98.62 87 LEU B O 1
ATOM 2922 N N . GLN B 1 88 ? -21.094 -6.84 -7.527 1 98.12 88 GLN B N 1
ATOM 2923 C CA . GLN B 1 88 ? -22.391 -6.238 -7.258 1 98.12 88 GLN B CA 1
ATOM 2924 C C . GLN B 1 88 ? -22.297 -5.156 -6.184 1 98.12 88 GLN B C 1
ATOM 2926 O O . GLN B 1 88 ? -21.516 -4.207 -6.328 1 98.12 88 GLN B O 1
ATOM 2931 N N . ASP B 1 89 ? -22.969 -5.398 -5.031 1 98.06 89 ASP B N 1
ATOM 2932 C CA . ASP B 1 89 ? -22.984 -4.355 -4.008 1 98.06 89 ASP B CA 1
ATOM 2933 C C . ASP B 1 89 ? -21.969 -4.656 -2.902 1 98.06 89 ASP B C 1
ATOM 2935 O O . ASP B 1 89 ? -21.969 -3.988 -1.867 1 98.06 89 ASP B O 1
ATOM 2939 N N . SER B 1 90 ? -21.125 -5.578 -3.133 1 98.69 90 SER B N 1
ATOM 2940 C CA . SER B 1 90 ? -20.125 -5.941 -2.14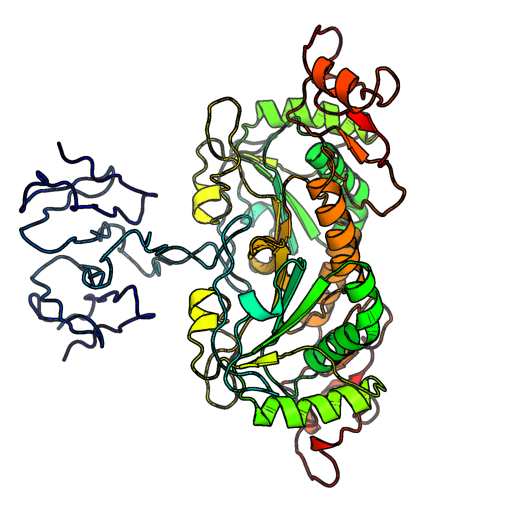3 1 98.69 90 SER B CA 1
ATOM 2941 C C . SER B 1 90 ? -18.875 -5.07 -2.279 1 98.69 90 SER B C 1
ATOM 2943 O O . SER B 1 90 ? -18.641 -4.465 -3.33 1 98.69 90 SER B O 1
ATOM 2945 N N . TRP B 1 91 ? -18.203 -4.977 -1.166 1 98.81 91 TRP B N 1
ATOM 2946 C CA . TRP B 1 91 ? -16.812 -4.559 -1.296 1 98.81 91 TRP B CA 1
ATOM 2947 C C . TRP B 1 91 ? -15.977 -5.625 -2.01 1 98.81 91 TRP B C 1
ATOM 2949 O O . TRP B 1 91 ? -16.391 -6.781 -2.098 1 98.81 91 TRP B O 1
ATOM 2959 N N . GLY B 1 92 ? -14.844 -5.199 -2.549 1 98.81 92 GLY B N 1
ATOM 2960 C CA . GLY B 1 92 ? -13.977 -6.133 -3.242 1 98.81 92 GLY B CA 1
ATOM 2961 C C . GLY B 1 92 ? -12.516 -6.004 -2.842 1 98.81 92 GLY B C 1
ATOM 2962 O O . GLY B 1 92 ? -12.047 -4.902 -2.549 1 98.81 92 GLY B O 1
ATOM 2963 N N . VAL B 1 93 ? -11.836 -7.07 -2.789 1 98.81 93 VAL B N 1
ATOM 2964 C CA . VAL B 1 93 ? -10.375 -7.102 -2.738 1 98.81 93 VAL B CA 1
ATOM 2965 C C . VAL B 1 93 ? -9.828 -7.797 -3.984 1 98.81 93 VAL B C 1
ATOM 2967 O O . VAL B 1 93 ? -10.078 -8.984 -4.199 1 98.81 93 VAL B O 1
ATOM 2970 N N . VAL B 1 94 ? -9.141 -7.043 -4.801 1 98.62 94 VAL B N 1
ATOM 2971 C CA . VAL B 1 94 ? -8.484 -7.582 -5.984 1 98.62 94 VAL B CA 1
ATOM 2972 C C . VAL B 1 94 ? -6.969 -7.602 -5.77 1 98.62 94 VAL B C 1
ATOM 2974 O O . VAL B 1 94 ? -6.363 -6.566 -5.48 1 98.62 94 VAL B O 1
ATOM 2977 N N . PHE B 1 95 ? -6.418 -8.758 -5.855 1 97.75 95 PHE B N 1
ATOM 2978 C CA . PHE B 1 95 ? -4.988 -8.836 -5.594 1 97.75 95 PHE B CA 1
ATOM 2979 C C . PHE B 1 95 ? -4.277 -9.633 -6.684 1 97.75 95 PHE B C 1
ATOM 2981 O O . PHE B 1 95 ? -4.812 -10.625 -7.184 1 97.75 95 PHE B O 1
ATOM 2988 N N . MET B 1 96 ? -3.133 -9.172 -7.035 1 96.44 96 MET B N 1
ATOM 2989 C CA . MET B 1 96 ? -2.375 -9.711 -8.164 1 96.44 96 MET B CA 1
ATOM 2990 C C . MET B 1 96 ? -1.223 -10.578 -7.68 1 96.44 96 MET B C 1
ATOM 2992 O O . MET B 1 96 ? -0.656 -10.336 -6.613 1 96.44 96 MET B O 1
ATOM 2996 N N . HIS B 1 97 ? -0.978 -11.578 -8.406 1 95.5 97 HIS B N 1
ATOM 2997 C CA . HIS B 1 97 ? 0.236 -12.359 -8.188 1 95.5 97 HIS B CA 1
ATOM 2998 C C . HIS B 1 97 ? 1.017 -12.531 -9.492 1 95.5 97 HIS B C 1
ATOM 3000 O O . HIS B 1 97 ? 0.425 -12.609 -10.57 1 95.5 97 HIS B O 1
ATOM 3006 N N . PRO B 1 98 ? 2.326 -12.57 -9.414 1 92.38 98 PRO B N 1
ATOM 3007 C CA . PRO B 1 98 ? 3.162 -12.609 -10.617 1 92.38 98 PRO B CA 1
ATOM 3008 C C . PRO B 1 98 ? 2.914 -13.852 -11.469 1 92.38 98 PRO B C 1
ATOM 3010 O O . PRO B 1 98 ? 2.852 -13.758 -12.695 1 92.38 98 PRO B O 1
ATOM 3013 N N . GLY B 1 99 ? 2.775 -14.992 -10.797 1 93 99 GLY B N 1
ATOM 3014 C CA . GLY B 1 99 ? 2.602 -16.219 -11.562 1 93 99 GLY B CA 1
ATOM 3015 C C . GLY B 1 99 ? 2.111 -17.391 -10.719 1 93 99 GLY B C 1
ATOM 3016 O O . GLY B 1 99 ? 2.346 -17.422 -9.508 1 93 99 GLY B O 1
ATOM 3017 N N . ASP B 1 100 ? 1.505 -18.281 -11.422 1 95.88 100 ASP B N 1
ATOM 3018 C CA . ASP B 1 100 ? 1.142 -19.547 -10.789 1 95.88 100 ASP B CA 1
ATOM 3019 C C . ASP B 1 100 ? 2.383 -20.375 -10.453 1 95.88 100 ASP B C 1
ATOM 3021 O O . ASP B 1 100 ? 3.451 -20.156 -11.031 1 95.88 100 ASP B O 1
ATOM 3025 N N . TYR B 1 101 ? 2.207 -21.234 -9.406 1 95.31 101 TYR B N 1
ATOM 3026 C CA . TYR B 1 101 ? 3.279 -22.125 -9 1 95.31 101 TYR B CA 1
ATOM 3027 C C . TYR B 1 101 ? 4.504 -21.344 -8.539 1 95.31 101 TYR B C 1
ATOM 3029 O O . TYR B 1 101 ? 5.629 -21.656 -8.922 1 95.31 101 TYR B O 1
ATOM 3037 N N . THR B 1 102 ? 4.176 -20.281 -7.867 1 92.69 102 THR B N 1
ATOM 3038 C CA . THR B 1 102 ? 5.191 -19.5 -7.164 1 92.69 102 THR B CA 1
ATOM 3039 C C . THR B 1 102 ? 5.008 -19.609 -5.652 1 92.69 102 THR B C 1
ATOM 3041 O O . THR B 1 102 ? 3.883 -19.75 -5.168 1 92.69 102 THR B O 1
ATOM 3044 N N . PRO B 1 103 ? 6.059 -19.578 -4.973 1 95.12 103 PRO B N 1
ATOM 3045 C CA . PRO B 1 103 ? 6.02 -20.016 -3.572 1 95.12 103 PRO B CA 1
ATOM 3046 C C . PRO B 1 103 ? 5.227 -19.062 -2.684 1 95.12 103 PRO B C 1
ATOM 3048 O O . PRO B 1 103 ? 4.238 -19.469 -2.068 1 95.12 103 PRO B O 1
ATOM 3051 N N . VAL B 1 104 ? 5.586 -17.781 -2.648 1 95.75 104 VAL B N 1
ATOM 3052 C CA . VAL B 1 104 ? 4.953 -16.828 -1.742 1 95.75 104 VAL B CA 1
ATOM 3053 C C . VAL B 1 104 ? 3.471 -16.703 -2.086 1 95.75 104 VAL B C 1
ATOM 3055 O O . VAL B 1 104 ? 2.617 -16.719 -1.196 1 95.75 104 VAL B O 1
ATOM 3058 N N . CYS B 1 105 ? 3.203 -16.672 -3.338 1 96.25 105 CYS B N 1
ATOM 3059 C CA . CYS B 1 105 ? 1.827 -16.484 -3.787 1 96.25 105 CYS B CA 1
ATOM 3060 C C . CYS B 1 105 ? 0.964 -17.672 -3.379 1 96.25 105 CYS B C 1
ATOM 3062 O O . CYS B 1 105 ? -0.228 -17.516 -3.107 1 96.25 105 CYS B O 1
ATOM 3064 N N . THR B 1 106 ? 1.54 -18.844 -3.402 1 97.81 106 THR B N 1
ATOM 3065 C CA . THR B 1 106 ? 0.815 -20.031 -2.965 1 97.81 106 THR B CA 1
ATOM 3066 C C . THR B 1 106 ? 0.322 -19.859 -1.53 1 97.81 106 THR B C 1
ATOM 3068 O O . THR B 1 106 ? -0.837 -20.156 -1.229 1 97.81 106 THR B O 1
ATOM 3071 N N . THR B 1 107 ? 1.19 -19.344 -0.683 1 97.69 107 THR B N 1
ATOM 3072 C CA . THR B 1 107 ? 0.806 -19.125 0.707 1 97.69 107 THR B CA 1
ATOM 3073 C C . THR B 1 107 ? -0.257 -18.031 0.804 1 97.69 107 THR B C 1
ATOM 3075 O O . THR B 1 107 ? -1.17 -18.125 1.628 1 97.69 107 THR B O 1
ATOM 3078 N N . GLU B 1 108 ? -0.166 -17.047 0.023 1 97.88 108 GLU B N 1
ATOM 3079 C CA . GLU B 1 108 ? -1.055 -15.898 0.091 1 97.88 108 GLU B CA 1
ATOM 3080 C C . GLU B 1 108 ? -2.465 -16.266 -0.365 1 97.88 108 GLU B C 1
ATOM 3082 O O . GLU B 1 108 ? -3.445 -15.93 0.306 1 97.88 108 GLU B O 1
ATOM 3087 N N . LEU B 1 109 ? -2.561 -16.906 -1.54 1 98.31 109 LEU B N 1
ATOM 3088 C CA . LEU B 1 109 ? -3.885 -17.266 -2.037 1 98.31 109 LEU B CA 1
ATOM 3089 C C . LEU B 1 109 ? -4.551 -18.281 -1.122 1 98.31 109 LEU B C 1
ATOM 3091 O O . LEU B 1 109 ? -5.773 -18.266 -0.958 1 98.31 109 LEU B O 1
ATOM 3095 N N . GLY B 1 110 ? -3.709 -19.141 -0.579 1 98.44 110 GLY B N 1
ATOM 3096 C CA . GLY B 1 110 ? -4.238 -20.047 0.429 1 98.44 110 GLY B CA 1
ATOM 3097 C C . GLY B 1 110 ? -4.773 -19.328 1.653 1 98.44 110 GLY B C 1
ATOM 3098 O O . GLY B 1 110 ? -5.836 -19.688 2.17 1 98.44 110 GLY B O 1
ATOM 3099 N N . GLU B 1 111 ? -4.062 -18.344 2.1 1 98.25 111 GLU B N 1
ATOM 3100 C CA . GLU B 1 111 ? -4.5 -17.562 3.252 1 98.25 111 GLU B CA 1
ATOM 3101 C C . GLU B 1 111 ? -5.812 -16.844 2.967 1 98.25 111 GLU B C 1
ATOM 3103 O O . GLU B 1 111 ? -6.703 -16.812 3.82 1 98.25 111 GLU B O 1
ATOM 3108 N N . ALA B 1 112 ? -5.93 -16.281 1.832 1 98.19 112 ALA B N 1
ATOM 3109 C CA . ALA B 1 112 ? -7.168 -15.633 1.422 1 98.19 112 ALA B CA 1
ATOM 3110 C C . ALA B 1 112 ? -8.344 -16.609 1.448 1 98.19 112 ALA B C 1
ATOM 3112 O O . ALA B 1 112 ? -9.43 -16.266 1.916 1 98.19 112 ALA B O 1
ATOM 3113 N N . ALA B 1 113 ? -8.078 -17.75 0.949 1 98.12 113 ALA B N 1
ATOM 3114 C CA . ALA B 1 113 ? -9.125 -18.781 0.918 1 98.12 113 ALA B CA 1
ATOM 3115 C C . ALA B 1 113 ? -9.492 -19.234 2.328 1 98.12 113 ALA B C 1
ATOM 3117 O O . ALA B 1 113 ? -10.664 -19.469 2.623 1 98.12 113 ALA B O 1
ATOM 3118 N N . LYS B 1 114 ? -8.539 -19.344 3.156 1 97.5 114 LYS B N 1
ATOM 3119 C CA . LYS B 1 114 ? -8.758 -19.766 4.539 1 97.5 114 LYS B CA 1
ATOM 3120 C C . LYS B 1 114 ? -9.625 -18.75 5.285 1 97.5 114 LYS B C 1
ATOM 3122 O O . LYS B 1 114 ? -10.414 -19.125 6.152 1 97.5 114 LYS B O 1
ATOM 3127 N N . ARG B 1 115 ? -9.484 -17.531 4.914 1 97.31 115 ARG B N 1
ATOM 3128 C CA . ARG B 1 115 ? -10.156 -16.453 5.641 1 97.31 115 ARG B CA 1
ATOM 3129 C C . ARG B 1 115 ? -11.445 -16.031 4.934 1 97.31 115 ARG B C 1
ATOM 3131 O O . ARG B 1 115 ? -11.945 -14.93 5.145 1 97.31 115 ARG B O 1
ATOM 3138 N N . LYS B 1 116 ? -11.938 -16.859 4.129 1 95.19 116 LYS B N 1
ATOM 3139 C CA . LYS B 1 116 ? -13.117 -16.562 3.32 1 95.19 116 LYS B CA 1
ATOM 3140 C C . LYS B 1 116 ? -14.289 -16.109 4.191 1 95.19 116 LYS B C 1
ATOM 3142 O O . LYS B 1 116 ? -15.031 -15.203 3.828 1 95.19 116 LYS B O 1
ATOM 3147 N N . GLU B 1 117 ? -14.5 -16.734 5.312 1 96.44 117 GLU B N 1
ATOM 3148 C CA . GLU B 1 117 ? -15.625 -16.406 6.188 1 96.44 117 GLU B CA 1
ATOM 3149 C C . GLU B 1 117 ? -15.453 -15.016 6.789 1 96.44 117 GLU B C 1
ATOM 3151 O O . GLU B 1 117 ? -16.438 -14.297 6.992 1 96.44 117 GLU B O 1
ATOM 3156 N N . GLU B 1 118 ? -14.219 -14.695 7.113 1 97.69 118 GLU B N 1
ATOM 3157 C CA . GLU B 1 118 ? -13.953 -13.359 7.641 1 97.69 118 GLU B CA 1
ATOM 3158 C C . GLU B 1 118 ? -14.312 -12.281 6.625 1 97.69 118 GLU B C 1
ATOM 3160 O O . GLU B 1 118 ? -14.867 -11.242 6.984 1 97.69 118 GLU B O 1
ATOM 3165 N N . PHE B 1 119 ? -14 -12.531 5.426 1 98.5 119 PHE B N 1
ATOM 3166 C CA . PHE B 1 119 ? -14.336 -11.586 4.367 1 98.5 119 PHE B CA 1
ATOM 3167 C C . PHE B 1 119 ? -15.836 -11.555 4.129 1 98.5 119 PHE B C 1
ATOM 3169 O O . PHE B 1 119 ? -16.422 -10.477 3.967 1 98.5 119 PHE B O 1
ATOM 3176 N N . ALA B 1 120 ? -16.438 -12.695 4.141 1 97.88 120 ALA B N 1
ATOM 3177 C CA . ALA B 1 120 ? -17.875 -12.797 3.914 1 97.88 120 ALA B CA 1
ATOM 3178 C C . ALA B 1 120 ? -18.656 -12.047 4.992 1 97.88 120 ALA B C 1
ATOM 3180 O O . ALA B 1 120 ? -19.641 -11.367 4.695 1 97.88 120 ALA B O 1
ATOM 3181 N N . LYS B 1 121 ? -18.234 -12.18 6.195 1 98.12 121 LYS B N 1
ATOM 3182 C CA . LYS B 1 121 ? -18.875 -11.484 7.309 1 98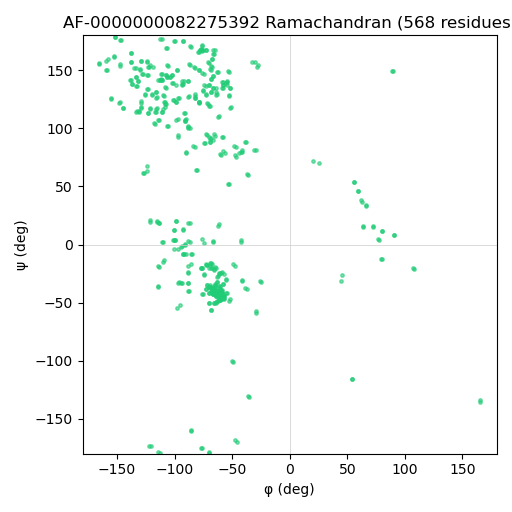.12 121 LYS B CA 1
ATOM 3183 C C . LYS B 1 121 ? -18.844 -9.977 7.105 1 98.12 121 LYS B C 1
ATOM 3185 O O . LYS B 1 121 ? -19.719 -9.258 7.605 1 98.12 121 LYS B O 1
ATOM 3190 N N . ARG B 1 122 ? -17.938 -9.531 6.344 1 98.38 122 ARG B N 1
ATOM 3191 C CA . ARG B 1 122 ? -17.766 -8.102 6.09 1 98.38 122 ARG B CA 1
ATOM 3192 C C . ARG B 1 122 ? -18.359 -7.707 4.742 1 98.38 122 ARG B C 1
ATOM 3194 O O . ARG B 1 122 ? -18.156 -6.582 4.281 1 98.38 122 ARG B O 1
ATOM 3201 N N . ASN B 1 123 ? -18.953 -8.641 4.113 1 98.56 123 ASN B N 1
ATOM 3202 C CA . ASN B 1 123 ? -19.516 -8.438 2.777 1 98.56 123 ASN B CA 1
ATOM 3203 C C . ASN B 1 123 ? -18.438 -8.016 1.781 1 98.56 123 ASN B C 1
ATOM 3205 O O . ASN B 1 123 ? -18.609 -7.051 1.039 1 98.56 123 ASN B O 1
ATOM 3209 N N . VAL B 1 124 ? -17.359 -8.719 1.853 1 98.81 124 VAL B N 1
ATOM 3210 C CA . VAL B 1 124 ? -16.219 -8.492 0.957 1 98.81 124 VAL B CA 1
ATOM 3211 C C . VAL B 1 124 ? -16 -9.719 0.08 1 98.81 124 VAL B C 1
ATOM 3213 O O . VAL B 1 124 ? -15.93 -10.844 0.583 1 98.81 124 VAL B O 1
ATOM 3216 N N . LYS B 1 125 ? -15.867 -9.523 -1.192 1 98.81 125 LYS B N 1
ATOM 3217 C CA . LYS B 1 125 ? -15.547 -10.602 -2.125 1 98.81 125 LYS B CA 1
ATOM 3218 C C . LYS B 1 125 ? -14.102 -10.492 -2.607 1 98.81 125 LYS B C 1
ATOM 3220 O O . LYS B 1 125 ? -13.594 -9.391 -2.82 1 98.81 125 LYS B O 1
ATOM 3225 N N . LEU B 1 126 ? -13.508 -11.648 -2.789 1 98.75 126 LEU B N 1
ATOM 3226 C CA . LEU B 1 126 ? -12.117 -11.727 -3.211 1 98.75 126 LEU B CA 1
ATOM 3227 C C . LEU B 1 126 ? -12.016 -12.062 -4.695 1 98.75 126 LEU B C 1
ATOM 3229 O O . LEU B 1 126 ? -12.852 -12.789 -5.23 1 98.75 126 LEU B O 1
ATOM 3233 N N . CYS B 1 127 ? -11 -11.508 -5.348 1 98.75 127 CYS B N 1
ATOM 3234 C CA . CYS B 1 127 ? -10.68 -11.844 -6.73 1 98.75 127 CYS B CA 1
ATOM 3235 C C . CYS B 1 127 ? -9.172 -11.82 -6.965 1 98.75 127 CYS B C 1
ATOM 3237 O O . CYS B 1 127 ? -8.531 -10.781 -6.793 1 98.75 127 CYS B O 1
ATOM 3239 N N . GLY B 1 128 ? -8.656 -12.961 -7.316 1 98.44 128 GLY B N 1
ATOM 3240 C CA . GLY B 1 128 ? -7.27 -13 -7.742 1 98.44 128 GLY B CA 1
ATOM 3241 C C . GLY B 1 128 ? -7.074 -12.555 -9.18 1 98.44 128 GLY B C 1
ATOM 3242 O O . GLY B 1 128 ? -8.039 -12.414 -9.93 1 98.44 128 GLY B O 1
ATOM 3243 N N . PHE B 1 129 ? -5.812 -12.281 -9.547 1 98.06 129 PHE B N 1
ATOM 3244 C CA . PHE B 1 129 ? -5.484 -11.766 -10.867 1 98.06 129 PHE B CA 1
ATOM 3245 C C . PHE B 1 129 ? -4.047 -12.109 -11.242 1 98.06 129 PHE B C 1
ATOM 3247 O O . PHE B 1 129 ? -3.123 -11.875 -10.461 1 98.06 129 PHE B O 1
ATOM 3254 N N . SER B 1 130 ? -3.842 -12.734 -12.352 1 96.56 130 SER B N 1
ATOM 3255 C CA . SER B 1 130 ? -2.504 -12.891 -12.914 1 96.56 130 SER B CA 1
ATOM 3256 C C . SER B 1 130 ? -2.547 -13.008 -14.43 1 96.56 130 SER B C 1
ATOM 3258 O O . SER B 1 130 ? -3.625 -12.992 -15.031 1 96.56 130 SER B O 1
ATOM 3260 N N . CYS B 1 131 ? -1.382 -13.117 -14.992 1 93.44 131 CYS B N 1
ATOM 3261 C CA . CYS B 1 131 ? -1.282 -13.18 -16.453 1 93.44 131 CYS B CA 1
ATOM 3262 C C . CYS B 1 131 ? -1.292 -14.617 -16.938 1 93.44 131 CYS B C 1
ATOM 3264 O O . CYS B 1 131 ? -0.977 -14.891 -18.094 1 93.44 131 CYS B O 1
ATOM 3266 N N . ASN B 1 132 ? -1.633 -15.555 -16.078 1 95.19 132 ASN B N 1
ATOM 3267 C CA . ASN B 1 132 ? -1.777 -16.953 -16.453 1 95.19 132 ASN B CA 1
ATOM 3268 C C . ASN B 1 132 ? -3.17 -17.25 -17 1 95.19 132 ASN B C 1
ATOM 3270 O O . ASN B 1 132 ? -4.047 -16.375 -16.969 1 95.19 132 ASN B O 1
ATOM 3274 N N . ASN B 1 133 ? -3.32 -18.453 -17.562 1 95.06 133 ASN B N 1
ATOM 3275 C CA . ASN B 1 133 ? -4.613 -18.844 -18.109 1 95.06 133 ASN B CA 1
ATOM 3276 C C . ASN B 1 133 ? -5.387 -19.734 -17.141 1 95.06 133 ASN B C 1
ATOM 3278 O O . ASN B 1 133 ? -4.879 -20.094 -16.062 1 95.06 133 ASN B O 1
ATOM 3282 N N . GLY B 1 134 ? -6.617 -20.062 -17.5 1 97.19 134 GLY B N 1
ATOM 3283 C CA . GLY B 1 134 ? -7.527 -20.797 -16.625 1 97.19 134 GLY B CA 1
ATOM 3284 C C . GLY B 1 134 ? -7.02 -22.172 -16.266 1 97.19 134 GLY B C 1
ATOM 3285 O O . GLY B 1 134 ? -7.148 -22.609 -15.117 1 97.19 134 GLY B O 1
ATOM 3286 N N . ASP B 1 135 ? -6.449 -22.875 -17.188 1 97.12 135 ASP B N 1
ATOM 3287 C CA . ASP B 1 135 ? -5.93 -24.219 -16.938 1 97.12 135 ASP B CA 1
ATOM 3288 C C . ASP B 1 135 ? -4.793 -24.188 -15.922 1 97.12 135 ASP B C 1
ATOM 3290 O O . ASP B 1 135 ? -4.715 -25.047 -15.039 1 97.12 135 ASP B O 1
ATOM 3294 N N . SER B 1 136 ? -3.984 -23.234 -16.094 1 96.69 136 SER B N 1
ATOM 3295 C CA . SER B 1 136 ? -2.904 -23.062 -15.133 1 96.69 136 SER B CA 1
ATOM 3296 C C . SER B 1 136 ? -3.451 -22.797 -13.734 1 96.69 136 SER B C 1
ATOM 3298 O O . SER B 1 136 ? -2.982 -23.406 -12.758 1 96.69 136 SER B O 1
ATOM 3300 N N . HIS B 1 137 ? -4.422 -21.953 -13.633 1 98.12 137 HIS B N 1
ATOM 3301 C CA . HIS B 1 137 ? -5.035 -21.656 -12.344 1 98.12 137 HIS B CA 1
ATOM 3302 C C . HIS B 1 137 ? -5.602 -22.906 -11.703 1 98.12 137 HIS B C 1
ATOM 3304 O O . HIS B 1 137 ? -5.371 -23.172 -10.523 1 98.12 137 HIS B O 1
ATOM 3310 N N . LYS B 1 138 ? -6.289 -23.672 -12.469 1 97.75 138 LYS B N 1
ATOM 3311 C CA . LYS B 1 138 ? -6.938 -24.859 -11.945 1 97.75 138 LYS B CA 1
ATOM 3312 C C . LYS B 1 138 ? -5.91 -25.844 -11.375 1 97.75 138 LYS B C 1
ATOM 3314 O O . LYS B 1 138 ? -6.102 -26.391 -10.297 1 97.75 138 LYS B O 1
ATOM 3319 N N . GLY B 1 139 ? -4.895 -26.062 -12.18 1 97.75 139 GLY B N 1
ATOM 3320 C CA . GLY B 1 139 ? -3.83 -26.938 -11.695 1 97.75 139 GLY B CA 1
ATOM 3321 C C . GLY B 1 139 ? -3.166 -26.422 -10.43 1 97.75 139 GLY B C 1
ATOM 3322 O O . GLY B 1 139 ? -2.932 -27.172 -9.492 1 97.75 139 GLY B O 1
ATOM 3323 N N . TRP B 1 140 ? -2.9 -25.156 -10.375 1 98.31 140 TRP B N 1
ATOM 3324 C CA . TRP B 1 140 ? -2.201 -24.531 -9.258 1 98.31 140 TRP B CA 1
ATOM 3325 C C . TRP B 1 140 ? -3.068 -24.547 -8 1 98.31 140 TRP B C 1
ATOM 3327 O O . TRP B 1 140 ? -2.557 -24.672 -6.891 1 98.31 140 TRP B O 1
ATOM 3337 N N . ILE B 1 141 ? -4.359 -24.375 -8.141 1 98.56 141 ILE B N 1
ATOM 3338 C CA . ILE B 1 141 ? -5.301 -24.359 -7.027 1 98.56 141 ILE B CA 1
ATOM 3339 C C . ILE B 1 141 ? -5.203 -25.688 -6.266 1 98.56 141 ILE B C 1
ATOM 3341 O O . ILE B 1 141 ? -5.324 -25.703 -5.035 1 98.56 141 ILE B O 1
ATOM 3345 N N . GLU B 1 142 ? -4.938 -26.75 -6.992 1 98.19 142 GLU B N 1
ATOM 3346 C CA . GLU B 1 142 ? -4.766 -28.031 -6.309 1 98.19 142 GLU B CA 1
ATOM 3347 C C . GLU B 1 142 ? -3.549 -28.016 -5.391 1 98.19 142 GLU B C 1
ATOM 3349 O O . GLU B 1 142 ? -3.576 -28.578 -4.301 1 98.19 142 GLU B O 1
ATOM 3354 N N . ASP B 1 143 ? -2.471 -27.391 -5.824 1 98.56 143 ASP B N 1
ATOM 3355 C CA . ASP B 1 143 ? -1.312 -27.203 -4.957 1 98.56 143 ASP B CA 1
ATOM 3356 C C . ASP B 1 143 ? -1.67 -26.359 -3.736 1 98.56 143 ASP B C 1
ATOM 3358 O O . ASP B 1 143 ? -1.273 -26.672 -2.615 1 98.56 143 ASP B O 1
ATOM 3362 N N . ILE B 1 144 ? -2.408 -25.281 -3.945 1 98.56 144 ILE B N 1
ATOM 3363 C CA . ILE B 1 144 ? -2.787 -24.359 -2.879 1 98.56 144 ILE B CA 1
ATOM 3364 C C . ILE B 1 144 ? -3.613 -25.109 -1.829 1 98.56 144 ILE B C 1
ATOM 3366 O O . ILE B 1 144 ? -3.344 -25 -0.63 1 98.56 144 ILE B O 1
ATOM 3370 N N . LYS B 1 145 ? -4.582 -25.844 -2.334 1 98.38 145 LYS B N 1
ATOM 3371 C CA . LYS B 1 145 ? -5.43 -26.594 -1.416 1 98.38 145 LYS B CA 1
ATOM 3372 C C . LYS B 1 145 ? -4.609 -27.578 -0.586 1 98.38 145 LYS B C 1
ATOM 3374 O O . LYS B 1 145 ? -4.828 -27.703 0.619 1 98.38 145 LYS B O 1
ATOM 3379 N N . HIS B 1 146 ? -3.74 -28.188 -1.225 1 98.06 146 HIS B N 1
ATOM 3380 C CA . HIS B 1 146 ? -2.904 -29.188 -0.555 1 98.06 146 HIS B CA 1
ATOM 3381 C C . HIS B 1 146 ? -2.008 -28.531 0.49 1 98.06 146 HIS B C 1
ATOM 3383 O O . HIS B 1 146 ? -1.966 -28.969 1.642 1 98.06 146 HIS B O 1
ATOM 3389 N N . VAL B 1 147 ? -1.3 -27.5 0.152 1 97.5 147 VAL B N 1
ATOM 3390 C CA . VAL B 1 147 ? -0.312 -26.844 0.998 1 97.5 147 VAL B CA 1
ATOM 3391 C C . VAL B 1 147 ? -1.008 -26.172 2.189 1 97.5 147 VAL B C 1
ATOM 3393 O O . VAL B 1 147 ? -0.503 -26.219 3.312 1 97.5 147 VAL B O 1
ATOM 3396 N N . CYS B 1 148 ? -2.141 -25.609 1.909 1 97.5 148 CYS B N 1
ATOM 3397 C CA . CYS B 1 148 ? -2.812 -24.812 2.932 1 97.5 148 CYS B CA 1
ATOM 3398 C C . CYS B 1 148 ? -3.918 -25.625 3.607 1 97.5 148 CYS B C 1
ATOM 3400 O O . CYS B 1 148 ? -4.695 -25.078 4.391 1 97.5 148 CYS B O 1
ATOM 3402 N N . LYS B 1 149 ? -4.047 -26.906 3.246 1 97.06 149 LYS B N 1
ATOM 3403 C CA . LYS B 1 149 ? -5.008 -27.828 3.848 1 97.06 149 LYS B CA 1
ATOM 3404 C C . LYS B 1 149 ? -6.43 -27.281 3.742 1 97.06 149 LYS B C 1
ATOM 3406 O O . LYS B 1 149 ? -7.133 -27.172 4.75 1 97.06 149 LYS B O 1
ATOM 3411 N N . LEU B 1 150 ? -6.754 -26.984 2.541 1 97.62 150 LEU B N 1
ATOM 3412 C CA . LEU B 1 150 ? -8.078 -26.453 2.242 1 97.62 150 LEU B CA 1
ATOM 3413 C C . LEU B 1 150 ? -8.93 -27.484 1.527 1 97.62 150 LEU B C 1
ATOM 3415 O O . LEU B 1 150 ? -8.43 -28.234 0.682 1 97.62 150 LEU B O 1
ATOM 3419 N N . ASP B 1 151 ? -10.156 -27.406 1.831 1 95.38 151 ASP B N 1
ATOM 3420 C CA . ASP B 1 151 ? -11.102 -28.297 1.146 1 95.38 151 ASP B CA 1
ATOM 3421 C C . ASP B 1 151 ? -11.617 -27.656 -0.142 1 95.38 151 ASP B C 1
ATOM 3423 O O . ASP B 1 151 ? -11.922 -28.359 -1.107 1 95.38 151 ASP B O 1
ATOM 3427 N N . THR B 1 152 ? -11.719 -26.359 -0.073 1 95.62 152 THR B N 1
ATOM 3428 C CA . THR B 1 152 ? -12.281 -25.641 -1.211 1 95.62 152 THR B CA 1
ATOM 3429 C C . THR B 1 152 ? -11.484 -24.375 -1.497 1 95.62 152 THR B C 1
ATOM 3431 O O . THR B 1 152 ? -10.68 -23.938 -0.669 1 95.62 152 THR B O 1
ATOM 3434 N N . PHE B 1 153 ? -11.578 -23.938 -2.652 1 97.25 153 PHE B N 1
ATOM 3435 C CA . PHE B 1 153 ? -11.102 -22.656 -3.145 1 97.25 153 PHE B CA 1
ATOM 3436 C C . PHE B 1 153 ? -12.242 -21.859 -3.768 1 97.25 153 PHE B C 1
ATOM 3438 O O . PHE B 1 153 ? -12.68 -22.156 -4.879 1 97.25 153 PHE B O 1
ATOM 3445 N N . ASP B 1 154 ? -12.648 -20.719 -3.164 1 94.75 154 ASP B N 1
ATOM 3446 C CA . ASP B 1 154 ? -14.008 -20.234 -3.404 1 94.75 154 ASP B CA 1
ATOM 3447 C C . ASP B 1 154 ? -13.992 -18.828 -3.998 1 94.75 154 ASP B C 1
ATOM 3449 O O . ASP B 1 154 ? -14.953 -18.062 -3.83 1 94.75 154 ASP B O 1
ATOM 3453 N N . TYR B 1 155 ? -12.977 -18.375 -4.551 1 98.31 155 TYR B N 1
ATOM 3454 C CA . TYR B 1 155 ? -12.992 -17.078 -5.227 1 98.31 155 TYR B CA 1
ATOM 3455 C C . TYR B 1 155 ? -12.32 -17.172 -6.594 1 98.31 155 TYR B C 1
ATOM 3457 O O . TYR B 1 155 ? -11.484 -18.047 -6.82 1 98.31 155 TYR B O 1
ATOM 3465 N N . PRO B 1 156 ? -12.727 -16.328 -7.531 1 98.69 156 PRO B N 1
ATOM 3466 C CA . PRO B 1 156 ? -12.172 -16.391 -8.883 1 98.69 156 PRO B CA 1
ATOM 3467 C C . PRO B 1 156 ? -10.766 -15.797 -8.969 1 98.69 156 PRO B C 1
ATOM 3469 O O . PRO B 1 156 ? -10.43 -14.875 -8.227 1 98.69 156 PRO B O 1
ATOM 3472 N N . ILE B 1 157 ? -10.031 -16.406 -9.859 1 98.75 157 ILE B N 1
ATOM 3473 C CA . ILE B 1 157 ? -8.781 -15.812 -10.305 1 98.75 157 ILE B CA 1
ATOM 3474 C C . ILE B 1 157 ? -8.914 -15.359 -11.758 1 98.75 157 ILE B C 1
ATOM 3476 O O . ILE B 1 157 ? -9.078 -16.188 -12.664 1 98.75 157 ILE B O 1
ATOM 3480 N N . PHE B 1 158 ? -8.844 -14.055 -11.977 1 98.69 158 PHE B N 1
ATOM 3481 C CA . PHE B 1 158 ? -8.977 -13.492 -13.32 1 98.69 158 PHE B CA 1
ATOM 3482 C C . PHE B 1 158 ? -7.762 -13.828 -14.172 1 98.69 158 PHE B C 1
ATOM 3484 O O . PHE B 1 158 ? -6.621 -13.742 -13.703 1 98.69 158 PHE B O 1
ATOM 3491 N N . CYS B 1 159 ? -7.98 -14.195 -15.398 1 97.94 159 CYS B N 1
ATOM 3492 C CA . CYS B 1 159 ? -6.941 -14.539 -16.359 1 97.94 159 CYS B CA 1
ATOM 3493 C C . CYS B 1 159 ? -6.637 -13.367 -17.281 1 97.94 159 CYS B C 1
ATOM 3495 O O . CYS B 1 159 ? -7.516 -12.898 -18.016 1 97.94 159 CYS B O 1
ATOM 3497 N N . ASP B 1 160 ? -5.379 -12.953 -17.297 1 95.06 160 ASP B N 1
ATOM 3498 C CA . ASP B 1 160 ? -4.953 -11.891 -18.188 1 95.06 160 ASP B CA 1
ATOM 3499 C C . ASP B 1 160 ? -3.752 -12.328 -19.031 1 95.06 160 ASP B C 1
ATOM 3501 O O . ASP B 1 160 ? -2.721 -11.648 -19.047 1 95.06 160 ASP B O 1
ATOM 3505 N N . PRO B 1 161 ? -3.891 -13.336 -19.828 1 91.38 161 PRO B N 1
ATOM 3506 C CA . PRO B 1 161 ? -2.738 -13.898 -20.547 1 91.38 161 PRO B CA 1
ATOM 3507 C C . PRO B 1 161 ? -2.105 -12.906 -21.516 1 91.38 161 PRO B C 1
ATOM 3509 O O . PRO B 1 161 ? -0.908 -13 -21.797 1 91.38 161 PRO B O 1
ATOM 3512 N N . ASN B 1 162 ? -2.846 -11.961 -22.047 1 85.5 162 ASN B N 1
ATOM 3513 C CA . ASN B 1 162 ? -2.326 -11 -23 1 85.5 162 ASN B CA 1
ATOM 3514 C C . ASN B 1 162 ? -1.781 -9.75 -22.312 1 85.5 162 ASN B C 1
ATOM 3516 O O . ASN B 1 162 ? -1.208 -8.875 -22.953 1 85.5 162 ASN B O 1
ATOM 3520 N N . ARG B 1 163 ? -1.984 -9.602 -21 1 86.44 163 ARG B N 1
ATOM 3521 C CA . ARG B 1 163 ? -1.422 -8.562 -20.141 1 86.44 163 ARG B CA 1
ATOM 3522 C C . ARG B 1 163 ? -2.076 -7.215 -20.422 1 86.44 163 ARG B C 1
ATOM 3524 O O . ARG B 1 163 ? -1.537 -6.168 -20.047 1 86.44 163 ARG B O 1
ATOM 3531 N N . ASP B 1 164 ? -3.195 -7.246 -21.094 1 82.12 164 ASP B N 1
ATOM 3532 C CA . ASP B 1 164 ? -3.879 -6.004 -21.438 1 82.12 164 ASP B CA 1
ATOM 3533 C C . ASP B 1 164 ? -4.328 -5.258 -20.188 1 82.12 164 ASP B C 1
ATOM 3535 O O . ASP B 1 164 ? -4.098 -4.055 -20.047 1 82.12 164 ASP B O 1
ATOM 3539 N N . LYS B 1 165 ? -4.969 -6.016 -19.297 1 88.88 165 LYS B N 1
ATOM 3540 C CA . LYS B 1 165 ? -5.477 -5.395 -18.078 1 88.88 165 LYS B CA 1
ATOM 3541 C C . LYS B 1 165 ? -4.336 -4.996 -17.141 1 88.88 165 LYS B C 1
ATOM 3543 O O . LYS B 1 165 ? -4.414 -3.979 -16.453 1 88.88 165 LYS B O 1
ATOM 3548 N N . ALA B 1 166 ? -3.295 -5.824 -17.094 1 87.25 166 ALA B N 1
ATOM 3549 C CA . ALA B 1 166 ? -2.123 -5.488 -16.297 1 87.25 166 ALA B CA 1
ATOM 3550 C C . ALA B 1 166 ? -1.501 -4.172 -16.75 1 87.25 166 ALA B C 1
ATOM 3552 O O . ALA B 1 166 ? -1.089 -3.352 -15.93 1 87.25 166 ALA B O 1
ATOM 3553 N N . VAL B 1 167 ? -1.441 -3.99 -18.016 1 79.19 167 VAL B N 1
ATOM 3554 C CA . VAL B 1 167 ? -0.903 -2.764 -18.594 1 79.19 167 VAL B CA 1
ATOM 3555 C C . VAL B 1 167 ? -1.811 -1.586 -18.25 1 79.19 167 VAL B C 1
ATOM 3557 O O . VAL B 1 167 ? -1.331 -0.518 -17.859 1 79.19 167 VAL B O 1
ATOM 3560 N N . GLU B 1 168 ? -3.066 -1.818 -18.344 1 79.62 168 GLU B N 1
ATOM 3561 C CA . GLU B 1 168 ? -4.047 -0.785 -18.031 1 79.62 168 GLU B CA 1
ATOM 3562 C C . GLU B 1 168 ? -3.934 -0.347 -16.562 1 79.62 168 GLU B C 1
ATOM 3564 O O . GLU B 1 168 ? -4.102 0.833 -16.25 1 79.62 168 GLU B O 1
ATOM 3569 N N . LEU B 1 169 ? -3.627 -1.313 -15.734 1 85.69 169 LEU B N 1
ATOM 3570 C CA . LEU B 1 169 ? -3.547 -1.05 -14.297 1 85.69 169 LEU B CA 1
ATOM 3571 C C . LEU B 1 169 ? -2.17 -0.519 -13.922 1 85.69 169 LEU B C 1
ATOM 3573 O O . LEU B 1 169 ? -1.964 -0.06 -12.797 1 85.69 169 LEU B O 1
ATOM 3577 N N . GLY B 1 170 ? -1.247 -0.538 -14.852 1 78.31 170 GLY B N 1
ATOM 3578 C CA . GLY B 1 170 ? 0.102 -0.075 -14.57 1 78.31 170 GLY B CA 1
ATOM 3579 C C . GLY B 1 170 ? 0.839 -0.952 -13.57 1 78.31 170 GLY B C 1
ATOM 3580 O O . GLY B 1 170 ? 1.611 -0.453 -12.75 1 78.31 170 GLY B O 1
ATOM 3581 N N . ILE B 1 171 ? 0.574 -2.258 -13.594 1 83.94 171 ILE B N 1
ATOM 3582 C CA . ILE B 1 171 ? 1.116 -3.115 -12.547 1 83.94 171 ILE B CA 1
ATOM 3583 C C . ILE B 1 171 ? 2.109 -4.105 -13.156 1 83.94 171 ILE B C 1
ATOM 3585 O O . ILE B 1 171 ? 2.373 -5.16 -12.57 1 83.94 171 ILE B O 1
ATOM 3589 N N . ILE B 1 172 ? 2.598 -3.809 -14.289 1 79.06 172 ILE B N 1
ATOM 3590 C CA . ILE B 1 172 ? 3.598 -4.664 -14.922 1 79.06 172 ILE B CA 1
ATOM 3591 C C . ILE B 1 172 ? 4.98 -4.34 -14.359 1 79.06 172 ILE B C 1
ATOM 3593 O O . ILE B 1 172 ? 5.336 -3.17 -14.203 1 79.06 172 ILE B O 1
ATOM 3597 N N . ASP B 1 173 ? 5.648 -5.316 -13.953 1 75.56 173 ASP B N 1
ATOM 3598 C CA . ASP B 1 173 ? 7.035 -5.219 -13.516 1 75.56 173 ASP B CA 1
ATOM 3599 C C . ASP B 1 173 ? 7.992 -5.641 -14.625 1 75.56 173 ASP B C 1
ATOM 3601 O O . ASP B 1 173 ? 8.188 -6.832 -14.867 1 75.56 173 ASP B O 1
ATOM 3605 N N . ALA B 1 174 ? 8.648 -4.723 -15.203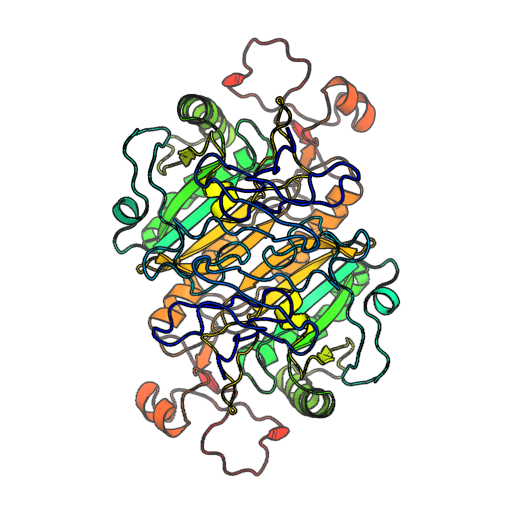 1 67.19 174 ALA B N 1
ATOM 3606 C CA . ALA B 1 174 ? 9.516 -5.004 -16.344 1 67.19 174 ALA B CA 1
ATOM 3607 C C . ALA B 1 174 ? 10.75 -5.789 -15.914 1 67.19 174 ALA B C 1
ATOM 3609 O O . ALA B 1 174 ? 11.375 -6.477 -16.734 1 67.19 174 ALA B O 1
ATOM 3610 N N . SER B 1 175 ? 11.031 -5.711 -14.617 1 69.5 175 SER B N 1
ATOM 3611 C CA . SER B 1 175 ? 12.258 -6.344 -14.125 1 69.5 175 SER B CA 1
ATOM 3612 C C . SER B 1 175 ? 12.023 -7.816 -13.805 1 69.5 175 SER B C 1
ATOM 3614 O O . SER B 1 175 ? 12.977 -8.578 -13.625 1 69.5 175 SER B O 1
ATOM 3616 N N . ASN B 1 176 ? 10.828 -8.164 -13.688 1 74.56 176 ASN B N 1
ATOM 3617 C CA . ASN B 1 176 ? 10.445 -9.539 -13.406 1 74.56 176 ASN B CA 1
ATOM 3618 C C . ASN B 1 176 ? 9.766 -10.195 -14.609 1 74.56 176 ASN B C 1
ATOM 3620 O O . ASN B 1 176 ? 8.703 -9.75 -15.047 1 74.56 176 ASN B O 1
ATOM 3624 N N . LYS B 1 177 ? 10.453 -11.289 -15.141 1 73.69 177 LYS B N 1
ATOM 3625 C CA . LYS B 1 177 ? 9.969 -11.891 -16.375 1 73.69 177 LYS B CA 1
ATOM 3626 C C . LYS B 1 177 ? 9.672 -13.375 -16.188 1 73.69 177 LYS B C 1
ATOM 3628 O O . LYS B 1 177 ? 10.289 -14.039 -15.359 1 73.69 177 LYS B O 1
ATOM 3633 N N . ASP B 1 178 ? 8.742 -13.781 -16.844 1 69.25 178 ASP B N 1
ATOM 3634 C CA . ASP B 1 178 ? 8.43 -15.203 -16.828 1 69.25 178 ASP B CA 1
ATOM 3635 C C . ASP B 1 178 ? 9.414 -15.992 -17.688 1 69.25 178 ASP B C 1
ATOM 3637 O O . ASP B 1 178 ? 10.43 -15.453 -18.141 1 69.25 178 ASP B O 1
ATOM 3641 N N . ALA B 1 179 ? 9.094 -17.312 -17.781 1 67.69 179 ALA B N 1
ATOM 3642 C CA . ALA B 1 179 ? 9.984 -18.219 -18.484 1 67.69 179 ALA B CA 1
ATOM 3643 C C . ALA B 1 179 ? 10.125 -17.812 -19.953 1 67.69 179 ALA B C 1
ATOM 3645 O O . ALA B 1 179 ? 11.141 -18.094 -20.594 1 67.69 179 ALA B O 1
ATOM 3646 N N . GLN B 1 180 ? 9.172 -17.141 -20.469 1 68.19 180 GLN B N 1
ATOM 3647 C CA . GLN B 1 180 ? 9.18 -16.734 -21.859 1 68.19 180 GLN B CA 1
ATOM 3648 C C . GLN B 1 180 ? 9.75 -15.328 -22.016 1 68.19 180 GLN B C 1
ATOM 3650 O O . GLN B 1 180 ? 9.773 -14.781 -23.125 1 68.19 180 GLN B O 1
ATOM 3655 N N . GLY B 1 181 ? 10.086 -14.734 -20.938 1 73.81 181 GLY B N 1
ATOM 3656 C CA . GLY B 1 181 ? 10.688 -13.406 -20.984 1 73.81 181 GLY B CA 1
ATOM 3657 C C . GLY B 1 181 ? 9.672 -12.289 -20.906 1 73.81 181 GLY B C 1
ATOM 3658 O O . GLY B 1 181 ? 10.016 -11.117 -21.094 1 73.81 181 GLY B O 1
ATOM 3659 N N . LEU B 1 182 ? 8.484 -12.68 -20.656 1 72.44 182 LEU B N 1
ATOM 3660 C CA . LEU B 1 182 ? 7.438 -11.664 -20.562 1 72.44 182 LEU B CA 1
ATOM 3661 C C . LEU B 1 182 ? 7.336 -11.125 -19.141 1 72.44 182 LEU B C 1
ATOM 3663 O O . LEU B 1 182 ? 7.457 -11.883 -18.172 1 72.44 182 LEU B O 1
ATOM 3667 N N . PRO B 1 183 ? 7.125 -9.812 -19.078 1 78.06 183 PRO B N 1
ATOM 3668 C CA . PRO B 1 183 ? 7.043 -9.211 -17.75 1 78.06 183 PRO B CA 1
ATOM 3669 C C . PRO B 1 183 ? 5.871 -9.75 -16.922 1 78.06 183 PRO B C 1
ATOM 3671 O O . PRO B 1 183 ? 4.84 -10.125 -17.484 1 78.06 183 PRO B O 1
ATOM 3674 N N . LEU B 1 184 ? 6.059 -9.797 -15.664 1 83.56 184 LEU B N 1
ATOM 3675 C CA . LEU B 1 184 ? 5.039 -10.242 -14.727 1 83.56 184 LEU B CA 1
ATOM 3676 C C . LEU B 1 184 ? 4.469 -9.07 -13.938 1 83.56 184 LEU B C 1
ATOM 3678 O O . LEU B 1 184 ? 4.977 -7.949 -14.031 1 83.56 184 LEU B O 1
ATOM 3682 N N . THR B 1 185 ? 3.391 -9.383 -13.242 1 86.06 185 THR B N 1
ATOM 3683 C CA . THR B 1 185 ? 2.758 -8.328 -12.461 1 86.06 185 THR B CA 1
ATOM 3684 C C . THR B 1 185 ? 3.455 -8.172 -11.109 1 86.06 185 THR B C 1
ATOM 3686 O O . THR B 1 185 ? 4.051 -9.117 -10.594 1 86.06 185 THR B O 1
ATOM 3689 N N . VAL B 1 186 ? 3.371 -6.941 -10.594 1 87.75 186 VAL B N 1
ATOM 3690 C CA . VAL B 1 186 ? 3.711 -6.723 -9.195 1 87.75 186 VAL B CA 1
ATOM 3691 C C . VAL B 1 186 ? 2.615 -7.297 -8.305 1 87.75 186 VAL B C 1
ATOM 3693 O O . VAL B 1 186 ? 1.543 -7.672 -8.781 1 87.75 186 VAL B O 1
ATOM 3696 N N . ARG B 1 187 ? 2.959 -7.371 -7.035 1 93.69 187 ARG B N 1
ATOM 3697 C CA . ARG B 1 187 ? 1.993 -7.867 -6.059 1 93.69 187 ARG B CA 1
ATOM 3698 C C . ARG B 1 187 ? 1.159 -6.727 -5.484 1 93.69 187 ARG B C 1
ATOM 3700 O O . ARG B 1 187 ? 1.333 -6.344 -4.324 1 93.69 187 ARG B O 1
ATOM 3707 N N . SER B 1 188 ? 0.221 -6.316 -6.223 1 95.62 188 SER B N 1
ATOM 3708 C CA . SER B 1 188 ? -0.644 -5.215 -5.816 1 95.62 188 SER B CA 1
ATOM 3709 C C . SER B 1 188 ? -1.949 -5.727 -5.219 1 95.62 188 SER B C 1
ATOM 3711 O O . SER B 1 188 ? -2.432 -6.801 -5.594 1 95.62 188 SER B O 1
ATOM 3713 N N . VAL B 1 189 ? -2.496 -4.965 -4.316 1 97.81 189 VAL B N 1
ATOM 3714 C CA . VAL B 1 189 ? -3.809 -5.18 -3.713 1 97.81 189 VAL B CA 1
ATOM 3715 C C . VAL B 1 189 ? -4.664 -3.926 -3.877 1 97.81 189 VAL B C 1
ATOM 3717 O O . VAL B 1 189 ? -4.211 -2.814 -3.594 1 97.81 189 VAL B O 1
ATOM 3720 N N . TYR B 1 190 ? -5.832 -4.098 -4.367 1 98.25 190 TYR B N 1
ATOM 3721 C CA . TYR B 1 190 ? -6.832 -3.037 -4.441 1 98.25 190 TYR B CA 1
ATOM 3722 C C . TYR B 1 190 ? -8.039 -3.371 -3.578 1 98.25 190 TYR B C 1
ATOM 3724 O O . TYR B 1 190 ? -8.625 -4.453 -3.705 1 98.25 190 TYR B O 1
ATOM 3732 N N . ILE B 1 191 ? -8.375 -2.521 -2.75 1 98.81 191 ILE B N 1
ATOM 3733 C CA . ILE B 1 191 ? -9.641 -2.629 -2.033 1 98.81 191 ILE B CA 1
ATOM 3734 C C . ILE B 1 191 ? -10.672 -1.701 -2.668 1 98.81 191 ILE B C 1
ATOM 3736 O O . ILE B 1 191 ? -10.445 -0.496 -2.785 1 98.81 191 ILE B O 1
ATOM 3740 N N . LEU B 1 192 ? -11.758 -2.289 -3.039 1 98.75 192 LEU B N 1
ATOM 3741 C CA . LEU B 1 192 ? -12.766 -1.572 -3.812 1 98.75 192 LEU B CA 1
ATOM 3742 C C . LEU B 1 192 ? -14.031 -1.346 -2.984 1 98.75 192 LEU B C 1
ATOM 3744 O O . LEU B 1 192 ? -14.484 -2.248 -2.277 1 98.75 192 LEU B O 1
ATOM 3748 N N . LYS B 1 193 ? -14.633 -0.208 -3.127 1 98.38 193 LYS B N 1
ATOM 3749 C CA . LYS B 1 193 ? -15.953 0.088 -2.576 1 98.38 193 LYS B CA 1
ATOM 3750 C C . LYS B 1 193 ? -17.062 -0.538 -3.426 1 98.38 193 LYS B C 1
ATOM 3752 O O . LYS B 1 193 ? -16.797 -1.012 -4.535 1 98.38 193 LYS B O 1
ATOM 3757 N N . PRO B 1 194 ? -18.219 -0.55 -2.916 1 98.5 194 PRO B N 1
ATOM 3758 C CA . PRO B 1 194 ? -19.344 -1.1 -3.688 1 98.5 194 PRO B CA 1
ATOM 3759 C C . PRO B 1 194 ? -19.578 -0.359 -5.004 1 98.5 194 PRO B C 1
ATOM 3761 O O . PRO B 1 194 ? -20.078 -0.945 -5.965 1 98.5 194 PRO B O 1
ATOM 3764 N N . ASP B 1 195 ? -19.172 0.866 -5.094 1 97.81 195 ASP B N 1
ATOM 3765 C CA . ASP B 1 195 ? -19.344 1.624 -6.328 1 97.81 195 ASP B CA 1
ATOM 3766 C C . ASP B 1 195 ? -18.156 1.412 -7.266 1 97.81 195 ASP B C 1
ATOM 3768 O O . ASP B 1 195 ? -18.031 2.096 -8.289 1 97.81 195 ASP B O 1
ATOM 3772 N N . LYS B 1 196 ? -17.203 0.582 -6.902 1 98.19 196 LYS B N 1
ATOM 3773 C CA . LYS B 1 196 ? -16.062 0.104 -7.68 1 98.19 196 LYS B CA 1
ATOM 3774 C C . LYS B 1 196 ? -14.945 1.138 -7.699 1 98.19 196 LYS B C 1
ATOM 3776 O O . LYS B 1 196 ? -13.992 1.012 -8.469 1 98.19 196 LYS B O 1
ATOM 3781 N N . SER B 1 197 ? -15.078 2.113 -6.871 1 96.31 197 SER B N 1
ATOM 3782 C CA . SER B 1 197 ? -13.945 3.018 -6.707 1 96.31 197 SER B CA 1
ATOM 3783 C C . SER B 1 197 ? -12.883 2.41 -5.801 1 96.31 197 SER B C 1
ATOM 3785 O O . SER B 1 197 ? -13.203 1.644 -4.887 1 96.31 197 SER B O 1
ATOM 3787 N N . ILE B 1 198 ? -11.664 2.768 -6.027 1 96.31 198 ILE B N 1
ATOM 3788 C CA . ILE B 1 198 ? -10.539 2.254 -5.246 1 96.31 198 ILE B CA 1
ATOM 3789 C C . ILE B 1 198 ? -10.469 2.982 -3.906 1 96.31 198 ILE B C 1
ATOM 3791 O O . ILE B 1 198 ? -10.359 4.211 -3.865 1 96.31 198 ILE B O 1
ATOM 3795 N N . ALA B 1 199 ? -10.531 2.199 -2.867 1 97.56 199 ALA B N 1
ATOM 3796 C CA . ALA B 1 199 ? -10.484 2.77 -1.522 1 97.56 199 ALA B CA 1
ATOM 3797 C C . ALA B 1 199 ? -9.062 2.775 -0.979 1 97.56 199 ALA B C 1
ATOM 3799 O O . ALA B 1 199 ? -8.688 3.654 -0.196 1 97.56 199 ALA B O 1
ATOM 3800 N N . LEU B 1 200 ? -8.312 1.825 -1.336 1 97.69 200 LEU B N 1
ATOM 3801 C CA . LEU B 1 200 ? -6.957 1.646 -0.827 1 97.69 200 LEU B CA 1
ATOM 3802 C C . LEU B 1 200 ? -6.133 0.769 -1.766 1 97.69 200 LEU B C 1
ATOM 3804 O O . LEU B 1 200 ? -6.668 -0.148 -2.393 1 97.69 200 LEU B O 1
ATOM 3808 N N . MET B 1 201 ? -4.805 1.018 -1.797 1 96.44 201 MET B N 1
ATOM 3809 C CA . MET B 1 201 ? -3.887 0.235 -2.619 1 96.44 201 MET B CA 1
ATOM 3810 C C . MET B 1 201 ? -2.602 -0.072 -1.856 1 96.44 201 MET B C 1
ATOM 3812 O O . MET B 1 201 ? -2.08 0.783 -1.139 1 96.44 201 MET B O 1
ATOM 3816 N N . MET B 1 202 ? -2.092 -1.281 -2.057 1 97.12 202 MET B N 1
ATOM 3817 C CA . MET B 1 202 ? -0.789 -1.699 -1.549 1 97.12 202 MET B CA 1
ATOM 3818 C C . MET B 1 202 ? -0.015 -2.477 -2.609 1 97.12 202 MET B C 1
ATOM 3820 O O . MET B 1 202 ? -0.596 -3.277 -3.346 1 97.12 202 MET B O 1
ATOM 3824 N N . THR B 1 203 ? 1.219 -2.213 -2.715 1 95.81 203 THR B N 1
ATOM 3825 C CA . THR B 1 203 ? 2.062 -2.957 -3.643 1 95.81 203 THR B CA 1
ATOM 3826 C C . THR B 1 203 ? 3.314 -3.477 -2.938 1 95.81 203 THR B C 1
ATOM 3828 O O . THR B 1 203 ? 4.094 -2.693 -2.391 1 95.81 203 THR B O 1
ATOM 3831 N N . TYR B 1 204 ? 3.443 -4.773 -2.898 1 96.19 204 TYR B N 1
ATOM 3832 C CA . TYR B 1 204 ? 4.562 -5.484 -2.291 1 96.19 204 TYR B CA 1
ATOM 3833 C C . TYR B 1 204 ? 5.492 -6.051 -3.357 1 96.19 204 TYR B C 1
ATOM 3835 O O . TYR B 1 204 ? 5.066 -6.309 -4.488 1 96.19 204 TYR B O 1
ATOM 3843 N N . PRO B 1 205 ? 6.75 -6.227 -3.004 1 93.44 205 PRO B N 1
ATOM 3844 C CA . PRO B 1 205 ? 7.625 -6.957 -3.926 1 93.44 205 PRO B CA 1
ATOM 3845 C C . PRO B 1 205 ? 7.379 -8.461 -3.902 1 93.44 205 PRO B C 1
ATOM 3847 O O . PRO B 1 205 ? 6.656 -8.961 -3.037 1 93.44 205 PRO B O 1
ATOM 3850 N N . ALA B 1 206 ? 7.984 -9.156 -4.805 1 89.06 206 ALA B N 1
ATOM 3851 C CA . ALA B 1 206 ? 7.789 -10.594 -4.938 1 89.06 206 ALA B CA 1
ATOM 3852 C C . ALA B 1 206 ? 8.32 -11.336 -3.717 1 89.06 206 ALA B C 1
ATOM 3854 O O . ALA B 1 206 ? 7.852 -12.43 -3.391 1 89.06 206 ALA B O 1
ATOM 3855 N N . SER B 1 207 ? 9.211 -10.719 -3 1 92.69 207 SER B N 1
ATOM 3856 C CA . SER B 1 207 ? 9.938 -11.414 -1.941 1 92.69 207 SER B CA 1
ATOM 3857 C C . SER B 1 207 ? 9.234 -11.258 -0.597 1 92.69 207 SER B C 1
ATOM 3859 O O . SER B 1 207 ? 9.609 -11.898 0.385 1 92.69 207 SER B O 1
ATOM 3861 N N . THR B 1 208 ? 8.234 -10.422 -0.557 1 96.62 208 THR B N 1
ATOM 3862 C CA . THR B 1 208 ? 7.598 -10.109 0.716 1 96.62 208 THR B CA 1
ATOM 3863 C C . THR B 1 208 ? 6.113 -10.461 0.681 1 96.62 208 THR B C 1
ATOM 3865 O O . THR B 1 208 ? 5.352 -9.875 -0.087 1 96.62 208 THR B O 1
ATOM 3868 N N . GLY B 1 209 ? 5.754 -11.375 1.525 1 97.69 209 GLY B N 1
ATOM 3869 C CA . GLY B 1 209 ? 4.355 -11.773 1.592 1 97.69 209 GLY B CA 1
ATOM 3870 C C . GLY B 1 209 ? 3.455 -10.688 2.152 1 97.69 209 GLY B C 1
ATOM 3871 O O . GLY B 1 209 ? 3.842 -9.969 3.074 1 97.69 209 GLY B O 1
ATOM 3872 N N . ARG B 1 210 ? 2.334 -10.578 1.632 1 98.06 210 ARG B N 1
ATOM 3873 C CA . ARG B 1 210 ? 1.329 -9.641 2.123 1 98.06 210 ARG B CA 1
ATOM 3874 C C . ARG B 1 210 ? 0.863 -10.023 3.525 1 98.06 210 ARG B C 1
ATOM 3876 O O . ARG B 1 210 ? 1.136 -11.133 3.994 1 98.06 210 ARG B O 1
ATOM 3883 N N . ASN B 1 211 ? 0.244 -9.086 4.148 1 98.06 211 ASN B N 1
ATOM 3884 C CA . ASN B 1 211 ? -0.324 -9.266 5.48 1 98.06 211 ASN B CA 1
ATOM 3885 C C . ASN B 1 211 ? -1.848 -9.172 5.457 1 98.06 211 ASN B C 1
ATOM 3887 O O . ASN B 1 211 ? -2.408 -8.078 5.41 1 98.06 211 ASN B O 1
ATOM 3891 N N . PHE B 1 212 ? -2.521 -10.281 5.609 1 98.06 212 PHE B N 1
ATOM 3892 C CA . PHE B 1 212 ? -3.977 -10.297 5.5 1 98.06 212 PHE B CA 1
ATOM 3893 C C . PHE B 1 212 ? -4.617 -9.742 6.766 1 98.06 212 PHE B C 1
ATOM 3895 O O . PHE B 1 212 ? -5.781 -9.328 6.75 1 98.06 212 PHE B O 1
ATOM 3902 N N . ASP B 1 213 ? -3.891 -9.719 7.863 1 97.62 213 ASP B N 1
ATOM 3903 C CA . ASP B 1 213 ? -4.391 -9.016 9.039 1 97.62 213 ASP B CA 1
ATOM 3904 C C . ASP B 1 213 ? -4.527 -7.52 8.766 1 97.62 213 ASP B C 1
ATOM 3906 O O . ASP B 1 213 ? -5.496 -6.891 9.203 1 97.62 213 ASP B O 1
ATOM 3910 N N . GLU B 1 214 ? -3.541 -6.996 8.148 1 98 214 GLU B N 1
ATOM 3911 C CA . GLU B 1 214 ? -3.604 -5.578 7.797 1 98 214 GLU B CA 1
ATOM 3912 C C . GLU B 1 214 ? -4.723 -5.309 6.793 1 98 214 GLU B C 1
ATOM 3914 O O . GLU B 1 214 ? -5.41 -4.289 6.883 1 98 214 GLU B O 1
ATOM 3919 N N . ILE B 1 215 ? -4.887 -6.188 5.844 1 98.38 215 ILE B N 1
ATOM 3920 C CA . ILE B 1 215 ? -5.945 -6.035 4.848 1 98.38 215 ILE B CA 1
ATOM 3921 C C . ILE B 1 215 ? -7.305 -6.02 5.539 1 98.38 215 ILE B C 1
ATOM 3923 O O . ILE B 1 215 ? -8.141 -5.156 5.254 1 98.38 215 ILE B O 1
ATOM 3927 N N . ILE B 1 216 ? -7.512 -6.922 6.473 1 98.44 216 ILE B N 1
ATOM 3928 C CA . ILE B 1 216 ? -8.773 -6.984 7.203 1 98.44 216 ILE B CA 1
ATOM 3929 C C . ILE B 1 216 ? -8.93 -5.734 8.07 1 98.44 216 ILE B C 1
ATOM 3931 O O . ILE B 1 216 ? -10.016 -5.152 8.141 1 98.44 216 ILE B O 1
ATOM 3935 N N . ARG B 1 217 ? -7.855 -5.309 8.711 1 98.19 217 ARG B N 1
ATOM 3936 C CA . ARG B 1 217 ? -7.883 -4.113 9.547 1 98.19 217 ARG B CA 1
ATOM 3937 C C . ARG B 1 217 ? -8.336 -2.895 8.75 1 98.19 217 ARG B C 1
ATOM 3939 O O . ARG B 1 217 ? -9.18 -2.125 9.211 1 98.19 217 ARG B O 1
ATOM 3946 N N . VAL B 1 218 ? -7.797 -2.721 7.617 1 98.31 218 VAL B N 1
ATOM 3947 C CA . VAL B 1 218 ? -8.117 -1.532 6.832 1 98.31 218 VAL B CA 1
ATOM 3948 C C . VAL B 1 218 ? -9.531 -1.642 6.281 1 98.31 218 VAL B C 1
ATOM 3950 O O . VAL B 1 218 ? -10.234 -0.634 6.141 1 98.31 218 VAL B O 1
ATOM 3953 N N . ILE B 1 219 ? -9.969 -2.826 5.941 1 98.69 219 ILE B N 1
ATOM 3954 C CA . ILE B 1 219 ? -11.344 -3.006 5.504 1 98.69 219 ILE B CA 1
ATOM 3955 C C . ILE B 1 219 ? -12.297 -2.525 6.594 1 98.69 219 ILE B C 1
ATOM 3957 O O . ILE B 1 219 ? -13.25 -1.792 6.316 1 98.69 219 ILE B O 1
ATOM 3961 N N . ASP B 1 220 ? -12.047 -2.906 7.828 1 98.38 220 ASP B N 1
ATOM 3962 C CA . ASP B 1 220 ? -12.875 -2.465 8.945 1 98.38 220 ASP B CA 1
ATOM 3963 C C . ASP B 1 220 ? -12.906 -0.94 9.039 1 98.38 220 ASP B C 1
ATOM 3965 O O . ASP B 1 220 ? -13.969 -0.348 9.242 1 98.38 220 ASP B O 1
ATOM 3969 N N . SER B 1 221 ? -11.805 -0.373 8.914 1 98.25 221 SER B N 1
ATOM 3970 C CA . SER B 1 221 ? -11.719 1.083 8.969 1 98.25 221 SER B CA 1
ATOM 3971 C C . SER B 1 221 ? -12.477 1.724 7.809 1 98.25 221 SER B C 1
ATOM 3973 O O . SER B 1 221 ? -13.266 2.646 8.008 1 98.25 221 SER B O 1
ATOM 3975 N N . LEU B 1 222 ? -12.188 1.229 6.609 1 98.31 222 LEU B N 1
ATOM 3976 C CA . LEU B 1 222 ? -12.797 1.771 5.398 1 98.31 222 LEU B CA 1
ATOM 3977 C C . LEU B 1 222 ? -14.32 1.695 5.477 1 98.31 222 LEU B C 1
ATOM 3979 O O . LEU B 1 222 ? -15.008 2.658 5.137 1 98.31 222 LEU B O 1
ATOM 3983 N N . GLN B 1 223 ? -14.82 0.594 5.887 1 98.06 223 GLN B N 1
ATOM 3984 C CA . GLN B 1 223 ? -16.266 0.405 5.961 1 98.06 223 GLN B CA 1
ATOM 3985 C C . GLN B 1 223 ? -16.875 1.29 7.043 1 98.06 223 GLN B C 1
ATOM 3987 O O . GLN B 1 223 ? -17.953 1.87 6.844 1 98.06 223 GLN B O 1
ATOM 3992 N N . LEU B 1 224 ? -16.234 1.412 8.18 1 97.44 224 LEU B N 1
ATOM 3993 C CA . LEU B 1 224 ? -16.703 2.273 9.258 1 97.44 224 LEU B CA 1
ATOM 3994 C C . LEU B 1 224 ? -16.781 3.725 8.797 1 97.44 224 LEU B C 1
ATOM 3996 O O . LEU B 1 224 ? -17.797 4.391 9.008 1 97.44 224 LEU B O 1
ATOM 4000 N N . THR B 1 225 ? -15.734 4.188 8.141 1 96.19 225 THR B N 1
ATOM 4001 C CA . THR B 1 225 ? -15.641 5.594 7.766 1 96.19 225 THR B CA 1
ATOM 4002 C C . THR B 1 225 ? -16.531 5.895 6.562 1 96.19 225 THR B C 1
ATOM 4004 O O . THR B 1 225 ? -16.859 7.055 6.297 1 96.19 225 THR B O 1
ATOM 4007 N N . ALA B 1 226 ? -16.875 4.898 5.832 1 94.5 226 ALA B N 1
ATOM 4008 C CA . ALA B 1 226 ? -17.828 5.059 4.738 1 94.5 226 ALA B CA 1
ATOM 4009 C C . ALA B 1 226 ? -19.25 5.219 5.27 1 94.5 226 ALA B C 1
ATOM 4011 O O . ALA B 1 226 ? -20.078 5.875 4.641 1 94.5 226 ALA B O 1
ATOM 4012 N N . LYS B 1 227 ? -19.531 4.707 6.438 1 93 227 LYS B N 1
ATOM 4013 C CA . LYS B 1 227 ? -20.875 4.684 6.992 1 93 227 LYS B CA 1
ATOM 4014 C C . LYS B 1 227 ? -21.109 5.855 7.945 1 93 227 LYS B C 1
ATOM 4016 O O . LYS B 1 227 ? -22.234 6.332 8.102 1 93 227 LYS B O 1
ATOM 4021 N N . GLN B 1 228 ? -20.016 6.195 8.586 1 92.69 228 GLN B N 1
ATOM 4022 C CA . GLN B 1 228 ? -20.094 7.25 9.594 1 92.69 228 GLN B CA 1
ATOM 4023 C C . GLN B 1 228 ? -19.125 8.383 9.273 1 92.69 228 GLN B C 1
ATOM 4025 O O . GLN B 1 228 ? -18.094 8.172 8.625 1 92.69 228 GLN B O 1
ATOM 4030 N N . SER B 1 229 ? -19.453 9.555 9.711 1 92 229 SER B N 1
ATOM 4031 C CA . SER B 1 229 ? -18.594 10.711 9.484 1 92 229 SER B CA 1
ATOM 4032 C C . SER B 1 229 ? -17.453 10.766 10.484 1 92 229 SER B C 1
ATOM 4034 O O . SER B 1 229 ? -17.344 11.711 11.273 1 92 229 SER B O 1
ATOM 4036 N N . LEU B 1 230 ? -16.641 9.758 10.367 1 95.69 230 LEU B N 1
ATOM 4037 C CA . LEU B 1 230 ? -15.492 9.648 11.25 1 95.69 230 LEU B CA 1
ATOM 4038 C C . LEU B 1 230 ? -14.25 9.211 10.484 1 95.69 230 LEU B C 1
ATOM 4040 O O . LEU B 1 230 ? -14.352 8.812 9.32 1 95.69 230 LEU B O 1
ATOM 4044 N N . ALA B 1 231 ? -13.148 9.375 11.078 1 96.75 231 ALA B N 1
ATOM 4045 C CA . ALA B 1 231 ? -11.867 8.852 10.625 1 96.75 231 ALA B CA 1
ATOM 4046 C C . ALA B 1 231 ? -11.211 7.992 11.703 1 96.75 231 ALA B C 1
ATOM 4048 O O . ALA B 1 231 ? -11.625 8.023 12.867 1 96.75 231 ALA B O 1
ATOM 4049 N N . THR B 1 232 ? -10.336 7.137 11.312 1 98.19 232 THR B N 1
ATOM 4050 C CA . THR B 1 232 ? -9.641 6.273 12.25 1 98.19 232 THR B CA 1
ATOM 4051 C C . THR B 1 232 ? -8.172 6.676 12.367 1 98.19 232 THR B C 1
ATOM 4053 O O . THR B 1 232 ? -7.496 6.879 11.359 1 98.19 232 THR B O 1
ATOM 4056 N N . PRO B 1 233 ? -7.723 6.867 13.602 1 98.06 233 PRO B N 1
ATOM 4057 C CA . PRO B 1 233 ? -6.34 7.301 13.805 1 98.06 233 PRO B CA 1
ATOM 4058 C C . PRO B 1 233 ? -5.324 6.211 13.469 1 98.06 233 PRO B C 1
ATOM 4060 O O . PRO B 1 233 ? -5.699 5.133 13.008 1 98.06 233 PRO B O 1
ATOM 4063 N N . VAL B 1 234 ? -4.102 6.547 13.641 1 98.19 234 VAL B N 1
ATOM 4064 C CA . VAL B 1 234 ? -2.967 5.664 13.391 1 98.19 234 VAL B CA 1
ATOM 4065 C C . VAL B 1 234 ? -3.17 4.336 14.117 1 98.19 234 VAL B C 1
ATOM 4067 O O . VAL B 1 234 ? -3.654 4.309 15.25 1 98.19 234 VAL B O 1
ATOM 4070 N N . ASN B 1 235 ? -2.916 3.25 13.453 1 97.69 235 ASN B N 1
ATOM 4071 C CA . ASN B 1 235 ? -2.889 1.902 14.008 1 97.69 235 ASN B CA 1
ATOM 4072 C C . ASN B 1 235 ? -4.262 1.48 14.523 1 97.69 235 ASN B C 1
ATOM 4074 O O . ASN B 1 235 ? -4.375 0.514 15.281 1 97.69 235 ASN B O 1
ATOM 4078 N N . TRP B 1 236 ? -5.293 2.133 14.18 1 98.19 236 TRP B N 1
ATOM 4079 C CA . TRP B 1 236 ? -6.641 1.939 14.711 1 98.19 236 TRP B CA 1
ATOM 4080 C C . TRP B 1 236 ? -7.109 0.506 14.492 1 98.19 236 TRP B C 1
ATOM 4082 O O . TRP B 1 236 ? -6.883 -0.072 13.422 1 98.19 236 TRP B O 1
ATOM 4092 N N . LYS B 1 237 ? -7.77 -0.077 15.438 1 96.75 237 LYS B N 1
ATOM 4093 C CA . LYS B 1 237 ? -8.5 -1.341 15.383 1 96.75 237 LYS B CA 1
ATOM 4094 C C . LYS B 1 237 ? -9.922 -1.178 15.914 1 96.75 237 LYS B C 1
ATOM 4096 O O . LYS B 1 237 ? -10.211 -0.231 16.641 1 96.75 237 LYS B O 1
ATOM 4101 N N . PRO B 1 238 ? -10.766 -2.1 15.5 1 96.31 238 PRO B N 1
ATOM 4102 C CA . PRO B 1 238 ? -12.125 -2.021 16.031 1 96.31 238 PRO B CA 1
ATOM 4103 C C . PRO B 1 238 ? -12.156 -1.954 17.562 1 96.31 238 PRO B C 1
ATOM 4105 O O . PRO B 1 238 ? -11.508 -2.764 18.234 1 96.31 238 PRO B O 1
ATOM 4108 N N . GLY B 1 239 ? -12.852 -0.991 18.047 1 95.81 239 GLY B N 1
ATOM 4109 C CA . GLY B 1 239 ? -12.93 -0.8 19.484 1 95.81 239 GLY B CA 1
ATOM 4110 C C . GLY B 1 239 ? -12.141 0.402 19.984 1 95.81 239 GLY B C 1
ATOM 4111 O O . GLY B 1 239 ? -12.406 0.925 21.062 1 95.81 239 GLY B O 1
ATOM 4112 N N . ASP B 1 240 ? -11.188 0.882 19.234 1 97.25 240 ASP B N 1
ATOM 4113 C CA . ASP B 1 240 ? -10.398 2.062 19.594 1 97.25 240 ASP B CA 1
ATOM 4114 C C . ASP B 1 240 ? -11.203 3.342 19.359 1 97.25 240 ASP B C 1
ATOM 4116 O O . ASP B 1 240 ? -12.227 3.326 18.672 1 97.25 240 ASP B O 1
ATOM 4120 N N . GLU B 1 241 ? -10.688 4.383 19.891 1 97.19 241 GLU B N 1
ATOM 4121 C CA . GLU B 1 241 ? -11.297 5.684 19.625 1 97.19 241 GLU B CA 1
ATOM 4122 C C . GLU B 1 241 ? -11.117 6.098 18.172 1 97.19 241 GLU B C 1
ATOM 4124 O O . GLU B 1 241 ? -10.125 5.73 17.531 1 97.19 241 GLU B O 1
ATOM 4129 N N . CYS B 1 242 ? -12.102 6.848 17.781 1 98.12 242 CYS B N 1
ATOM 4130 C CA . CYS B 1 242 ? -12.102 7.406 16.422 1 98.12 242 CYS B CA 1
ATOM 4131 C C . CYS B 1 242 ? -11.953 8.922 16.469 1 98.12 242 CYS B C 1
ATOM 4133 O O . CYS B 1 242 ? -11.727 9.5 17.531 1 98.12 242 CYS B O 1
ATOM 4135 N N . ILE B 1 243 ? -11.961 9.492 15.297 1 97.88 243 ILE B N 1
ATOM 4136 C CA . ILE B 1 243 ? -11.836 10.938 15.148 1 97.88 243 ILE B CA 1
ATOM 4137 C C . ILE B 1 243 ? -13.039 11.484 14.383 1 97.88 243 ILE B C 1
ATOM 4139 O O . ILE B 1 243 ? -13.469 10.906 13.383 1 97.88 243 ILE B O 1
ATOM 4143 N N . VAL B 1 244 ? -13.578 12.57 14.93 1 96.25 244 VAL B N 1
ATOM 4144 C CA . VAL B 1 244 ? -14.633 13.258 14.188 1 96.25 244 VAL B CA 1
ATOM 4145 C C . VAL B 1 244 ? -14.102 13.695 12.828 1 96.25 244 VAL B C 1
ATOM 4147 O O . VAL B 1 244 ? -12.992 14.234 12.734 1 96.25 244 VAL B O 1
ATOM 4150 N N . ASN B 1 245 ? -14.891 13.453 11.852 1 94.38 245 ASN B N 1
ATOM 4151 C CA . ASN B 1 245 ? -14.453 13.789 10.5 1 94.38 245 ASN B CA 1
ATOM 4152 C C . ASN B 1 245 ? -14.047 15.258 10.391 1 94.38 245 ASN B C 1
ATOM 4154 O O . ASN B 1 245 ? -14.773 16.141 10.852 1 94.38 245 ASN B O 1
ATOM 4158 N N . PHE B 1 246 ? -13.023 15.523 9.719 1 91.81 246 PHE B N 1
ATOM 4159 C CA . PHE B 1 246 ? -12.336 16.812 9.688 1 91.81 246 PHE B CA 1
ATOM 4160 C C . PHE B 1 246 ? -13.242 17.891 9.117 1 91.81 246 PHE B C 1
ATOM 4162 O O . PHE B 1 246 ? -13.273 19.016 9.625 1 91.81 246 PHE B O 1
ATOM 4169 N N . PRO B 1 247 ? -14.016 17.688 8.109 1 90.12 247 PRO B N 1
ATOM 4170 C CA . PRO B 1 247 ? -14.789 18.75 7.477 1 90.12 247 PRO B CA 1
ATOM 4171 C C . PRO B 1 247 ? -15.93 19.266 8.359 1 90.12 247 PRO B C 1
ATOM 4173 O O . PRO B 1 247 ? -16.469 20.344 8.117 1 90.12 247 PRO B O 1
ATOM 4176 N N . LEU B 1 248 ? -16.281 18.578 9.344 1 93.56 248 LEU B N 1
ATOM 4177 C CA . LEU B 1 248 ? -17.406 18.969 10.203 1 93.56 248 LEU B CA 1
ATOM 4178 C C . LEU B 1 248 ? -17 20.141 11.109 1 93.56 248 LEU B C 1
ATOM 4180 O O . LEU B 1 248 ? -15.93 20.125 11.711 1 93.56 248 LEU B O 1
ATOM 4184 N N . THR B 1 249 ? -17.891 21.047 11.211 1 95.81 249 THR B N 1
ATOM 4185 C CA . THR B 1 249 ? -17.734 22.078 12.227 1 95.81 249 THR B CA 1
ATOM 4186 C C . THR B 1 249 ? -18.109 21.547 13.602 1 95.81 249 THR B C 1
ATOM 4188 O O . THR B 1 249 ? -18.672 20.453 13.719 1 95.81 249 THR B O 1
ATOM 4191 N N . ASP B 1 250 ? -17.75 22.328 14.602 1 96.25 250 ASP B N 1
ATOM 4192 C CA . ASP B 1 250 ? -18.125 21.922 15.945 1 96.25 250 ASP B CA 1
ATOM 4193 C C . ASP B 1 250 ? -19.656 21.844 16.078 1 96.25 250 ASP B C 1
ATOM 4195 O O . ASP B 1 250 ? -20.172 20.938 16.734 1 96.25 250 ASP B O 1
ATOM 4199 N N . ALA B 1 251 ? -20.328 22.75 15.453 1 96.56 251 ALA B N 1
ATOM 4200 C CA . ALA B 1 251 ? -21.797 22.734 15.469 1 96.56 251 ALA B CA 1
ATOM 4201 C C . ALA B 1 251 ? -22.344 21.484 14.797 1 96.56 251 ALA B C 1
ATOM 4203 O O . ALA B 1 251 ? -23.266 20.859 15.305 1 96.56 251 ALA B O 1
ATOM 4204 N N . GLN B 1 252 ? -21.797 21.141 13.711 1 96 252 GLN B N 1
ATOM 4205 C CA . GLN B 1 252 ? -22.219 19.922 13 1 96 252 GLN B CA 1
ATOM 4206 C C . GLN B 1 252 ? -21.891 18.672 13.812 1 96 252 GLN B C 1
ATOM 4208 O O . GLN B 1 252 ? -22.672 17.719 13.812 1 96 252 GLN B O 1
ATOM 4213 N N . ALA B 1 253 ? -20.781 18.703 14.453 1 95.69 253 ALA B N 1
ATOM 4214 C CA . ALA B 1 253 ? -20.406 17.578 15.312 1 95.69 253 ALA B CA 1
ATOM 4215 C C . ALA B 1 253 ? -21.375 17.438 16.484 1 95.69 253 ALA B C 1
ATOM 4217 O O . ALA B 1 253 ? -21.75 16.328 16.844 1 95.69 253 ALA B O 1
ATOM 4218 N N . ASP B 1 254 ? -21.766 18.531 16.984 1 95.94 254 ASP B N 1
ATOM 4219 C CA . ASP B 1 254 ? -22.766 18.516 18.047 1 95.94 254 ASP B CA 1
ATOM 4220 C C . ASP B 1 254 ? -24.047 17.859 17.578 1 95.94 254 ASP B C 1
ATOM 4222 O O . ASP B 1 254 ? -24.672 17.094 18.312 1 95.94 254 ASP B O 1
ATOM 4226 N N . GLU B 1 255 ? -24.422 18.156 16.391 1 95.38 255 GLU B N 1
ATOM 4227 C CA . GLU B 1 255 ? -25.656 17.625 15.828 1 95.38 255 GLU B CA 1
ATOM 4228 C C . GLU B 1 255 ? -25.547 16.125 15.57 1 95.38 255 GLU B C 1
ATOM 4230 O O . GLU B 1 255 ? -26.5 15.375 15.805 1 95.38 255 GLU B O 1
ATOM 4235 N N . MET B 1 256 ? -24.469 15.742 15.188 1 93.44 256 MET B N 1
ATOM 4236 C CA . MET B 1 256 ? -24.297 14.367 14.727 1 93.44 256 MET B CA 1
ATOM 4237 C C . MET B 1 256 ? -23.953 13.438 15.883 1 93.44 256 MET B C 1
ATOM 4239 O O . MET B 1 256 ? -24.391 12.289 15.922 1 93.44 256 MET B O 1
ATOM 4243 N N . PHE B 1 257 ? -23.125 13.922 16.781 1 94.38 257 PHE B N 1
ATOM 4244 C CA . PHE B 1 257 ? -22.578 13.047 17.812 1 94.38 257 PHE B CA 1
ATOM 4245 C C . PHE B 1 257 ? -23.172 13.391 19.172 1 94.38 257 PHE B C 1
ATOM 4247 O O . PHE B 1 257 ? -23.031 12.625 20.125 1 94.38 257 PHE B O 1
ATOM 4254 N N . GLY B 1 258 ? -23.781 14.5 19.281 1 93.12 258 GLY B N 1
ATOM 4255 C CA . GLY B 1 258 ? -24.203 15.016 20.578 1 93.12 258 GLY B CA 1
ATOM 4256 C C . GLY B 1 258 ? -23.156 15.875 21.25 1 93.12 258 GLY B C 1
ATOM 4257 O O . GLY B 1 258 ? -21.953 15.633 21.094 1 93.12 258 GLY B O 1
ATOM 4258 N N . LYS B 1 259 ? -23.578 16.812 22.016 1 90.25 259 LYS B N 1
ATOM 4259 C CA . LYS B 1 259 ? -22.703 17.781 22.656 1 90.25 259 LYS B CA 1
ATOM 4260 C C . LYS B 1 259 ? -21.625 17.078 23.484 1 90.25 259 LYS B C 1
ATOM 4262 O O . LYS B 1 259 ? -20.5 17.562 23.594 1 90.25 259 LYS B O 1
ATOM 4267 N N . TYR B 1 260 ? -21.922 15.953 24 1 91.12 260 TYR B N 1
ATOM 4268 C CA . TYR B 1 260 ? -20.969 15.227 24.844 1 91.12 260 TYR B CA 1
ATOM 4269 C C . TYR B 1 260 ? -20.531 13.93 24.172 1 91.12 260 TYR B C 1
ATOM 4271 O O . TYR B 1 260 ? -20.016 13.031 24.844 1 91.12 260 TYR B O 1
ATOM 4279 N N . GLY B 1 261 ? -20.766 13.883 22.844 1 93.94 261 GLY B N 1
ATOM 4280 C CA . GLY B 1 261 ? -20.453 12.656 22.109 1 93.94 261 GLY B CA 1
ATOM 4281 C C . GLY B 1 261 ? -19.047 12.633 21.547 1 93.94 261 GLY B C 1
ATOM 4282 O O . GLY B 1 261 ? -18.672 11.672 20.875 1 93.94 261 GLY B O 1
ATOM 4283 N N . TYR B 1 262 ? -18.297 13.758 21.828 1 96.25 262 TYR B N 1
ATOM 4284 C CA . TYR B 1 262 ? -16.906 13.812 21.391 1 96.25 262 TYR B CA 1
ATOM 4285 C C . TYR B 1 262 ? -16.094 14.727 22.297 1 96.25 262 TYR B C 1
ATOM 4287 O O . TYR B 1 262 ? -16.656 15.492 23.094 1 96.25 262 TYR B O 1
ATOM 4295 N N . ARG B 1 263 ? -14.805 14.57 22.25 1 96.62 263 ARG B N 1
ATOM 4296 C CA . ARG B 1 263 ? -13.867 15.375 23.031 1 96.62 263 ARG B CA 1
ATOM 4297 C C . ARG B 1 263 ? -12.914 16.141 22.125 1 96.62 263 ARG B C 1
ATOM 4299 O O . ARG B 1 263 ? -12.32 15.578 21.203 1 96.62 263 ARG B O 1
ATOM 4306 N N . ILE B 1 264 ? -12.828 17.391 22.391 1 96.31 264 ILE B N 1
ATOM 4307 C CA . ILE B 1 264 ? -11.898 18.234 21.656 1 96.31 264 ILE B CA 1
ATOM 4308 C C . ILE B 1 264 ? -10.5 18.109 22.25 1 96.31 264 ILE B C 1
ATOM 4310 O O . ILE B 1 264 ? -10.32 18.25 23.469 1 96.31 264 ILE B O 1
ATOM 4314 N N . GLU B 1 265 ? -9.586 17.797 21.422 1 96.81 265 GLU B N 1
ATOM 4315 C CA . GLU B 1 265 ? -8.195 17.75 21.859 1 96.81 265 GLU B CA 1
ATOM 4316 C C . GLU B 1 265 ? -7.613 19.156 22.016 1 96.81 265 GLU B C 1
ATOM 4318 O O . GLU B 1 265 ? -7.742 19.984 21.109 1 96.81 265 GLU B O 1
ATOM 4323 N N . ASP B 1 266 ? -6.984 19.359 23.125 1 95.31 266 ASP B N 1
ATOM 4324 C CA . ASP B 1 266 ? -6.293 20.641 23.312 1 95.31 266 ASP B CA 1
ATOM 4325 C C . ASP B 1 266 ? -4.961 20.656 22.578 1 95.31 266 ASP B C 1
ATOM 4327 O O . ASP B 1 266 ? -4.109 19.797 22.781 1 95.31 266 ASP B O 1
ATOM 4331 N N . VAL B 1 267 ? -4.824 21.609 21.719 1 97.19 267 VAL B N 1
ATOM 4332 C CA . VAL B 1 267 ? -3.572 21.719 20.969 1 97.19 267 VAL B CA 1
ATOM 4333 C C . VAL B 1 267 ? -3.057 23.156 21.062 1 97.19 267 VAL B C 1
ATOM 4335 O O . VAL B 1 267 ? -3.846 24.109 21.109 1 97.19 267 VAL B O 1
ATOM 4338 N N . PRO B 1 268 ? -1.78 23.375 21 1 97.31 268 PRO B N 1
ATOM 4339 C CA . PRO B 1 268 ? -1.169 24.703 21.109 1 97.31 268 PRO B CA 1
ATOM 4340 C C . PRO B 1 268 ? -1.652 25.672 20.031 1 97.31 268 PRO B C 1
ATOM 4342 O O . PRO B 1 268 ? -1.873 26.844 20.312 1 97.31 268 PRO B O 1
ATOM 4345 N N . SER B 1 269 ? -1.825 25.219 18.875 1 96.5 269 SER B N 1
ATOM 4346 C CA . SER B 1 269 ? -2.135 26.094 17.734 1 96.5 269 SER B CA 1
ATOM 4347 C C . SER B 1 269 ? -3.525 26.703 17.875 1 96.5 269 SER B C 1
ATOM 4349 O O . SER B 1 269 ? -3.836 27.703 17.234 1 96.5 269 SER B O 1
ATOM 4351 N N . GLU B 1 270 ? -4.355 26.062 18.703 1 96.06 270 GLU B N 1
ATOM 4352 C CA . GLU B 1 270 ? -5.738 26.516 18.812 1 96.06 270 GLU B CA 1
ATOM 4353 C C . GLU B 1 270 ? -6.004 27.141 20.188 1 96.06 270 GLU B C 1
ATOM 4355 O O . GLU B 1 270 ? -7.105 27.625 20.438 1 96.06 270 GLU B O 1
ATOM 4360 N N . LYS B 1 271 ? -5.062 27.234 21.016 1 93.81 271 LYS B N 1
ATOM 4361 C CA . LYS B 1 271 ? -5.23 27.734 22.375 1 93.81 271 LYS B CA 1
ATOM 4362 C C . LYS B 1 271 ? -5.68 29.203 22.375 1 93.81 271 LYS B C 1
ATOM 4364 O O . LYS B 1 271 ? -5.086 30.031 21.688 1 93.81 271 LYS B O 1
ATOM 4369 N N . GLY B 1 272 ? -6.738 29.438 23.125 1 91.19 272 GLY B N 1
ATOM 4370 C CA . GLY B 1 272 ? -7.219 30.797 23.312 1 91.19 272 GLY B CA 1
ATOM 4371 C C . GLY B 1 272 ? -7.988 31.344 22.125 1 91.19 272 GLY B C 1
ATOM 4372 O O . GLY B 1 272 ? -8.312 32.531 22.078 1 91.19 272 GLY B O 1
ATOM 4373 N N . LYS B 1 273 ? -8.211 30.531 21.156 1 93.31 273 LYS B N 1
ATOM 4374 C CA . LYS B 1 273 ? -8.914 30.984 19.969 1 93.31 273 LYS B CA 1
ATOM 4375 C C . LYS B 1 273 ? -10.367 30.516 19.969 1 93.31 273 LYS B C 1
ATOM 4377 O O . LYS B 1 273 ? -10.664 29.406 20.438 1 93.31 273 LYS B O 1
ATOM 4382 N N . ASP B 1 274 ? -11.18 31.344 19.578 1 90.19 274 ASP B N 1
ATOM 4383 C CA . ASP B 1 274 ? -12.57 30.969 19.328 1 90.19 274 ASP B CA 1
ATOM 4384 C C . ASP B 1 274 ? -12.75 30.484 17.891 1 90.19 274 ASP B C 1
ATOM 4386 O O . ASP B 1 274 ? -12.805 31.297 16.953 1 90.19 274 ASP B O 1
ATOM 4390 N N . LEU B 1 275 ? -12.812 29.188 17.797 1 93.56 275 LEU B N 1
ATOM 4391 C CA . LEU B 1 275 ? -12.844 28.609 16.453 1 93.56 275 LEU B CA 1
ATOM 4392 C C . LEU B 1 275 ? -14.18 27.922 16.188 1 93.56 275 LEU B C 1
ATOM 4394 O O . LEU B 1 275 ? -14.75 27.297 17.094 1 93.56 275 LEU B O 1
ATOM 4398 N N . PRO B 1 276 ? -14.656 28.047 15.016 1 94.69 276 PRO B N 1
ATOM 4399 C CA . PRO B 1 276 ? -15.875 27.312 14.672 1 94.69 276 PRO B CA 1
ATOM 4400 C C . PRO B 1 276 ? -15.641 25.812 14.5 1 94.69 276 PRO B C 1
ATOM 4402 O O . PRO B 1 276 ? -16.594 25.031 14.492 1 94.69 276 PRO B O 1
ATOM 4405 N N . LYS B 1 277 ? -14.367 25.484 14.336 1 94.94 277 LYS B N 1
ATOM 4406 C CA . LYS B 1 277 ? -13.992 24.094 14.125 1 94.94 277 LYS B CA 1
ATOM 4407 C C . LYS B 1 277 ? -12.625 23.781 14.734 1 94.94 277 LYS B C 1
ATOM 4409 O O . LYS B 1 277 ? -11.641 24.453 14.438 1 94.94 277 LYS B O 1
ATOM 4414 N N . HIS B 1 278 ? -12.648 22.812 15.609 1 96.5 278 HIS B N 1
ATOM 4415 C CA . HIS B 1 278 ? -11.398 22.234 16.078 1 96.5 278 HIS B CA 1
ATOM 4416 C C . HIS B 1 278 ? -11.008 21.016 15.25 1 96.5 278 HIS B C 1
ATOM 4418 O O . HIS B 1 278 ? -11.859 20.203 14.883 1 96.5 278 HIS B O 1
ATOM 4424 N N . TYR B 1 279 ? -9.703 20.828 14.938 1 95.75 279 TYR B N 1
ATOM 4425 C CA . TYR B 1 279 ? -9.367 19.875 13.883 1 95.75 279 TYR B CA 1
ATOM 4426 C C . TYR B 1 279 ? -9.203 18.469 14.453 1 95.75 279 TYR B C 1
ATOM 4428 O O . TYR B 1 279 ? -9.344 17.484 13.734 1 95.75 279 TYR B O 1
ATOM 4436 N N . LEU B 1 280 ? -8.891 18.422 15.75 1 97.5 280 LEU B N 1
ATOM 4437 C CA . LEU B 1 280 ? -8.703 17.094 16.344 1 97.5 280 LEU B CA 1
ATOM 4438 C C . LEU B 1 280 ? -9.734 16.859 17.453 1 97.5 280 LEU B C 1
ATOM 4440 O O . LEU B 1 280 ? -9.617 17.406 18.547 1 97.5 280 LEU B O 1
ATOM 4444 N N . ARG B 1 281 ? -10.727 16.047 17.141 1 97.81 281 ARG B N 1
ATOM 4445 C CA . ARG B 1 281 ? -11.82 15.711 18.047 1 97.81 281 ARG B CA 1
ATOM 4446 C C . ARG B 1 281 ? -12.016 14.203 18.141 1 97.81 281 ARG B C 1
ATOM 4448 O O . ARG B 1 281 ? -12.195 13.531 17.109 1 97.81 281 ARG B O 1
ATOM 4455 N N . TRP B 1 282 ? -11.945 13.688 19.312 1 97.88 282 TRP B N 1
ATOM 4456 C CA . TRP B 1 282 ? -12.008 12.25 19.547 1 97.88 282 TRP B CA 1
ATOM 4457 C C . TRP B 1 282 ? -13.445 11.812 19.844 1 97.88 282 TRP B C 1
ATOM 4459 O O . TRP B 1 282 ? -14.188 12.508 20.531 1 97.88 282 TRP B O 1
ATOM 4469 N N . THR B 1 283 ? -13.82 10.711 19.281 1 97.06 283 THR B N 1
ATOM 4470 C CA . THR B 1 283 ? -15.148 10.141 19.5 1 97.06 283 THR B CA 1
ATOM 4471 C C . THR B 1 283 ? -15.094 8.617 19.453 1 97.06 283 THR B C 1
ATOM 4473 O O . THR B 1 283 ? -14.023 8.031 19.312 1 97.06 283 THR B O 1
ATOM 4476 N N . LYS B 1 284 ? -16.25 8 19.719 1 93.06 284 LYS B N 1
ATOM 4477 C CA . LYS B 1 284 ? -16.375 6.547 19.625 1 93.06 284 LYS B CA 1
ATOM 4478 C C . LYS B 1 284 ? -17.297 6.148 18.484 1 93.06 284 LYS B C 1
ATOM 4480 O O . LYS B 1 284 ? -18.25 6.863 18.156 1 93.06 284 LYS B O 1
ATOM 4485 N N . ALA B 1 285 ? -16.859 5.059 17.844 1 88.75 285 ALA B N 1
ATOM 4486 C CA . ALA B 1 285 ? -17.734 4.535 16.797 1 88.75 285 ALA B CA 1
ATOM 4487 C C . ALA B 1 285 ? -19.031 3.996 17.391 1 88.75 285 ALA B C 1
ATOM 4489 O O . ALA B 1 285 ? -19.031 3.424 18.484 1 88.75 285 ALA B O 1
ATOM 4490 N N . THR B 1 286 ? -20.172 4.34 16.766 1 73.62 286 THR B N 1
ATOM 4491 C CA . THR B 1 286 ? -21.469 3.854 17.234 1 73.62 286 THR B CA 1
ATOM 4492 C C . THR B 1 286 ? -21.875 2.588 16.484 1 73.62 286 THR B C 1
ATOM 4494 O O . THR B 1 286 ? -21.531 2.42 15.32 1 73.62 286 THR B O 1
#

Secondary structure (DSSP, 8-state):
----B--STTEEE----STT--SSEEEE-SS-EEEE-SS---EEE-STT--SS-----SSS--TTSBPPP-EEEESS-S-EEHHHHHTTSEEEEEE-S-SS-HHHHHHHHHHHHTHHHHHHTTEEEEEEESS-HHHHHHHHHHHHHHTT-S---S-EEE-TT-HHHHHHT-EEEEEE-TTS-EEE-EEEEEE-TTSBEEEEEEE-TTB---HHHHHHHHHHHHHHHHSSEEB-TT--TTS-EEE-TT--HHHHHHHH-TTSEEEPP-GGGTT---S--S-EEE---/----EE-STTEEE----STTS-SSEEEE-SS-EEEE-SS---EEE-STT--SS-----SSS--TTSBPPP-EEEESS-SSEEHHHHHTTSEEEEEE-S-SS-HHHHHHHHHHHHTHHHHHHTTEEEEEEESS-HHHHHHHHHHHHHHTT-S---S-EEE-TT-HHHHHHT-EEEEEE-TTS-EEE-EEEEEE-TTSBEEEEEEE-TTB---HHHHHHHHHHHHHHHHSSEEB-TT--TTS-EEE-TT--HHHHHHHH-TTSEEEPP-GGGTT---S--S-EEE---

Sequence (572 aa):
MSVALCYYHSICILHTSFPNFPTTGVGSCNHCTFTFGSSFISLLFCTQYLSSNNVINIMGGPSINDKFPNLIGSTQDTDSFDLYDYLQDSWGVVFMHPGDYTPVCTTELGEAAKRKEEFAKRNVKLCGFSCNNGDSHKGWIEDIKHVCKLDTFDYPIFCDPNRDKAVELGIIDASNKDAQGLPLTVRSVYILKPDKSIALMMTYPASTGRNFDEIIRVIDSLQLTAKQSLATPVNWKPGDECIVNFPLTDAQADEMFGKYGYRIEDVPSEKGKDLPKHYLRWTKATMSVALCYYHSICILHTSFPNFPTTGVGSCNHCTFTFGSSFISLLFCTQYLSSNNVINIMGGPSINDKFPNLIGSTQDTDSFDLYDYLQDSWGVVFMHPGDYTPVCTTELGEAAKRKEEFAKRNVKLCGFSCNNGDSHKGWIEDIKHVCKLDTFDYPIFCDPNRDKAVELGIIDASNKDAQGLPLTVRSVYILKPDKSIALMMTYPASTGRNFDEIIRVIDSLQLTAKQSLATPVNWKPGDECIVNFPLTDAQADEMFGKYGYRIEDVPSEKGKDLPKHYLRWTKAT

Foldseek 3Di:
DQAQVPPQVFFSQRPPPPPPRAQWQFCDDVQGTRTHHHDDSPSDGRCVVVPPPPPPCVDAADDFQDFQDWAAADWLVGGGDTPLVVLQQAKEKEKEDFDFPADLVLQQLLVCQVCVVVCVVLRYAYEYEWQADNVSVVVRVVVSCVVSVHPDRPHTYGHNVVCSSVVNRNFWDQVDADPVNHTTGFTKMFIAHSVRGTHDMDTDGNVDHDDVVVVSQVSVQSVLVVVDQWHADPPGGPPDKIWHHQVDWLVRCCVRQNNPQKAADDDPVCPPHDDRHGRTIIGHRD/DQAQVPPQVFFSQSPPPPPPRAQWAFHDDVQGTRTHHHDDSPRDGRCVVVPDPPPPCVDAADDFQDFQDWAAADWLVGGGDTPLVVLQQAKEKEKEDFDFPADLVLQQLLVCQVCVVVCVVLRYAYEYEWQADNVSVVVRVVVSCVVSVHPDRPHTYGHNVVCSSVVNRNFWDQVDADPVNHTTGFTKMFIAHSVRGTHDMDTDGNVDHDDVVVVSQVSVQSVLVVVDQWHADPPGGPPDKIWHHQVDWLVRCCVRQNPPQKAADDDPVCPPHDDRHGRTIIGHRD